Protein AF-0000000068242437 (afdb_homodimer)

Structure (mmCIF, N/CA/C/O backbone):
data_AF-0000000068242437-model_v1
#
loop_
_entity.id
_entity.type
_entity.pdbx_description
1 polymer 'Transcriptional regulator, LacI family'
#
loop_
_atom_site.group_PDB
_atom_site.id
_atom_site.type_symbol
_atom_site.label_atom_id
_atom_site.label_alt_id
_atom_site.label_comp_id
_atom_site.label_asym_id
_atom_site.label_entity_id
_atom_site.label_seq_id
_atom_site.pdbx_PDB_ins_code
_atom_site.Cartn_x
_atom_site.Cartn_y
_atom_site.Cartn_z
_atom_site.occupancy
_atom_site.B_iso_or_equiv
_atom_site.auth_seq_id
_atom_site.auth_comp_id
_atom_site.auth_asym_id
_atom_site.auth_atom_id
_atom_site.pdbx_PDB_model_num
ATOM 1 N N . MET A 1 1 ? -35.906 -48.656 -13.961 1 26.98 1 MET A N 1
ATOM 2 C CA . MET A 1 1 ? -35.156 -47.875 -14.945 1 26.98 1 MET A CA 1
ATOM 3 C C . MET A 1 1 ? -34.125 -47 -14.266 1 26.98 1 MET A C 1
ATOM 5 O O . MET A 1 1 ? -34.469 -46.094 -13.484 1 26.98 1 MET A O 1
ATOM 9 N N . ARG A 1 2 ? -32.938 -47.562 -13.93 1 29.69 2 ARG A N 1
ATOM 10 C CA . ARG A 1 2 ? -31.812 -47.031 -13.164 1 29.69 2 ARG A CA 1
ATOM 11 C C . ARG A 1 2 ? -31.266 -45.75 -13.797 1 29.69 2 ARG A C 1
ATOM 13 O O . ARG A 1 2 ? -30.812 -45.75 -14.938 1 29.69 2 ARG A O 1
ATOM 20 N N . THR A 1 3 ? -31.875 -44.656 -13.555 1 29.64 3 THR A N 1
ATOM 21 C CA . THR A 1 3 ? -31.391 -43.344 -13.984 1 29.64 3 THR A CA 1
ATOM 22 C C . THR A 1 3 ? -29.891 -43.219 -13.719 1 29.64 3 THR A C 1
ATOM 24 O O . THR A 1 3 ? -29.453 -43.25 -12.57 1 29.64 3 THR A O 1
ATOM 27 N N . GLN A 1 4 ? -29.047 -43.938 -14.508 1 29.59 4 GLN A N 1
ATOM 28 C CA . GLN A 1 4 ? -27.578 -43.938 -14.516 1 29.59 4 GLN A CA 1
ATOM 29 C C . GLN A 1 4 ? -27.047 -42.5 -14.336 1 29.59 4 GLN A C 1
ATOM 31 O O . GLN A 1 4 ? -27.344 -41.625 -15.141 1 29.59 4 GLN A O 1
ATOM 36 N N . PHE A 1 5 ? -26.953 -42.031 -13.188 1 31.67 5 PHE A N 1
ATOM 37 C CA . PHE A 1 5 ? -26.172 -40.844 -12.867 1 31.67 5 PHE A CA 1
ATOM 38 C C . PHE A 1 5 ? -24.875 -40.812 -13.648 1 31.67 5 PHE A C 1
ATOM 40 O O . PHE A 1 5 ? -23.906 -41.5 -13.297 1 31.67 5 PHE A O 1
ATOM 47 N N . GLU A 1 6 ? -24.922 -41.031 -14.984 1 33.97 6 GLU A N 1
ATOM 48 C CA . GLU A 1 6 ? -23.719 -40.75 -15.789 1 33.97 6 GLU A CA 1
ATOM 49 C C . GLU A 1 6 ? -22.984 -39.531 -15.281 1 33.97 6 GLU A C 1
ATOM 51 O O . GLU A 1 6 ? -23.547 -38.438 -15.219 1 33.97 6 GLU A O 1
ATOM 56 N N . GLY A 1 7 ? -22.344 -39.625 -14.195 1 36.56 7 GLY A N 1
ATOM 57 C CA . GLY A 1 7 ? -21.422 -38.594 -13.758 1 36.56 7 GLY A CA 1
ATOM 58 C C . GLY A 1 7 ? -20.922 -37.719 -14.891 1 36.56 7 GLY A C 1
ATOM 59 O O . GLY A 1 7 ? -20.469 -38.219 -15.922 1 36.56 7 GLY A O 1
ATOM 60 N N . LEU A 1 8 ? -21.531 -36.719 -15.273 1 40.97 8 LEU A N 1
ATOM 61 C CA . LEU A 1 8 ? -21.125 -35.719 -16.266 1 40.97 8 LEU A CA 1
ATOM 62 C C . LEU A 1 8 ? -19.609 -35.625 -16.344 1 40.97 8 LEU A C 1
ATOM 64 O O . LEU A 1 8 ? -18.969 -35.094 -15.438 1 40.97 8 LEU A O 1
ATOM 68 N N . LEU A 1 9 ? -18.891 -36.656 -16.641 1 47.25 9 LEU A N 1
ATOM 69 C CA . LEU A 1 9 ? -17.453 -36.719 -16.875 1 47.25 9 LEU A CA 1
ATOM 70 C C . LEU A 1 9 ? -16.969 -35.5 -17.641 1 47.25 9 LEU A C 1
ATOM 72 O O . LEU A 1 9 ? -17.531 -35.156 -18.688 1 47.25 9 LEU A O 1
ATOM 76 N N . MET A 1 10 ? -16.344 -34.531 -16.953 1 58.31 10 MET A N 1
ATOM 77 C CA . MET A 1 10 ? -15.672 -33.406 -17.594 1 58.31 10 MET A CA 1
ATOM 78 C C . MET A 1 10 ? -14.852 -33.875 -18.781 1 58.31 10 MET A C 1
ATOM 80 O O . MET A 1 10 ? -14.156 -34.906 -18.719 1 58.31 10 MET A O 1
ATOM 84 N N . ALA A 1 11 ? -15.219 -33.406 -19.984 1 73.12 11 ALA A N 1
ATOM 85 C CA . ALA A 1 11 ? -14.5 -33.719 -21.219 1 73.12 11 ALA A CA 1
ATOM 86 C C . ALA A 1 11 ? -12.992 -33.562 -21.016 1 73.12 11 ALA A C 1
ATOM 88 O O . ALA A 1 11 ? -12.523 -32.688 -20.312 1 73.12 11 ALA A O 1
ATOM 89 N N . THR A 1 12 ? -12.258 -34.531 -21.344 1 77.62 12 THR A N 1
ATOM 90 C CA . THR A 1 12 ? -10.797 -34.531 -21.328 1 77.62 12 THR A CA 1
ATOM 91 C C . THR A 1 12 ? -10.234 -34.094 -22.672 1 77.62 12 THR A C 1
ATOM 93 O O . THR A 1 12 ? -10.977 -33.969 -23.656 1 77.62 12 THR A O 1
ATOM 96 N N . ILE A 1 13 ? -8.961 -33.875 -22.594 1 83.31 13 ILE A N 1
ATOM 97 C CA . ILE A 1 13 ? -8.297 -33.5 -23.828 1 83.31 13 ILE A CA 1
ATOM 98 C C . ILE A 1 13 ? -8.453 -34.625 -24.859 1 83.31 13 ILE A C 1
ATOM 100 O O . ILE A 1 13 ? -8.547 -34.375 -26.062 1 83.31 13 ILE A O 1
ATOM 104 N N . ASN A 1 14 ? -8.562 -35.844 -24.375 1 85.69 14 ASN A N 1
ATOM 105 C CA . ASN A 1 14 ? -8.766 -37 -25.266 1 85.69 14 ASN A CA 1
ATOM 106 C C . ASN A 1 14 ? -10.125 -36.906 -25.953 1 85.69 14 ASN A C 1
ATOM 108 O O . ASN A 1 14 ? -10.242 -37.281 -27.141 1 85.69 14 ASN A O 1
ATOM 112 N N . ASP A 1 15 ? -11.047 -36.438 -25.219 1 87.75 15 ASP A N 1
ATOM 113 C CA . ASP A 1 15 ? -12.375 -36.281 -25.812 1 87.75 15 ASP A CA 1
ATOM 114 C C . ASP A 1 15 ? -12.367 -35.219 -26.922 1 87.75 15 ASP A C 1
ATOM 116 O O . ASP A 1 15 ? -13.008 -35.406 -27.953 1 87.75 15 ASP A O 1
ATOM 120 N N . VAL A 1 16 ? -11.648 -34.219 -26.625 1 89.88 16 VAL A N 1
ATOM 121 C CA . VAL A 1 16 ? -11.516 -33.156 -27.625 1 89.88 16 VAL A CA 1
ATOM 122 C C . VAL A 1 16 ? -10.82 -33.688 -28.859 1 89.88 16 VAL A C 1
ATOM 124 O O . VAL A 1 16 ? -11.25 -33.438 -29.984 1 89.88 16 VAL A O 1
ATOM 127 N N . CYS A 1 17 ? -9.82 -34.438 -28.688 1 90.25 17 CYS A N 1
ATOM 128 C CA . CYS A 1 17 ? -9.07 -35.031 -29.797 1 90.25 17 CYS A CA 1
ATOM 129 C C . CYS A 1 17 ? -9.977 -35.906 -30.656 1 90.25 17 CYS A C 1
ATOM 131 O O . CYS A 1 17 ? -9.961 -35.812 -31.875 1 90.25 17 CYS A O 1
ATOM 133 N N . LYS A 1 18 ? -10.75 -36.688 -30.047 1 91 18 LYS A N 1
ATOM 134 C CA . LYS A 1 18 ? -11.641 -37.625 -30.734 1 91 18 LYS A CA 1
ATOM 135 C C . LYS A 1 18 ? -12.695 -36.875 -31.531 1 91 18 LYS A C 1
ATOM 137 O O . LYS A 1 18 ? -12.945 -37.188 -32.688 1 91 18 LYS A O 1
ATOM 142 N N . LEU A 1 19 ? -13.188 -35.906 -30.906 1 91.38 19 LEU A N 1
ATOM 143 C CA . LEU A 1 19 ? -14.266 -35.188 -31.562 1 91.38 19 LEU A CA 1
ATOM 144 C C . LEU A 1 19 ? -13.727 -34.344 -32.719 1 91.38 19 LEU A C 1
ATOM 146 O O . LEU A 1 19 ? -14.359 -34.219 -33.75 1 91.38 19 LEU A O 1
ATOM 150 N N . ALA A 1 20 ? -12.641 -33.781 -32.5 1 92.12 20 ALA A N 1
ATOM 151 C CA . ALA A 1 20 ? -12.039 -32.906 -33.5 1 92.12 20 ALA A CA 1
ATOM 152 C C . ALA A 1 20 ? -11.273 -33.719 -34.562 1 92.12 20 ALA A C 1
ATOM 154 O O . ALA A 1 20 ? -10.938 -33.188 -35.625 1 92.12 20 ALA A O 1
ATOM 155 N N . GLY A 1 21 ? -10.914 -34.938 -34.281 1 92.38 21 GLY A N 1
ATOM 156 C CA . GLY A 1 21 ? -10.164 -35.781 -35.188 1 92.38 21 GLY A CA 1
ATOM 157 C C . GLY A 1 21 ? -8.695 -35.406 -35.312 1 92.38 21 GLY A C 1
ATOM 158 O O . GLY A 1 21 ? -8.109 -35.469 -36.375 1 92.38 21 GLY A O 1
ATOM 159 N N . VAL A 1 22 ? -8.211 -34.875 -34.219 1 92.19 22 VAL A N 1
ATOM 160 C CA . VAL A 1 22 ? -6.816 -34.469 -34.25 1 92.19 22 VAL A CA 1
ATOM 161 C C . VAL A 1 22 ? -6.066 -35.094 -33.062 1 92.19 22 VAL A C 1
ATOM 163 O O . VAL A 1 22 ? -6.68 -35.656 -32.188 1 92.19 22 VAL A O 1
ATOM 166 N N . SER A 1 23 ? -4.734 -35.062 -33.156 1 87.81 23 SER A N 1
ATOM 167 C CA . SER A 1 23 ? -3.885 -35.594 -32.094 1 87.81 23 SER A CA 1
ATOM 168 C C . SER A 1 23 ? -3.869 -34.688 -30.891 1 87.81 23 SER A C 1
ATOM 170 O O . SER A 1 23 ? -4.281 -33.531 -30.969 1 87.81 23 SER A O 1
ATOM 172 N N . LYS A 1 24 ? -3.344 -35.188 -29.688 1 87.19 24 LYS A N 1
ATOM 173 C CA . LYS A 1 24 ? -3.174 -34.375 -28.469 1 87.19 24 LYS A CA 1
ATOM 174 C C . LYS A 1 24 ? -2.219 -33.219 -28.703 1 87.19 24 LYS A C 1
ATOM 176 O O . LYS A 1 24 ? -2.428 -32.125 -28.188 1 87.19 24 LYS A O 1
ATOM 181 N N . ALA A 1 25 ? -1.251 -33.5 -29.547 1 81.75 25 ALA A N 1
ATOM 182 C CA . ALA A 1 25 ? -0.269 -32.438 -29.859 1 81.75 25 ALA A CA 1
ATOM 183 C C . ALA A 1 25 ? -0.914 -31.297 -30.609 1 81.75 25 ALA A C 1
ATOM 185 O O . ALA A 1 25 ? -0.599 -30.125 -30.359 1 81.75 25 ALA A O 1
ATOM 186 N N . THR A 1 26 ? -1.808 -31.656 -31.453 1 86.31 26 THR A N 1
ATOM 187 C CA . THR A 1 26 ? -2.494 -30.641 -32.25 1 86.31 26 THR A CA 1
ATOM 188 C C . THR A 1 26 ? -3.41 -29.797 -31.344 1 86.31 26 THR A C 1
ATOM 190 O O . THR A 1 26 ? -3.436 -28.578 -31.453 1 86.31 26 THR A O 1
ATOM 193 N N . VAL A 1 27 ? -4.125 -30.484 -30.438 1 85.94 27 VAL A N 1
ATOM 194 C CA . VAL A 1 27 ? -4.992 -29.766 -29.5 1 85.94 27 VAL A CA 1
ATOM 195 C C . VAL A 1 27 ? -4.148 -28.844 -28.625 1 85.94 27 VAL A C 1
ATOM 197 O O . VAL A 1 27 ? -4.516 -27.688 -28.406 1 85.94 27 VAL A O 1
ATOM 200 N N . SER A 1 28 ? -3.035 -29.359 -28.219 1 78.81 28 SER A N 1
ATOM 201 C CA . SER A 1 28 ? -2.133 -28.578 -27.391 1 78.81 28 SER A CA 1
ATOM 202 C C . SER A 1 28 ? -1.639 -27.328 -28.125 1 78.81 28 SER A C 1
ATOM 204 O O . SER A 1 28 ? -1.606 -26.234 -27.547 1 78.81 28 SER A O 1
ATOM 206 N N . ARG A 1 29 ? -1.35 -27.516 -29.344 1 79.38 29 ARG A N 1
ATOM 207 C CA . ARG A 1 29 ? -0.873 -26.406 -30.156 1 79.38 29 ARG A CA 1
ATOM 208 C C . ARG A 1 29 ? -1.961 -25.344 -30.312 1 79.38 29 ARG A C 1
ATOM 210 O O . ARG A 1 29 ? -1.68 -24.141 -30.281 1 79.38 29 ARG A O 1
ATOM 217 N N . VAL A 1 30 ? -3.109 -25.828 -30.5 1 79.25 30 VAL A N 1
ATOM 218 C CA . VAL A 1 30 ? -4.23 -24.906 -30.656 1 79.25 30 VAL A CA 1
ATOM 219 C C . VAL A 1 30 ? -4.465 -24.141 -29.344 1 79.25 30 VAL A C 1
ATOM 221 O O . VAL A 1 30 ? -4.613 -22.922 -29.344 1 79.25 30 VAL A O 1
ATOM 224 N N . LEU A 1 31 ? -4.375 -24.875 -28.234 1 77.5 31 LEU A N 1
ATOM 225 C CA . LEU A 1 31 ? -4.68 -24.312 -26.922 1 77.5 31 LEU A CA 1
ATOM 226 C C . LEU A 1 31 ? -3.611 -23.312 -26.5 1 77.5 31 LEU A C 1
ATOM 228 O O . LEU A 1 31 ? -3.922 -22.281 -25.891 1 77.5 31 LEU A O 1
ATOM 232 N N . ASN A 1 32 ? -2.428 -23.656 -26.891 1 71 32 ASN A N 1
ATOM 233 C CA . ASN A 1 32 ? -1.312 -22.828 -26.422 1 71 32 ASN A CA 1
ATOM 234 C C . ASN A 1 32 ? -0.85 -21.859 -27.516 1 71 32 ASN A C 1
ATOM 236 O O . ASN A 1 32 ? 0.12 -21.125 -27.328 1 71 32 ASN A O 1
ATOM 240 N N . GLU A 1 33 ? -1.63 -21.922 -28.562 1 68.62 33 GLU A N 1
ATOM 241 C CA . GLU A 1 33 ? -1.323 -21.078 -29.703 1 68.62 33 GLU A CA 1
ATOM 242 C C . GLU A 1 33 ? 0.153 -21.172 -30.078 1 68.62 33 GLU A C 1
ATOM 244 O O . GLU A 1 33 ? 0.817 -20.156 -30.266 1 68.62 33 GLU A O 1
ATOM 249 N N . THR A 1 34 ? 0.555 -22.328 -29.859 1 64.25 34 THR A N 1
ATOM 250 C CA . THR A 1 34 ? 1.931 -22.609 -30.266 1 64.25 34 THR A CA 1
ATOM 251 C C . THR A 1 34 ? 1.966 -23.438 -31.547 1 64.25 34 THR A C 1
ATOM 253 O O . THR A 1 34 ? 1.027 -24.188 -31.828 1 64.25 34 THR A O 1
ATOM 256 N N . GLY A 1 35 ? 2.977 -23.25 -32.438 1 64.56 35 GLY A N 1
ATOM 257 C CA . GLY A 1 35 ? 3.18 -24.047 -33.656 1 64.56 35 GLY A CA 1
ATOM 258 C C . GLY A 1 35 ? 2.23 -23.656 -34.781 1 64.56 35 GLY A C 1
ATOM 259 O O . GLY A 1 35 ? 1.398 -22.766 -34.594 1 64.56 35 GLY A O 1
ATOM 260 N N . GLN A 1 36 ? 2.377 -24.172 -35.938 1 76.81 36 GLN A N 1
ATOM 261 C CA . GLN A 1 36 ? 1.553 -23.922 -37.125 1 76.81 36 GLN A CA 1
ATOM 262 C C . GLN A 1 36 ? 0.37 -24.875 -37.188 1 76.81 36 GLN A C 1
ATOM 264 O O . GLN A 1 36 ? 0.55 -26.094 -37.094 1 76.81 36 GLN A O 1
ATOM 269 N N . VAL A 1 37 ? -0.834 -24.438 -36.906 1 81.38 37 VAL A N 1
ATOM 270 C CA . VAL A 1 37 ? -2.062 -25.219 -37.062 1 81.38 37 VAL A CA 1
ATOM 271 C C . VAL A 1 37 ? -2.963 -24.547 -38.094 1 81.38 37 VAL A C 1
ATOM 273 O O . VAL A 1 37 ? -3.105 -23.312 -38.125 1 81.38 37 VAL A O 1
ATOM 276 N N . LYS A 1 38 ? -3.391 -25.328 -39.094 1 86.56 38 LYS A N 1
ATOM 277 C CA . LYS A 1 38 ? -4.289 -24.797 -40.125 1 86.56 38 LYS A CA 1
ATOM 278 C C . LYS A 1 38 ? -5.547 -24.203 -39.5 1 86.56 38 LYS A C 1
ATOM 280 O O . LYS A 1 38 ? -6.016 -24.688 -38.469 1 86.56 38 LYS A O 1
ATOM 285 N N . ALA A 1 39 ? -5.98 -23.203 -40.094 1 87.5 39 ALA A N 1
ATOM 286 C CA . ALA A 1 39 ? -7.152 -22.484 -39.594 1 87.5 39 ALA A CA 1
ATOM 287 C C . ALA A 1 39 ? -8.336 -23.438 -39.406 1 87.5 39 ALA A C 1
ATOM 289 O O . ALA A 1 39 ? -9.047 -23.344 -38.406 1 87.5 39 ALA A O 1
ATOM 290 N N . GLN A 1 40 ? -8.523 -24.297 -40.406 1 87.44 40 GLN A N 1
ATOM 291 C CA . GLN A 1 40 ? -9.633 -25.25 -40.312 1 87.44 40 GLN A CA 1
ATOM 292 C C . GLN A 1 40 ? -9.508 -26.156 -39.094 1 87.44 40 GLN A C 1
ATOM 294 O O . GLN A 1 40 ? -10.5 -26.438 -38.438 1 87.44 40 GLN A O 1
ATOM 299 N N . THR A 1 41 ? -8.352 -26.547 -38.812 1 89.25 41 THR A N 1
ATOM 300 C CA . THR A 1 41 ? -8.078 -27.422 -37.656 1 89.25 41 THR A CA 1
ATOM 301 C C . THR A 1 41 ? -8.32 -26.672 -36.344 1 89.25 41 THR A C 1
ATOM 303 O O . THR A 1 41 ? -8.898 -27.234 -35.406 1 89.25 41 THR A O 1
ATOM 306 N N . ARG A 1 42 ? -7.855 -25.562 -36.25 1 89.81 42 ARG A N 1
ATOM 307 C CA . ARG A 1 42 ? -8.078 -24.734 -35.094 1 89.81 42 ARG A CA 1
ATOM 308 C C . ARG A 1 42 ? -9.562 -24.578 -34.781 1 89.81 42 ARG A C 1
ATOM 310 O O . ARG A 1 42 ? -10 -24.734 -33.656 1 89.81 42 ARG A O 1
ATOM 317 N N . GLU A 1 43 ? -10.289 -24.25 -35.812 1 88.69 43 GLU A N 1
ATOM 318 C CA . GLU A 1 43 ? -11.727 -24.094 -35.656 1 88.69 43 GLU A CA 1
ATOM 319 C C . GLU A 1 43 ? -12.375 -25.391 -35.188 1 88.69 43 GLU A C 1
ATOM 321 O O . GLU A 1 43 ? -13.281 -25.359 -34.344 1 88.69 43 GLU A O 1
ATOM 326 N N . ALA A 1 44 ? -11.984 -26.469 -35.781 1 90.94 44 ALA A N 1
ATOM 327 C CA . ALA A 1 44 ? -12.523 -27.766 -35.375 1 90.94 44 ALA A CA 1
ATOM 328 C C . ALA A 1 44 ? -12.266 -28.047 -33.906 1 90.94 44 ALA A C 1
ATOM 330 O O . ALA A 1 44 ? -13.141 -28.547 -33.188 1 90.94 44 ALA A O 1
ATOM 331 N N . VAL A 1 45 ? -11.07 -27.75 -33.469 1 90.94 45 VAL A N 1
ATOM 332 C CA . VAL A 1 45 ? -10.688 -27.969 -32.062 1 90.94 45 VAL A CA 1
ATOM 333 C C . VAL A 1 45 ? -11.516 -27.078 -31.156 1 90.94 45 VAL A C 1
ATOM 335 O O . VAL A 1 45 ? -12.078 -27.547 -30.156 1 90.94 45 VAL A O 1
ATOM 338 N N . LEU A 1 46 ? -11.625 -25.891 -31.484 1 88.56 46 LEU A N 1
ATOM 339 C CA . LEU A 1 46 ? -12.375 -24.938 -30.672 1 88.56 46 LEU A CA 1
ATOM 340 C C . LEU A 1 46 ? -13.852 -25.312 -30.609 1 88.56 46 LEU A C 1
ATOM 342 O O . LEU A 1 46 ? -14.492 -25.219 -29.562 1 88.56 46 LEU A O 1
ATOM 346 N N . ALA A 1 47 ? -14.406 -25.703 -31.766 1 87.5 47 ALA A N 1
ATOM 347 C CA . ALA A 1 47 ? -15.797 -26.156 -31.828 1 87.5 47 ALA A CA 1
ATOM 348 C C . ALA A 1 47 ? -16 -27.391 -30.938 1 87.5 47 ALA A C 1
ATOM 350 O O . ALA A 1 47 ? -17.016 -27.484 -30.234 1 87.5 47 ALA A O 1
ATOM 351 N N . ALA A 1 48 ? -15.117 -28.25 -30.969 1 89.62 48 ALA A N 1
ATOM 352 C CA . ALA A 1 48 ? -15.188 -29.469 -30.156 1 89.62 48 ALA A CA 1
ATOM 353 C C . ALA A 1 48 ? -15.148 -29.109 -28.672 1 89.62 48 ALA A C 1
ATOM 355 O O . ALA A 1 48 ? -15.898 -29.688 -27.875 1 89.62 48 ALA A O 1
ATOM 356 N N . MET A 1 49 ? -14.266 -28.203 -28.328 1 84.88 49 MET A N 1
ATOM 357 C CA . MET A 1 49 ? -14.172 -27.766 -26.938 1 84.88 49 MET A CA 1
ATOM 358 C C . MET A 1 49 ? -15.5 -27.172 -26.469 1 84.88 49 MET A C 1
ATOM 360 O O . MET A 1 49 ? -15.961 -27.484 -25.359 1 84.88 49 MET A O 1
ATOM 364 N N . GLN A 1 50 ? -16.047 -26.438 -27.266 1 82.06 50 GLN A N 1
ATOM 365 C CA . GLN A 1 50 ? -17.312 -25.797 -26.953 1 82.06 50 GLN A CA 1
ATOM 366 C C . GLN A 1 50 ? -18.422 -26.828 -26.781 1 82.06 50 GLN A C 1
ATOM 368 O O . GLN A 1 50 ? -19.188 -26.766 -25.828 1 82.06 50 GLN A O 1
ATOM 373 N N . GLN A 1 51 ? -18.469 -27.672 -27.688 1 84.44 51 GLN A N 1
ATOM 374 C CA . GLN A 1 51 ? -19.516 -28.688 -27.672 1 84.44 51 GLN A CA 1
ATOM 375 C C . GLN A 1 51 ? -19.406 -29.578 -26.438 1 84.44 51 GLN A C 1
ATOM 377 O O . GLN A 1 51 ? -20.422 -29.969 -25.859 1 84.44 51 GLN A O 1
ATOM 382 N N . LEU A 1 52 ? -18.172 -29.797 -26.031 1 84.56 52 LEU A N 1
ATOM 383 C CA . LEU A 1 52 ? -17.922 -30.703 -24.922 1 84.56 52 LEU A CA 1
ATOM 384 C C . LEU A 1 52 ? -17.922 -29.953 -23.594 1 84.56 52 LEU A C 1
ATOM 386 O O . LEU A 1 52 ? -17.906 -30.562 -22.516 1 84.56 52 LEU A O 1
ATOM 390 N N . GLY A 1 53 ? -17.891 -28.656 -23.75 1 77.56 53 GLY A N 1
ATOM 391 C CA . GLY A 1 53 ? -17.703 -27.859 -22.547 1 77.56 53 GLY A CA 1
ATOM 392 C C . GLY A 1 53 ? -16.328 -28.031 -21.938 1 77.56 53 GLY A C 1
ATOM 393 O O . GLY A 1 53 ? -16.188 -28.016 -20.703 1 77.56 53 GLY A O 1
ATOM 394 N N . TYR A 1 54 ? -15.391 -28.344 -22.812 1 74.88 54 TYR A N 1
ATOM 395 C CA . TYR A 1 54 ? -14.031 -28.594 -22.344 1 74.88 54 TYR A CA 1
ATOM 396 C C . TYR A 1 54 ? -13.328 -27.297 -21.984 1 74.88 54 TYR A C 1
ATOM 398 O O . TYR A 1 54 ? -13.312 -26.344 -22.766 1 74.88 54 TYR A O 1
ATOM 406 N N . GLN A 1 55 ? -12.844 -27.25 -20.688 1 69.19 55 GLN A N 1
ATOM 407 C CA . GLN A 1 55 ? -11.953 -26.172 -20.266 1 69.19 55 GLN A CA 1
ATOM 408 C C . GLN A 1 55 ? -10.547 -26.688 -19.984 1 69.19 55 GLN A C 1
ATOM 410 O O . GLN A 1 55 ? -10.375 -27.672 -19.266 1 69.19 55 GLN A O 1
ATOM 415 N N . PRO A 1 56 ? -9.609 -26.047 -20.812 1 64.88 56 PRO A N 1
ATOM 416 C CA . PRO A 1 56 ? -8.234 -26.5 -20.594 1 64.88 56 PRO A CA 1
ATOM 417 C C . PRO A 1 56 ? -7.82 -26.422 -19.125 1 64.88 56 PRO A C 1
ATOM 419 O O . PRO A 1 56 ? -8.203 -25.469 -18.422 1 64.88 56 PRO A O 1
ATOM 422 N N . ASN A 1 57 ? -7.305 -27.594 -18.703 1 64.19 57 ASN A N 1
ATOM 423 C CA . ASN A 1 57 ? -6.73 -27.609 -17.359 1 64.19 57 ASN A CA 1
ATOM 424 C C . ASN A 1 57 ? -5.414 -26.844 -17.297 1 64.19 57 ASN A C 1
ATOM 426 O O . ASN A 1 57 ? -4.445 -27.203 -17.969 1 64.19 57 ASN A O 1
ATOM 430 N N . SER A 1 58 ? -5.398 -25.719 -16.609 1 63.94 58 SER A N 1
ATOM 431 C CA . SER A 1 58 ? -4.23 -24.844 -16.562 1 63.94 58 SER A CA 1
ATOM 432 C C . SER A 1 58 ? -3.006 -25.594 -16.031 1 63.94 58 SER A C 1
ATOM 434 O O . SER A 1 58 ? -1.878 -25.312 -16.438 1 63.94 58 SER A O 1
ATOM 436 N N . LEU A 1 59 ? -3.197 -26.516 -15.266 1 63.44 59 LEU A N 1
ATOM 437 C CA . LEU A 1 59 ? -2.088 -27.297 -14.727 1 63.44 59 LEU A CA 1
ATOM 438 C C . LEU A 1 59 ? -1.479 -28.188 -15.805 1 63.44 59 LEU A C 1
ATOM 440 O O . LEU A 1 59 ? -0.256 -28.312 -15.906 1 63.44 59 LEU A O 1
ATOM 444 N N . A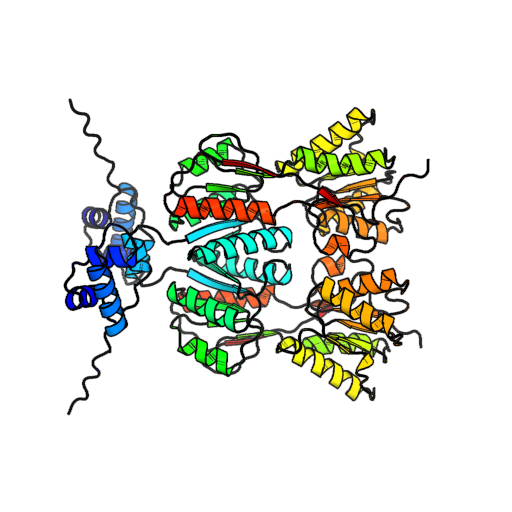LA A 1 60 ? -2.363 -28.766 -16.531 1 62.19 60 ALA A N 1
ATOM 445 C CA . ALA A 1 60 ? -1.884 -29.609 -17.625 1 62.19 60 ALA A CA 1
ATOM 446 C C . ALA A 1 60 ? -1.127 -28.797 -18.672 1 62.19 60 ALA A C 1
ATOM 448 O O . ALA A 1 60 ? -0.092 -29.234 -19.172 1 62.19 60 ALA A O 1
ATOM 449 N N . GLN A 1 61 ? -1.69 -27.734 -18.875 1 62.75 61 GLN A N 1
ATOM 450 C CA . GLN A 1 61 ? -1.041 -26.828 -19.828 1 62.75 61 GLN A CA 1
ATOM 451 C C . GLN A 1 61 ? 0.332 -26.391 -19.312 1 62.75 61 GLN A C 1
ATOM 453 O O . GLN A 1 61 ? 1.286 -26.312 -20.094 1 62.75 61 GLN A O 1
ATOM 458 N N . ALA A 1 62 ? 0.341 -26.141 -18.078 1 65.31 62 ALA A N 1
ATOM 459 C CA . ALA A 1 62 ? 1.597 -25.703 -17.469 1 65.31 62 ALA A CA 1
ATOM 460 C C . ALA A 1 62 ? 2.646 -26.812 -17.531 1 65.31 62 ALA A C 1
ATOM 462 O O . ALA A 1 62 ? 3.824 -26.547 -17.797 1 65.31 62 ALA A O 1
ATOM 463 N N . LEU A 1 63 ? 2.238 -27.969 -17.375 1 63.59 63 LEU A N 1
ATOM 464 C CA . LEU A 1 63 ? 3.154 -29.109 -17.438 1 63.59 63 LEU A CA 1
ATOM 465 C C . LEU A 1 63 ? 3.689 -29.312 -18.844 1 63.59 63 LEU A C 1
ATOM 467 O O . LEU A 1 63 ? 4.875 -29.594 -19.031 1 63.59 63 LEU A O 1
ATOM 471 N N . ALA A 1 64 ? 2.74 -29.109 -19.719 1 59.47 64 ALA A N 1
ATOM 472 C CA . ALA A 1 64 ? 3.113 -29.312 -21.109 1 59.47 64 ALA A CA 1
ATOM 473 C C . ALA A 1 64 ? 4.09 -28.234 -21.594 1 59.47 64 ALA A C 1
ATOM 475 O O . ALA A 1 64 ? 4.988 -28.516 -22.391 1 59.47 64 ALA A O 1
ATOM 476 N N . THR A 1 65 ? 3.912 -27.109 -21.031 1 61.34 65 THR A N 1
ATOM 477 C CA . THR A 1 65 ? 4.711 -25.969 -21.5 1 61.34 65 THR A CA 1
ATOM 478 C C . THR A 1 65 ? 5.816 -25.656 -20.5 1 61.34 65 THR A C 1
ATOM 480 O O . THR A 1 65 ? 6.695 -24.828 -20.781 1 61.34 65 THR A O 1
ATOM 483 N N . ASN A 1 66 ? 5.848 -26.328 -19.375 1 63.25 66 ASN A N 1
ATOM 484 C CA . ASN A 1 66 ? 6.801 -26.109 -18.297 1 63.25 66 ASN A CA 1
ATOM 485 C C . ASN A 1 66 ? 6.77 -24.656 -17.812 1 63.25 66 ASN A C 1
ATOM 487 O O . ASN A 1 66 ? 7.82 -24.047 -17.594 1 63.25 66 ASN A O 1
ATOM 491 N N . THR A 1 67 ? 5.594 -24.062 -17.938 1 70.25 67 THR A N 1
ATOM 492 C CA . THR A 1 67 ? 5.41 -22.703 -17.438 1 70.25 67 THR A CA 1
ATOM 493 C C . THR A 1 67 ? 4.113 -22.594 -16.641 1 70.25 67 THR A C 1
ATOM 495 O O . THR A 1 67 ? 3.133 -23.281 -16.938 1 70.25 67 THR A O 1
ATOM 498 N N . THR A 1 68 ? 4.172 -21.859 -15.562 1 76 68 THR A N 1
ATOM 499 C CA . THR A 1 68 ? 2.957 -21.625 -14.789 1 76 68 THR A CA 1
ATOM 500 C C . THR A 1 68 ? 2.25 -20.375 -15.266 1 76 68 THR A C 1
ATOM 502 O O . THR A 1 68 ? 1.25 -19.953 -14.68 1 76 68 THR A O 1
ATOM 505 N N . ASN A 1 69 ? 2.828 -19.719 -16.344 1 86.38 69 ASN A N 1
ATOM 506 C CA . ASN A 1 69 ? 2.248 -18.5 -16.906 1 86.38 69 ASN A CA 1
ATOM 507 C C . ASN A 1 69 ? 2.102 -17.422 -15.836 1 86.38 69 ASN A C 1
ATOM 509 O O . ASN A 1 69 ? 1.032 -16.828 -15.695 1 86.38 69 ASN A O 1
ATOM 513 N N . SER A 1 70 ? 3.213 -17.297 -15.086 1 92 70 SER A N 1
ATOM 514 C CA . SER A 1 70 ? 3.178 -16.375 -13.953 1 92 70 SER A CA 1
ATOM 515 C C . SER A 1 70 ? 4.402 -15.469 -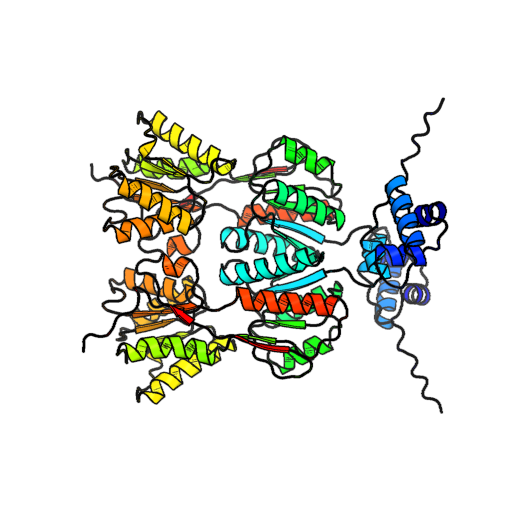13.945 1 92 70 SER A C 1
ATOM 517 O O . SER A 1 70 ? 5.457 -15.828 -14.469 1 92 70 SER A O 1
ATOM 519 N N . ILE A 1 71 ? 4.176 -14.297 -13.469 1 96.38 71 ILE A N 1
ATOM 520 C CA . ILE A 1 71 ? 5.242 -13.352 -13.156 1 96.38 71 ILE A CA 1
ATOM 521 C C . ILE A 1 71 ? 5.348 -13.172 -11.641 1 96.38 71 ILE A C 1
ATOM 523 O O . ILE A 1 71 ? 4.332 -13.016 -10.961 1 96.38 71 ILE A O 1
ATOM 527 N N . GLY A 1 72 ? 6.594 -13.328 -11.117 1 97.56 72 GLY A N 1
ATOM 528 C CA . GLY A 1 72 ? 6.836 -13.055 -9.703 1 97.56 72 GLY A CA 1
ATOM 529 C C . GLY A 1 72 ? 7.184 -11.609 -9.43 1 97.56 72 GLY A C 1
ATOM 530 O O . GLY A 1 72 ? 7.863 -10.961 -10.227 1 97.56 72 GLY A O 1
ATOM 531 N N . LEU A 1 73 ? 6.684 -11.078 -8.328 1 98.56 73 LEU A N 1
ATOM 532 C CA . LEU A 1 73 ? 7.027 -9.75 -7.84 1 98.56 73 LEU A CA 1
ATOM 533 C C . LEU A 1 73 ? 7.5 -9.805 -6.391 1 98.56 73 LEU A C 1
ATOM 535 O O . LEU A 1 73 ? 6.777 -10.289 -5.516 1 98.56 73 LEU A O 1
ATOM 539 N N . VAL A 1 74 ? 8.719 -9.32 -6.145 1 98.38 74 VAL A N 1
ATOM 540 C CA . VAL A 1 74 ? 9.297 -9.289 -4.809 1 98.38 74 VAL A CA 1
ATOM 541 C C . VAL A 1 74 ? 9.422 -7.844 -4.332 1 98.38 74 VAL A C 1
ATOM 543 O O . VAL A 1 74 ? 10.094 -7.027 -4.969 1 98.38 74 VAL A O 1
ATOM 546 N N . LEU A 1 75 ? 8.758 -7.531 -3.262 1 97.31 75 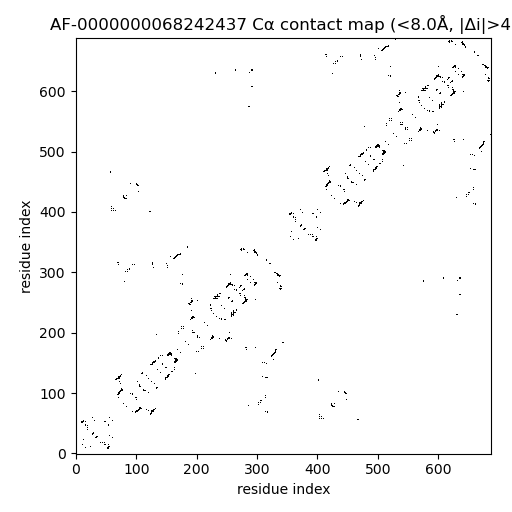LEU A N 1
ATOM 547 C CA . LEU A 1 75 ? 8.797 -6.199 -2.664 1 97.31 75 LEU A CA 1
ATOM 548 C C . LEU A 1 75 ? 9.242 -6.273 -1.205 1 97.31 75 LEU A C 1
ATOM 550 O O . LEU A 1 75 ? 8.945 -7.25 -0.513 1 97.31 75 LEU A O 1
ATOM 554 N N . PRO A 1 76 ? 9.898 -5.211 -0.695 1 94 76 PRO A N 1
ATOM 555 C CA . PRO A 1 76 ? 10.328 -5.223 0.705 1 94 76 PRO A CA 1
ATOM 556 C C . PRO A 1 76 ? 9.203 -4.875 1.673 1 94 76 PRO A C 1
ATOM 558 O O . PRO A 1 76 ? 9.281 -5.191 2.863 1 94 76 PRO A O 1
ATOM 561 N N . HIS A 1 77 ? 8.227 -4.082 1.156 1 89.19 77 HIS A N 1
ATOM 562 C CA . HIS A 1 77 ? 7.082 -3.619 1.941 1 89.19 77 HIS A CA 1
ATOM 563 C C . HIS A 1 77 ? 5.805 -3.619 1.108 1 89.19 77 HIS A C 1
ATOM 565 O O . HIS A 1 77 ? 5.859 -3.547 -0.121 1 89.19 77 HIS A O 1
ATOM 571 N N . PHE A 1 78 ? 4.719 -3.74 1.912 1 89.31 78 PHE A N 1
ATOM 572 C CA . PHE A 1 78 ? 3.432 -3.637 1.232 1 89.31 78 PHE A CA 1
ATOM 573 C C . PHE A 1 78 ? 2.656 -2.42 1.723 1 89.31 78 PHE A C 1
ATOM 575 O O . PHE A 1 78 ? 1.698 -1.987 1.078 1 89.31 78 PHE A O 1
ATOM 582 N N . GLU A 1 79 ? 3.045 -1.757 2.814 1 84.69 79 GLU A N 1
ATOM 583 C CA . GLU A 1 79 ? 2.189 -0.813 3.527 1 84.69 79 GLU A CA 1
ATOM 584 C C . GLU A 1 79 ? 2.506 0.626 3.131 1 84.69 79 GLU A C 1
ATOM 586 O O . GLU A 1 79 ? 2.391 1.541 3.949 1 84.69 79 GLU A O 1
ATOM 591 N N . SER A 1 80 ? 2.943 0.821 1.934 1 87.62 80 SER A N 1
ATOM 592 C CA . SER A 1 80 ? 3.238 2.168 1.459 1 87.62 80 SER A CA 1
ATOM 593 C C . SER A 1 80 ? 2.627 2.418 0.085 1 87.62 80 SER A C 1
ATOM 595 O O . SER A 1 80 ? 2.449 1.483 -0.7 1 87.62 80 SER A O 1
ATOM 597 N N . SER A 1 81 ? 2.297 3.732 -0.113 1 89.12 81 SER A N 1
ATOM 598 C CA . SER A 1 81 ? 1.758 4.102 -1.417 1 89.12 81 SER A CA 1
ATOM 599 C C . SER A 1 81 ? 2.787 3.883 -2.521 1 89.12 81 SER A C 1
ATOM 601 O O . SER A 1 81 ? 2.428 3.566 -3.658 1 89.12 81 SER A O 1
ATOM 603 N N . TYR A 1 82 ? 4.051 3.996 -2.186 1 91.62 82 TYR A N 1
ATOM 604 C CA . TYR A 1 82 ? 5.145 3.801 -3.131 1 91.62 82 TYR A CA 1
ATOM 605 C C . TYR A 1 82 ? 5.148 2.377 -3.674 1 91.62 82 TYR A C 1
ATOM 607 O O . TYR A 1 82 ? 5.074 2.168 -4.887 1 91.62 82 TYR A O 1
ATOM 615 N N . PHE A 1 83 ? 5.082 1.456 -2.855 1 94.75 83 PHE A N 1
ATOM 616 C CA . PHE A 1 83 ? 5.129 0.056 -3.262 1 94.75 83 PHE A CA 1
ATOM 617 C C . PHE A 1 83 ? 3.775 -0.403 -3.791 1 94.75 83 PHE A C 1
ATOM 619 O O . PHE A 1 83 ? 3.707 -1.266 -4.668 1 94.75 83 PHE A O 1
ATOM 626 N N . GLY A 1 84 ? 2.729 0.229 -3.281 1 94.69 84 GLY A N 1
ATOM 627 C CA . GLY A 1 84 ? 1.413 -0.042 -3.84 1 94.69 84 GLY A CA 1
ATOM 628 C C . GLY A 1 84 ? 1.309 0.3 -5.312 1 94.69 84 GLY A C 1
ATOM 629 O O . GLY A 1 84 ? 0.654 -0.414 -6.078 1 94.69 84 GLY A O 1
ATOM 630 N N . SER A 1 85 ? 1.964 1.358 -5.672 1 94.31 85 SER A N 1
ATOM 631 C CA . SER A 1 85 ? 1.973 1.765 -7.074 1 94.31 85 SER A CA 1
ATOM 632 C C . SER A 1 85 ? 2.709 0.748 -7.938 1 94.31 85 SER A C 1
ATOM 634 O O . SER A 1 85 ? 2.291 0.461 -9.062 1 94.31 85 SER A O 1
ATOM 636 N N . ILE A 1 86 ? 3.783 0.225 -7.402 1 97.12 86 ILE A N 1
ATOM 637 C CA . ILE A 1 86 ? 4.531 -0.808 -8.117 1 97.12 86 ILE A CA 1
ATOM 638 C C . ILE A 1 86 ? 3.654 -2.047 -8.289 1 97.12 86 ILE A C 1
ATOM 640 O O . ILE A 1 86 ? 3.557 -2.592 -9.391 1 97.12 86 ILE A O 1
ATOM 644 N N . LEU A 1 87 ? 3.025 -2.43 -7.223 1 97.5 87 LEU A N 1
ATOM 645 C CA . LEU A 1 87 ? 2.158 -3.602 -7.254 1 97.5 87 LEU A CA 1
ATOM 646 C C . LEU A 1 87 ? 1.013 -3.406 -8.242 1 97.5 87 LEU A C 1
ATOM 648 O O . LEU A 1 87 ? 0.691 -4.312 -9.016 1 97.5 87 LEU A O 1
ATOM 652 N N . PHE A 1 88 ? 0.442 -2.24 -8.289 1 96.94 88 PHE A N 1
ATOM 653 C CA . PHE A 1 88 ? -0.673 -1.943 -9.18 1 96.94 88 PHE A CA 1
ATOM 654 C C . PHE A 1 88 ? -0.252 -2.08 -10.633 1 96.94 88 PHE A C 1
ATOM 656 O O . PHE A 1 88 ? -0.9 -2.787 -11.406 1 96.94 88 PHE A O 1
ATOM 663 N N . GLU A 1 89 ? 0.828 -1.429 -10.969 1 97.38 89 GLU A N 1
ATOM 664 C CA . GLU A 1 89 ? 1.296 -1.439 -12.352 1 97.38 89 GLU A CA 1
ATOM 665 C C . GLU A 1 89 ? 1.725 -2.84 -12.781 1 97.38 89 GLU A C 1
ATOM 667 O O . GLU A 1 89 ? 1.457 -3.26 -13.906 1 97.38 89 GLU A O 1
ATOM 672 N N . ALA A 1 90 ? 2.391 -3.547 -11.859 1 98.12 90 ALA A N 1
ATOM 673 C CA . ALA A 1 90 ? 2.805 -4.914 -12.164 1 98.12 90 ALA A CA 1
ATOM 674 C C . ALA A 1 90 ? 1.594 -5.816 -12.391 1 98.12 90 ALA A C 1
ATOM 676 O O . ALA A 1 90 ? 1.571 -6.609 -13.328 1 98.12 90 ALA A O 1
ATOM 677 N N . GLU A 1 91 ? 0.62 -5.691 -11.508 1 97.19 91 GLU A N 1
ATOM 678 C CA . GLU A 1 91 ? -0.59 -6.504 -11.617 1 97.19 91 GLU A CA 1
ATOM 679 C C . GLU A 1 91 ? -1.344 -6.191 -12.906 1 97.19 91 GLU A C 1
ATOM 681 O O . GLU A 1 91 ? -1.755 -7.105 -13.633 1 97.19 91 GLU A O 1
ATOM 686 N N . GLN A 1 92 ? -1.496 -4.922 -13.25 1 95.81 92 GLN A N 1
ATOM 687 C CA . GLN A 1 92 ? -2.18 -4.523 -14.477 1 95.81 92 GLN A CA 1
ATOM 688 C C . GLN A 1 92 ? -1.466 -5.07 -15.711 1 95.81 92 GLN A C 1
ATOM 690 O O . GLN A 1 92 ? -2.107 -5.578 -16.625 1 95.81 92 GLN A O 1
ATOM 695 N N . GLY A 1 93 ? -0.162 -4.945 -15.695 1 96.75 93 GLY A N 1
ATOM 696 C CA . GLY A 1 93 ? 0.616 -5.457 -16.812 1 96.75 93 GLY A CA 1
ATOM 697 C C . GLY A 1 93 ? 0.512 -6.961 -16.969 1 96.75 93 GLY A C 1
ATOM 698 O O . GLY A 1 93 ? 0.353 -7.461 -18.094 1 96.75 93 GLY A O 1
ATOM 699 N N . ALA A 1 94 ? 0.63 -7.691 -15.867 1 95.75 94 ALA A N 1
ATOM 700 C CA . ALA A 1 94 ? 0.499 -9.141 -15.906 1 95.75 94 ALA A CA 1
ATOM 701 C C . ALA A 1 94 ? -0.885 -9.555 -16.391 1 95.75 94 ALA A C 1
ATOM 703 O O . ALA A 1 94 ? -1.01 -10.422 -17.266 1 95.75 94 ALA A O 1
ATOM 704 N N . GLN A 1 95 ? -1.871 -8.898 -15.898 1 92.44 95 GLN A N 1
ATOM 705 C CA . GLN A 1 95 ? -3.25 -9.211 -16.266 1 92.44 95 GLN A CA 1
ATOM 706 C C . GLN A 1 95 ? -3.5 -8.961 -17.75 1 92.44 95 GLN A C 1
ATOM 708 O O . GLN A 1 95 ? -4.121 -9.781 -18.422 1 92.44 95 GLN A O 1
ATOM 713 N N . LYS A 1 96 ? -3.057 -7.867 -18.188 1 93.5 96 LYS A N 1
ATOM 714 C CA . LYS A 1 96 ? -3.227 -7.523 -19.594 1 93.5 96 LYS A CA 1
ATOM 715 C C . LYS A 1 96 ? -2.592 -8.578 -20.5 1 93.5 96 LYS A C 1
ATOM 717 O O . LYS A 1 96 ? -3.086 -8.844 -21.594 1 93.5 96 LYS A O 1
ATOM 722 N N . ALA A 1 97 ? -1.553 -9.203 -19.984 1 93.25 97 ALA A N 1
ATOM 723 C CA . ALA A 1 97 ? -0.835 -10.211 -20.75 1 93.25 97 ALA A CA 1
ATOM 724 C C . ALA A 1 97 ? -1.402 -11.609 -20.5 1 93.25 97 ALA A C 1
ATOM 726 O O . ALA A 1 97 ? -0.876 -12.602 -21.016 1 93.25 97 ALA A O 1
ATOM 727 N N . GLY A 1 98 ? -2.527 -11.648 -19.656 1 89.31 98 GLY A N 1
ATOM 728 C CA . GLY A 1 98 ? -3.123 -12.938 -19.344 1 89.31 98 GLY A CA 1
ATOM 729 C C . GLY A 1 98 ? -2.264 -13.773 -18.406 1 89.31 98 GLY A C 1
ATOM 730 O O . GLY A 1 98 ? -2.355 -15 -18.422 1 89.31 98 GLY A O 1
ATOM 731 N N . LYS A 1 99 ? -1.399 -13.195 -17.672 1 91.25 99 LYS A N 1
ATOM 732 C CA . LYS A 1 99 ? -0.499 -13.898 -16.766 1 91.25 99 LYS A CA 1
ATOM 733 C C . LYS A 1 99 ? -0.89 -13.664 -15.305 1 91.25 99 LYS A C 1
ATOM 735 O O . LYS A 1 99 ? -1.535 -12.664 -14.984 1 91.25 99 LYS A O 1
ATOM 740 N N . LYS A 1 100 ? -0.422 -14.602 -14.461 1 90.38 100 LYS A N 1
ATOM 741 C CA . LYS A 1 100 ? -0.624 -14.484 -13.016 1 90.38 100 LYS A CA 1
ATOM 742 C C . LYS A 1 100 ? 0.491 -13.664 -12.375 1 90.38 100 LYS A C 1
ATOM 744 O O . LYS A 1 100 ? 1.643 -13.727 -12.812 1 90.38 100 LYS A O 1
ATOM 749 N N . LEU A 1 101 ? 0.032 -12.953 -11.367 1 95.62 101 LEU A N 1
ATOM 750 C CA . LEU A 1 101 ? 1.056 -12.281 -10.578 1 95.62 101 LEU A CA 1
ATOM 751 C C . LEU A 1 101 ? 1.182 -12.914 -9.195 1 95.62 101 LEU A C 1
ATOM 753 O O . LEU A 1 101 ? 0.229 -12.906 -8.414 1 95.62 101 LEU A O 1
ATOM 757 N N . LEU A 1 102 ? 2.379 -13.469 -8.945 1 94.88 102 LEU A N 1
ATOM 758 C CA . LEU A 1 102 ? 2.742 -13.992 -7.629 1 94.88 102 LEU A CA 1
ATOM 759 C C . LEU A 1 102 ? 3.551 -12.961 -6.84 1 94.88 102 LEU A C 1
ATOM 761 O O . LEU A 1 102 ? 4.531 -12.414 -7.352 1 94.88 102 LEU A O 1
ATOM 765 N N . VAL A 1 103 ? 3.092 -12.773 -5.59 1 96.81 103 VAL A N 1
ATOM 766 C CA . VAL A 1 103 ? 3.74 -11.703 -4.828 1 96.81 103 VAL A CA 1
ATOM 767 C C . VAL A 1 103 ? 4.422 -12.289 -3.596 1 96.81 103 VAL A C 1
ATOM 769 O O . VAL A 1 103 ? 3.861 -13.164 -2.924 1 96.81 103 VAL A O 1
ATOM 772 N N . MET A 1 104 ? 5.652 -11.797 -3.303 1 96.06 104 MET A N 1
ATOM 773 C CA . MET A 1 104 ? 6.387 -12.195 -2.105 1 96.06 104 MET A CA 1
ATOM 774 C C . MET A 1 104 ? 7.023 -10.992 -1.425 1 96.06 104 MET A C 1
ATOM 776 O O . MET A 1 104 ? 7.402 -10.023 -2.092 1 96.06 104 MET A O 1
ATOM 780 N N . ASN A 1 105 ? 7.098 -11.086 -0.142 1 95.69 105 ASN A N 1
ATOM 781 C CA . ASN A 1 105 ? 7.766 -10.094 0.689 1 95.69 105 ASN A CA 1
ATOM 782 C C . ASN A 1 105 ? 9.211 -10.484 0.984 1 95.69 105 ASN A C 1
ATOM 784 O O . ASN A 1 105 ? 9.469 -11.578 1.482 1 95.69 105 ASN A O 1
ATOM 788 N N . SER A 1 106 ? 10.164 -9.609 0.686 1 95.5 106 SER A N 1
ATOM 789 C CA . SER A 1 106 ? 11.57 -9.914 0.928 1 95.5 106 SER A CA 1
ATOM 790 C C . SER A 1 106 ? 11.953 -9.617 2.375 1 95.5 106 SER A C 1
ATOM 792 O O . SER A 1 106 ? 13.086 -9.883 2.785 1 95.5 106 SER A O 1
ATOM 794 N N . LYS A 1 107 ? 11.055 -9.016 3.145 1 90.44 107 LYS A N 1
ATOM 795 C CA . LYS A 1 107 ? 11.242 -8.664 4.551 1 90.44 107 LYS A CA 1
ATOM 796 C C . LYS A 1 107 ? 12.391 -7.668 4.719 1 90.44 107 LYS A C 1
ATOM 798 O O . LYS A 1 107 ? 13.125 -7.727 5.703 1 90.44 107 LYS A O 1
ATOM 803 N N . ASN A 1 108 ? 12.617 -6.965 3.682 1 91.12 108 ASN A N 1
ATOM 804 C CA . ASN A 1 108 ? 13.594 -5.887 3.686 1 91.12 108 ASN A CA 1
ATOM 805 C C . ASN A 1 108 ? 14.969 -6.371 4.148 1 91.12 108 ASN A C 1
ATOM 807 O O . ASN A 1 108 ? 15.578 -5.766 5.027 1 91.12 108 ASN A O 1
ATOM 811 N N . SER A 1 109 ? 15.445 -7.473 3.549 1 93.06 109 SER A N 1
ATOM 812 C CA . SER A 1 109 ? 16.75 -8.031 3.912 1 93.06 109 SER A CA 1
ATOM 813 C C . SER A 1 109 ? 17.406 -8.719 2.721 1 93.06 109 SER A C 1
ATOM 815 O O . SER A 1 109 ? 16.719 -9.109 1.767 1 93.06 109 SER A O 1
ATOM 817 N N . GLU A 1 110 ? 18.688 -8.836 2.834 1 94.5 110 GLU A N 1
ATOM 818 C CA . GLU A 1 110 ? 19.453 -9.555 1.813 1 94.5 110 GLU A CA 1
ATOM 819 C C . GLU A 1 110 ? 18.984 -11 1.689 1 94.5 110 GLU A C 1
ATOM 821 O O . GLU A 1 110 ? 18.703 -11.477 0.587 1 94.5 110 GLU A O 1
ATOM 826 N N . GLN A 1 111 ? 18.906 -11.656 2.785 1 95.38 111 GLN A N 1
ATOM 827 C CA . GLN A 1 111 ? 18.469 -13.047 2.803 1 95.38 111 GLN A CA 1
ATOM 828 C C . GLN A 1 111 ? 17.047 -13.18 2.275 1 95.38 111 GLN A C 1
ATOM 830 O O . GLN A 1 111 ? 16.734 -14.125 1.54 1 95.38 111 GLN A O 1
ATOM 835 N N . GLY A 1 112 ? 16.234 -12.258 2.617 1 95.94 112 GLY A N 1
ATOM 836 C CA . GLY A 1 112 ? 14.859 -12.273 2.158 1 95.94 112 GLY A CA 1
ATOM 837 C C . GLY A 1 112 ? 14.727 -12.148 0.652 1 95.94 112 GLY A C 1
ATOM 838 O O . GLY A 1 112 ? 13.891 -12.797 0.036 1 95.94 112 GLY A O 1
ATOM 839 N N . GLU A 1 113 ? 15.508 -11.289 0.049 1 97.06 113 GLU A N 1
ATOM 840 C CA . GLU A 1 113 ? 15.516 -11.148 -1.404 1 97.06 113 GLU A CA 1
ATOM 841 C C . GLU A 1 113 ? 15.906 -12.461 -2.084 1 97.06 113 GLU A C 1
ATOM 843 O O . GLU A 1 113 ? 15.234 -12.906 -3.016 1 97.06 113 GLU A O 1
ATOM 848 N N . LYS A 1 114 ? 16.938 -13.109 -1.558 1 96.88 114 LYS A N 1
ATOM 849 C CA . LYS A 1 114 ? 17.422 -14.367 -2.129 1 96.88 114 LYS A CA 1
ATOM 850 C C . LYS A 1 114 ? 16.391 -15.469 -1.981 1 96.88 114 LYS A C 1
ATOM 852 O O . LYS A 1 114 ? 16.094 -16.188 -2.938 1 96.88 114 LYS A O 1
ATOM 857 N N . GLU A 1 115 ? 15.812 -15.523 -0.826 1 93.88 115 GLU A N 1
ATOM 858 C CA . GLU A 1 115 ? 14.82 -16.562 -0.544 1 93.88 115 GLU A CA 1
ATOM 859 C C . GLU A 1 115 ? 13.57 -16.375 -1.398 1 93.88 115 GLU A C 1
ATOM 861 O O . GLU A 1 115 ? 12.992 -17.344 -1.885 1 93.88 115 GLU A O 1
ATOM 866 N N . ALA A 1 116 ? 13.141 -15.156 -1.545 1 96.12 116 ALA A N 1
ATOM 867 C CA . ALA A 1 116 ? 11.953 -14.875 -2.35 1 96.12 116 ALA A CA 1
ATOM 868 C C . ALA A 1 116 ? 12.164 -15.289 -3.803 1 96.12 116 ALA A C 1
ATOM 870 O O . ALA A 1 116 ? 11.297 -15.93 -4.402 1 96.12 116 ALA A O 1
ATOM 871 N N . VAL A 1 117 ? 13.312 -14.984 -4.355 1 96.56 117 VAL A N 1
ATOM 872 C CA . VAL A 1 117 ? 13.625 -15.344 -5.738 1 96.56 117 VAL A CA 1
ATOM 873 C C . VAL A 1 117 ? 13.688 -16.859 -5.875 1 96.56 117 VAL A C 1
ATOM 875 O O . VAL A 1 117 ? 13.133 -17.422 -6.816 1 96.56 117 VAL A O 1
ATOM 878 N N . ALA A 1 118 ? 14.32 -17.5 -4.918 1 92.75 118 ALA A N 1
ATOM 879 C CA . ALA A 1 118 ? 14.43 -18.953 -4.945 1 92.75 118 ALA A CA 1
ATOM 880 C C . ALA A 1 118 ? 13.055 -19.609 -4.941 1 92.75 118 ALA A C 1
ATOM 882 O O . ALA A 1 118 ? 12.797 -20.547 -5.707 1 92.75 118 ALA A O 1
ATOM 883 N N . THR A 1 119 ? 12.219 -19.125 -4.141 1 89.31 119 THR A N 1
ATOM 884 C CA . THR A 1 119 ? 10.875 -19.656 -4.016 1 89.31 119 THR A CA 1
ATOM 885 C C . THR A 1 119 ? 10.094 -19.484 -5.316 1 89.31 119 THR A C 1
ATOM 887 O O . THR A 1 119 ? 9.484 -20.422 -5.816 1 89.31 119 THR A O 1
ATOM 890 N N . LEU A 1 120 ? 10.117 -18.297 -5.879 1 92.38 120 LEU A N 1
ATOM 891 C CA . LEU A 1 120 ? 9.391 -18.016 -7.109 1 92.38 120 LEU A CA 1
ATOM 892 C C . LEU A 1 120 ? 9.961 -18.812 -8.273 1 92.38 120 LEU A C 1
ATOM 894 O O . LEU A 1 120 ? 9.219 -19.266 -9.148 1 92.38 120 LEU A O 1
ATOM 898 N N . ALA A 1 121 ? 11.273 -18.969 -8.266 1 89.06 121 ALA A N 1
ATOM 899 C CA . ALA A 1 121 ? 11.914 -19.797 -9.289 1 89.06 121 ALA A CA 1
ATOM 900 C C . ALA A 1 121 ? 11.477 -21.25 -9.18 1 89.06 121 ALA A C 1
ATOM 902 O O . ALA A 1 121 ? 11.203 -21.906 -10.188 1 89.06 121 ALA A O 1
ATOM 903 N N . ALA A 1 122 ? 11.445 -21.688 -7.961 1 81.44 122 ALA A N 1
ATOM 904 C CA . ALA A 1 122 ? 11.008 -23.062 -7.719 1 81.44 122 ALA A CA 1
ATOM 905 C C . ALA A 1 122 ? 9.562 -23.266 -8.188 1 81.44 122 ALA A C 1
ATOM 907 O O . ALA A 1 122 ? 9.188 -24.359 -8.586 1 81.44 122 ALA A O 1
ATOM 908 N N . GLN A 1 123 ? 8.859 -22.188 -8.211 1 80.06 123 GLN A N 1
ATOM 909 C CA . GLN A 1 123 ? 7.477 -22.219 -8.664 1 80.06 123 GLN A CA 1
ATOM 910 C C . GLN A 1 123 ? 7.387 -22 -10.172 1 80.06 123 GLN A C 1
ATOM 912 O O . GLN A 1 123 ? 6.289 -21.906 -10.727 1 80.06 123 GLN A O 1
ATOM 917 N N . ARG A 1 124 ? 8.5 -21.828 -10.797 1 83.44 124 ARG A N 1
ATOM 918 C CA . ARG A 1 124 ? 8.648 -21.766 -12.242 1 83.44 124 ARG A CA 1
ATOM 919 C C . ARG A 1 124 ? 7.98 -20.516 -12.812 1 83.44 124 ARG A C 1
ATOM 921 O O . ARG A 1 124 ? 7.289 -20.594 -13.828 1 83.44 124 ARG A O 1
ATOM 928 N N . CYS A 1 125 ? 8.117 -19.422 -12.086 1 90.06 125 CYS A N 1
ATOM 929 C CA . CYS A 1 125 ? 7.711 -18.156 -12.672 1 90.06 125 CYS A CA 1
ATOM 930 C C . CYS A 1 125 ? 8.477 -17.875 -13.961 1 90.06 125 CYS A C 1
ATOM 932 O O . CYS A 1 125 ? 9.672 -18.156 -14.055 1 90.06 125 CYS A O 1
ATOM 934 N N . ASP A 1 126 ? 7.746 -17.312 -14.914 1 92.38 126 ASP A N 1
ATOM 935 C CA . ASP A 1 126 ? 8.352 -17.062 -16.219 1 92.38 126 ASP A CA 1
ATOM 936 C C . ASP A 1 126 ? 9.344 -15.898 -16.141 1 92.38 126 ASP A C 1
ATOM 938 O O . ASP A 1 126 ? 10.281 -15.836 -16.938 1 92.38 126 ASP A O 1
ATOM 942 N N . ALA A 1 127 ? 9.102 -15.031 -15.328 1 96.06 127 ALA A N 1
ATOM 943 C CA . ALA A 1 127 ? 9.992 -13.914 -15.008 1 96.06 127 ALA A CA 1
ATOM 944 C C . ALA A 1 127 ? 9.727 -13.391 -13.602 1 96.06 127 ALA A C 1
ATOM 946 O O . ALA A 1 127 ? 8.656 -13.617 -13.039 1 96.06 127 ALA A O 1
ATOM 947 N N . ILE A 1 128 ? 10.758 -12.805 -13 1 97.56 128 ILE A N 1
ATOM 948 C CA . ILE A 1 128 ? 10.625 -12.281 -11.641 1 97.56 128 ILE A CA 1
ATOM 949 C C . ILE A 1 128 ? 11.062 -10.82 -11.609 1 97.56 128 ILE A C 1
ATOM 951 O O . ILE A 1 128 ? 12.18 -10.492 -12 1 97.56 128 ILE A O 1
ATOM 955 N N . LEU A 1 129 ? 10.125 -9.969 -11.266 1 98.62 129 LEU A N 1
ATOM 956 C CA . LEU A 1 129 ? 10.469 -8.602 -10.898 1 98.62 129 LEU A CA 1
ATOM 957 C C . LEU A 1 129 ? 10.977 -8.539 -9.461 1 98.62 129 LEU A C 1
ATOM 959 O O . LEU A 1 129 ? 10.25 -8.875 -8.523 1 98.62 129 LEU A O 1
ATOM 963 N N . LEU A 1 130 ? 12.219 -8.117 -9.258 1 98.62 130 LEU A N 1
ATOM 964 C CA . LEU A 1 130 ? 12.828 -8.023 -7.938 1 98.62 130 LEU A CA 1
ATOM 965 C C . LEU A 1 130 ? 13.148 -6.574 -7.59 1 98.62 130 LEU A C 1
ATOM 967 O O . LEU A 1 130 ? 14.062 -5.984 -8.172 1 98.62 130 LEU A O 1
ATOM 971 N N . TYR A 1 131 ? 12.359 -5.996 -6.707 1 98.12 131 TYR A N 1
ATOM 972 C CA . TYR A 1 131 ? 12.797 -4.738 -6.105 1 98.12 131 TYR A CA 1
ATOM 973 C C . TYR A 1 131 ? 13.922 -4.977 -5.102 1 98.12 131 TYR A C 1
ATOM 975 O O . TYR A 1 131 ? 13.672 -5.426 -3.98 1 98.12 131 TYR A O 1
ATOM 983 N N . SER A 1 132 ? 15.141 -4.598 -5.434 1 96.5 132 SER A N 1
ATOM 984 C CA . SER A 1 132 ? 16.281 -4.93 -4.594 1 96.5 132 SER A CA 1
ATOM 985 C C . SER A 1 132 ? 16.828 -3.689 -3.889 1 96.5 132 SER A C 1
ATOM 987 O O . SER A 1 132 ? 16.922 -2.619 -4.492 1 96.5 132 SER A O 1
ATOM 989 N N . ARG A 1 133 ? 17.141 -3.889 -2.607 1 92.06 133 ARG A N 1
ATOM 990 C CA . ARG A 1 133 ? 17.766 -2.844 -1.799 1 92.06 133 ARG A CA 1
ATOM 991 C C . ARG A 1 133 ? 19.125 -3.287 -1.281 1 92.06 133 ARG A C 1
ATOM 993 O O . ARG A 1 133 ? 19.984 -2.455 -0.995 1 92.06 133 ARG A O 1
ATOM 1000 N N . HIS A 1 134 ? 19.328 -4.57 -1.243 1 92.38 134 HIS A N 1
ATOM 1001 C CA . HIS A 1 134 ? 20.406 -5.027 -0.381 1 92.38 134 HIS A CA 1
ATOM 1002 C C . HIS A 1 134 ? 21.469 -5.777 -1.18 1 92.38 134 HIS A C 1
ATOM 1004 O O . HIS A 1 134 ? 22.625 -5.875 -0.75 1 92.38 134 HIS A O 1
ATOM 1010 N N . LEU A 1 135 ? 21.141 -6.316 -2.285 1 95.25 135 LEU A N 1
ATOM 1011 C CA . LEU A 1 135 ? 22.078 -7.105 -3.072 1 95.25 135 LEU A CA 1
ATOM 1012 C C . LEU A 1 135 ? 22.906 -6.207 -3.984 1 95.25 135 LEU A C 1
ATOM 1014 O O . LEU A 1 135 ? 22.375 -5.289 -4.609 1 95.25 135 LEU A O 1
ATOM 1018 N N . ASN A 1 136 ? 24.172 -6.426 -3.986 1 94.19 136 ASN A N 1
ATOM 1019 C CA . ASN A 1 136 ? 25.016 -5.719 -4.945 1 94.19 136 ASN A CA 1
ATOM 1020 C C . ASN A 1 136 ? 25 -6.398 -6.312 1 94.19 136 ASN A C 1
ATOM 1022 O O . ASN A 1 136 ? 24.328 -7.418 -6.496 1 94.19 136 ASN A O 1
ATOM 1026 N N . GLU A 1 137 ? 25.672 -5.812 -7.246 1 96 137 GLU A N 1
ATOM 1027 C CA . GLU A 1 137 ? 25.594 -6.289 -8.625 1 96 137 GLU A CA 1
ATOM 1028 C C . GLU A 1 137 ? 26.125 -7.715 -8.75 1 96 137 GLU A C 1
ATOM 1030 O O . GLU A 1 137 ? 25.562 -8.531 -9.469 1 96 137 GLU A O 1
ATOM 1035 N N . VAL A 1 138 ? 27.188 -8.055 -8.039 1 96.81 138 VAL A N 1
ATOM 1036 C CA . VAL A 1 138 ? 27.781 -9.391 -8.078 1 96.81 138 VAL A CA 1
ATOM 1037 C C . VAL A 1 138 ? 26.797 -10.414 -7.52 1 96.81 138 VAL A C 1
ATOM 1039 O O . VAL A 1 138 ? 26.609 -11.484 -8.102 1 96.81 138 VAL A O 1
ATOM 1042 N N . GLN A 1 139 ? 26.203 -10.055 -6.48 1 96.75 139 GLN A N 1
ATOM 1043 C CA . GLN A 1 139 ? 25.234 -10.945 -5.844 1 96.75 139 GLN A CA 1
ATOM 1044 C C . GLN A 1 139 ? 24.016 -11.156 -6.73 1 96.75 139 GLN A C 1
ATOM 1046 O O . GLN A 1 139 ? 23.469 -12.258 -6.789 1 96.75 139 GLN A O 1
ATOM 1051 N N . LEU A 1 140 ? 23.609 -10.109 -7.406 1 97.56 140 LEU A N 1
ATOM 1052 C CA . LEU A 1 140 ? 22.453 -10.203 -8.312 1 97.56 140 LEU A CA 1
ATOM 1053 C C . LEU A 1 140 ? 22.781 -11.078 -9.508 1 97.56 140 LEU A C 1
ATOM 1055 O O . LEU A 1 140 ? 21.938 -11.836 -9.984 1 97.56 140 LEU A O 1
ATOM 1059 N N . LEU A 1 141 ? 24.016 -10.977 -9.977 1 96.94 141 LEU A N 1
ATOM 1060 C CA . LEU A 1 141 ? 24.469 -11.828 -11.07 1 96.94 141 LEU A CA 1
ATOM 1061 C C . LEU A 1 141 ? 24.469 -13.297 -10.648 1 96.94 141 LEU A C 1
ATOM 1063 O O . LEU A 1 141 ? 24 -14.164 -11.391 1 96.94 141 LEU A O 1
ATOM 1067 N N . GLU A 1 142 ? 24.969 -13.516 -9.445 1 97 142 GLU A N 1
ATOM 1068 C CA . GLU A 1 142 ? 24.984 -14.875 -8.906 1 97 142 GLU A CA 1
ATOM 1069 C C . GLU A 1 142 ? 23.562 -15.43 -8.781 1 97 142 GLU A C 1
ATOM 1071 O O . GLU A 1 142 ? 23.312 -16.594 -9.102 1 97 142 GLU A O 1
ATOM 1076 N N . LEU A 1 143 ? 22.766 -14.609 -8.344 1 96.56 143 LEU A N 1
ATOM 1077 C CA . LEU A 1 143 ? 21.375 -15 -8.172 1 96.56 143 LEU A CA 1
ATOM 1078 C C . LEU A 1 143 ? 20.734 -15.367 -9.516 1 96.56 143 LEU A C 1
ATOM 1080 O O . LEU A 1 143 ? 20.031 -16.375 -9.617 1 96.56 143 LEU A O 1
ATOM 1084 N N . GLN A 1 144 ? 20.953 -14.539 -10.531 1 96.19 144 GLN A N 1
ATOM 1085 C CA . GLN A 1 144 ? 20.453 -14.812 -11.875 1 96.19 144 GLN A CA 1
ATOM 1086 C C . GLN A 1 144 ? 20.984 -16.141 -12.414 1 96.19 144 GLN A C 1
ATOM 1088 O O . GLN A 1 144 ? 20.266 -16.906 -13.047 1 96.19 144 GLN A O 1
ATOM 1093 N N . GLN A 1 145 ? 22.203 -16.438 -12.133 1 94.44 145 GLN A N 1
ATOM 1094 C CA . GLN A 1 145 ? 22.859 -17.641 -12.641 1 94.44 145 GLN A CA 1
ATOM 1095 C C . GLN A 1 145 ? 22.359 -18.891 -11.914 1 94.44 145 GLN A C 1
ATOM 1097 O O . GLN A 1 145 ? 22.359 -19.984 -12.484 1 94.44 145 GLN A O 1
ATOM 1102 N N . GLN A 1 146 ? 21.906 -18.672 -10.711 1 92.69 146 GLN A N 1
ATOM 1103 C CA . GLN A 1 146 ? 21.453 -19.781 -9.883 1 92.69 146 GLN A CA 1
ATOM 1104 C C . GLN A 1 146 ? 20.047 -20.234 -10.266 1 92.69 146 GLN A C 1
ATOM 1106 O O . GLN A 1 146 ? 19.656 -21.359 -9.969 1 92.69 146 GLN A O 1
ATOM 1111 N N . HIS A 1 147 ? 19.328 -19.344 -10.875 1 89.81 147 HIS A N 1
ATOM 1112 C CA . HIS A 1 147 ? 17.938 -19.656 -11.148 1 89.81 147 HIS A CA 1
ATOM 1113 C C . HIS A 1 147 ? 17.609 -19.453 -12.625 1 89.81 147 HIS A C 1
ATOM 1115 O O . HIS A 1 147 ? 18.078 -18.5 -13.242 1 89.81 147 HIS A O 1
ATOM 1121 N N . PRO A 1 148 ? 16.828 -20.344 -13.133 1 86.31 148 PRO A N 1
ATOM 1122 C CA . PRO A 1 148 ? 16.5 -20.25 -14.555 1 86.31 148 PRO A CA 1
ATOM 1123 C C . PRO A 1 148 ? 15.562 -19.078 -14.867 1 86.31 148 PRO A C 1
ATOM 1125 O O . PRO A 1 148 ? 15.578 -18.547 -15.977 1 86.31 148 PRO A O 1
ATOM 1128 N N . SER A 1 149 ? 14.703 -18.719 -13.945 1 90.31 149 SER A N 1
ATOM 1129 C CA . SER A 1 149 ? 13.773 -17.625 -14.156 1 90.31 149 SER A CA 1
ATOM 1130 C C . SER A 1 149 ? 14.516 -16.297 -14.344 1 90.31 149 SER A C 1
ATOM 1132 O O . SER A 1 149 ? 15.297 -15.898 -13.484 1 90.31 149 SER A O 1
ATOM 1134 N N . PRO A 1 150 ? 14.273 -15.609 -15.438 1 95.31 150 PRO A N 1
ATOM 1135 C CA . PRO A 1 150 ? 14.93 -14.32 -15.641 1 95.31 150 PRO A CA 1
ATOM 1136 C C . PRO A 1 150 ? 14.516 -13.273 -14.609 1 95.31 150 PRO A C 1
ATOM 1138 O O . PRO A 1 150 ? 13.344 -13.203 -14.234 1 95.31 150 PRO A O 1
ATOM 1141 N N . LEU A 1 151 ? 15.508 -12.531 -14.211 1 97.44 151 LEU A N 1
ATOM 1142 C CA . LEU A 1 151 ? 15.266 -11.461 -13.25 1 97.44 151 LEU A CA 1
ATOM 1143 C C . LEU A 1 151 ? 15.219 -10.102 -13.945 1 97.44 151 LEU A C 1
ATOM 1145 O O . LEU A 1 151 ? 16.016 -9.836 -14.852 1 97.44 151 LEU A O 1
ATOM 1149 N N . VAL A 1 152 ? 14.25 -9.32 -13.633 1 98.25 152 VAL A N 1
ATOM 1150 C CA . VAL A 1 152 ? 14.172 -7.895 -13.945 1 98.25 152 VAL A CA 1
ATOM 1151 C C . VAL A 1 152 ? 14.297 -7.078 -12.656 1 98.25 152 VAL A C 1
ATOM 1153 O O . VAL A 1 152 ? 13.375 -7.051 -11.836 1 98.25 152 VAL A O 1
ATOM 1156 N N . ILE A 1 153 ? 15.477 -6.414 -12.516 1 98.44 153 ILE A N 1
ATOM 1157 C CA . ILE A 1 153 ? 15.805 -5.77 -11.258 1 98.44 153 ILE A CA 1
ATOM 1158 C C . ILE A 1 153 ? 15.266 -4.344 -11.242 1 98.44 153 ILE A C 1
ATOM 1160 O O . ILE A 1 153 ? 15.531 -3.564 -12.164 1 98.44 153 ILE A O 1
ATOM 1164 N N . LEU A 1 154 ? 14.484 -4.02 -10.203 1 98 154 LEU A N 1
ATOM 1165 C CA . LEU A 1 154 ? 13.977 -2.668 -9.984 1 98 154 LEU A CA 1
ATOM 1166 C C . LEU A 1 154 ? 14.812 -1.935 -8.945 1 98 154 LEU A C 1
ATOM 1168 O O . LEU A 1 154 ? 15.375 -2.559 -8.039 1 98 154 LEU A O 1
ATOM 1172 N N . ASN A 1 155 ? 14.906 -0.541 -9.016 1 94.69 155 ASN A N 1
ATOM 1173 C CA . ASN A 1 155 ? 15.453 0.376 -8.023 1 94.69 155 ASN A CA 1
ATOM 1174 C C . ASN A 1 155 ? 16.984 0.342 -8.008 1 94.69 155 ASN A C 1
ATOM 1176 O O . ASN A 1 155 ? 17.609 0.794 -7.043 1 94.69 155 ASN A O 1
ATOM 1180 N N . ARG A 1 156 ? 17.609 -0.326 -9.023 1 94.19 156 ARG A N 1
ATOM 1181 C CA . ARG A 1 156 ? 19.062 -0.424 -9.07 1 94.19 156 ARG A CA 1
ATOM 1182 C C . ARG A 1 156 ? 19.594 0.039 -10.414 1 94.19 156 ARG A C 1
ATOM 1184 O O . ARG A 1 156 ? 18.984 -0.21 -11.453 1 94.19 156 ARG A O 1
ATOM 1191 N N . ARG A 1 157 ? 20.781 0.639 -10.344 1 94.38 157 ARG A N 1
ATOM 1192 C CA . ARG A 1 157 ? 21.562 0.917 -11.539 1 94.38 157 ARG A CA 1
ATOM 1193 C C . ARG A 1 157 ? 22.625 -0.168 -11.758 1 94.38 157 ARG A C 1
ATOM 1195 O O . ARG A 1 157 ? 23.641 -0.204 -11.07 1 94.38 157 ARG A O 1
ATOM 1202 N N . LEU A 1 158 ? 22.359 -0.998 -12.719 1 96 158 LEU A N 1
ATOM 1203 C CA . LEU A 1 158 ? 23.266 -2.102 -13.016 1 96 158 LEU A CA 1
ATOM 1204 C C . LEU A 1 158 ? 23.875 -1.945 -14.406 1 96 158 LEU A C 1
ATOM 1206 O O . LEU A 1 158 ? 23.406 -1.132 -15.203 1 96 158 LEU A O 1
ATOM 1210 N N . HIS A 1 159 ? 24.953 -2.705 -14.656 1 95.12 159 HIS A N 1
ATOM 1211 C CA . HIS A 1 159 ? 25.688 -2.543 -15.914 1 95.12 159 HIS A CA 1
ATOM 1212 C C . HIS A 1 159 ? 25.969 -3.893 -16.562 1 95.12 159 HIS A C 1
ATOM 1214 O O . HIS A 1 159 ? 26.281 -3.957 -17.75 1 95.12 159 HIS A O 1
ATOM 1220 N N . HIS A 1 160 ? 25.828 -4.91 -15.828 1 95.56 160 HIS A N 1
ATOM 1221 C CA . HIS A 1 160 ? 26.203 -6.219 -16.359 1 95.56 160 HIS A CA 1
ATOM 1222 C C . HIS A 1 160 ? 25.266 -6.648 -17.484 1 95.56 160 HIS A C 1
ATOM 1224 O O . HIS A 1 160 ? 24.031 -6.539 -17.344 1 95.56 160 HIS A O 1
ATOM 1230 N N . PRO A 1 161 ? 25.734 -7.246 -18.5 1 94.5 161 PRO A N 1
ATOM 1231 C CA . PRO A 1 161 ? 24.922 -7.566 -19.688 1 94.5 161 PRO A CA 1
ATOM 1232 C C . PRO A 1 161 ? 23.984 -8.742 -19.453 1 94.5 161 PRO A C 1
ATOM 1234 O O . PRO A 1 161 ? 23.125 -9.031 -20.297 1 94.5 161 PRO A O 1
ATOM 1237 N N . GLN A 1 162 ? 24.078 -9.367 -18.375 1 93.06 162 GLN A N 1
ATOM 1238 C CA . GLN A 1 162 ? 23.203 -10.492 -18.094 1 93.06 162 GLN A CA 1
ATOM 1239 C C . GLN A 1 162 ? 22.062 -10.078 -17.172 1 93.06 162 GLN A C 1
ATOM 1241 O O . GLN A 1 162 ? 21.188 -10.891 -16.844 1 93.06 162 GLN A O 1
ATOM 1246 N N . LEU A 1 163 ? 22.094 -8.812 -16.844 1 96.12 163 LEU A N 1
ATOM 1247 C CA . LEU A 1 163 ? 21.078 -8.336 -15.906 1 96.12 163 LEU A CA 1
ATOM 1248 C C . LEU A 1 163 ? 20.25 -7.223 -16.531 1 96.12 163 LEU A C 1
ATOM 1250 O O . LEU A 1 163 ? 20.797 -6.332 -17.188 1 96.12 163 LEU A O 1
ATOM 1254 N N . HIS A 1 164 ? 18.906 -7.32 -16.422 1 97.5 164 HIS A N 1
ATOM 1255 C CA . HIS A 1 164 ? 18.016 -6.207 -16.719 1 97.5 164 HIS A CA 1
ATOM 1256 C C . HIS A 1 164 ? 17.812 -5.32 -15.492 1 97.5 164 HIS A C 1
ATOM 1258 O O . HIS A 1 164 ? 17.672 -5.816 -14.367 1 97.5 164 HIS A O 1
ATOM 1264 N N . SER A 1 165 ? 17.875 -4.008 -15.695 1 97.94 165 SER A N 1
ATOM 1265 C CA . SER A 1 165 ? 17.672 -3.123 -14.547 1 97.94 165 SER A CA 1
ATOM 1266 C C . SER A 1 165 ? 16.891 -1.88 -14.938 1 97.94 165 SER A C 1
ATOM 1268 O O . SER A 1 165 ? 17.078 -1.324 -16.016 1 97.94 165 SER A O 1
ATOM 1270 N N . PHE A 1 166 ? 15.953 -1.564 -14.156 1 98.38 166 PHE A N 1
ATOM 1271 C CA . PHE A 1 166 ? 15.164 -0.337 -14.172 1 98.38 166 PHE A CA 1
ATOM 1272 C C . PHE A 1 166 ? 15.352 0.445 -12.875 1 98.38 166 PHE A C 1
ATOM 1274 O O . PHE A 1 166 ? 14.711 0.146 -11.867 1 98.38 166 PHE A O 1
ATOM 1281 N N . GLY A 1 167 ? 16.234 1.403 -12.898 1 97.62 167 GLY A N 1
ATOM 1282 C CA . GLY A 1 167 ? 16.609 2.107 -11.688 1 97.62 167 GLY A CA 1
ATOM 1283 C C . GLY A 1 167 ? 16.281 3.586 -11.727 1 97.62 167 GLY A C 1
ATOM 1284 O O . GLY A 1 167 ? 15.82 4.098 -12.75 1 97.62 167 GLY A O 1
ATOM 1285 N N . LEU A 1 168 ? 16.406 4.211 -10.594 1 97.88 168 LEU A N 1
ATOM 1286 C CA . LEU A 1 168 ? 16.281 5.656 -10.438 1 97.88 168 LEU A CA 1
ATOM 1287 C C . LEU A 1 168 ? 17.656 6.316 -10.352 1 97.88 168 LEU A C 1
ATOM 1289 O O . LEU A 1 168 ? 18.562 5.773 -9.719 1 97.88 168 LEU A O 1
ATOM 1293 N N . ASP A 1 169 ? 17.812 7.422 -11.023 1 98.12 169 ASP A N 1
ATOM 1294 C CA . ASP A 1 169 ? 19.047 8.195 -10.875 1 98.12 169 ASP A CA 1
ATOM 1295 C C . ASP A 1 169 ? 19.109 8.875 -9.508 1 98.12 169 ASP A C 1
ATOM 1297 O O . ASP A 1 169 ? 18.844 10.078 -9.391 1 98.12 169 ASP A O 1
ATOM 1301 N N . GLN A 1 170 ? 19.547 8.07 -8.57 1 97.81 170 GLN A N 1
ATOM 1302 C CA . GLN A 1 170 ? 19.531 8.523 -7.184 1 97.81 170 GLN A CA 1
ATOM 1303 C C . GLN A 1 170 ? 20.406 9.758 -7.004 1 97.81 170 GLN A C 1
ATOM 1305 O O . GLN A 1 170 ? 20.109 10.625 -6.176 1 97.81 170 GLN A O 1
ATOM 1310 N N . THR A 1 171 ? 21.453 9.844 -7.746 1 98.38 171 THR A N 1
ATOM 1311 C CA . THR A 1 171 ? 22.328 11.016 -7.684 1 98.38 171 THR A CA 1
ATOM 1312 C C . THR A 1 171 ? 21.562 12.266 -8.133 1 98.38 171 THR A C 1
ATOM 1314 O O . THR A 1 171 ? 21.531 13.266 -7.41 1 98.38 171 THR A O 1
ATOM 1317 N N . GLN A 1 172 ? 20.922 12.203 -9.25 1 98.75 172 GLN A N 1
ATOM 1318 C CA . GLN A 1 172 ? 20.156 13.328 -9.773 1 98.75 172 GLN A CA 1
ATOM 1319 C C . GLN A 1 172 ? 19.016 13.703 -8.836 1 98.75 172 GLN A C 1
ATOM 1321 O O . GLN A 1 172 ? 18.75 14.891 -8.617 1 98.75 172 GLN A O 1
ATOM 1326 N N . ILE A 1 173 ? 18.406 12.758 -8.336 1 98.81 173 ILE A N 1
ATOM 1327 C CA . ILE A 1 173 ? 17.25 12.938 -7.453 1 98.81 173 ILE A CA 1
ATOM 1328 C C . ILE A 1 173 ? 17.672 13.664 -6.184 1 98.81 173 ILE A C 1
ATOM 1330 O O . ILE A 1 173 ? 17.062 14.664 -5.797 1 98.81 173 ILE A O 1
ATOM 1334 N N . ALA A 1 174 ? 18.719 13.148 -5.574 1 98.88 174 ALA A N 1
ATOM 1335 C CA . ALA A 1 174 ? 19.203 13.773 -4.348 1 98.88 174 ALA A CA 1
ATOM 1336 C C . ALA A 1 174 ? 19.766 15.164 -4.629 1 98.88 174 ALA A C 1
ATOM 1338 O O . ALA A 1 174 ? 19.641 16.078 -3.799 1 98.88 174 ALA A O 1
ATOM 1339 N N . GLN A 1 175 ? 20.359 15.359 -5.766 1 98.81 175 GLN A N 1
ATOM 1340 C CA . GLN A 1 175 ? 20.891 16.672 -6.156 1 98.81 175 GLN A CA 1
ATOM 1341 C C . GLN A 1 175 ? 19.766 17.688 -6.285 1 98.81 175 GLN A C 1
ATOM 1343 O O . GLN A 1 175 ? 19.922 18.844 -5.879 1 98.81 175 GLN A O 1
ATOM 1348 N N . LEU A 1 176 ? 18.625 17.297 -6.863 1 98.88 176 LEU A N 1
ATOM 1349 C CA . LEU A 1 176 ? 17.484 18.203 -6.984 1 98.88 176 LEU A CA 1
ATOM 1350 C C . LEU A 1 176 ? 17.031 18.703 -5.617 1 98.88 176 LEU A C 1
ATOM 1352 O O . LEU A 1 176 ? 16.781 19.891 -5.445 1 98.88 176 LEU A O 1
ATOM 1356 N N . ALA A 1 177 ? 17.031 17.75 -4.664 1 98.88 177 ALA A N 1
ATOM 1357 C CA . ALA A 1 177 ? 16.594 18.109 -3.312 1 98.88 177 ALA A CA 1
ATOM 1358 C C . ALA A 1 177 ? 17.578 19.078 -2.656 1 98.88 177 ALA A C 1
ATOM 1360 O O . ALA A 1 177 ? 17.188 20.109 -2.133 1 98.88 177 ALA A O 1
ATOM 1361 N N . MET A 1 178 ? 18.828 18.781 -2.74 1 98.81 178 MET A N 1
ATOM 1362 C CA . MET A 1 178 ? 19.859 19.594 -2.1 1 98.81 178 MET A CA 1
ATOM 1363 C C . MET A 1 178 ? 19.984 20.938 -2.783 1 98.81 178 MET A C 1
ATOM 1365 O O . MET A 1 178 ? 20.109 21.969 -2.113 1 98.81 178 MET A O 1
ATOM 1369 N N . GLN A 1 179 ? 19.969 20.938 -4.082 1 98.69 179 GLN A N 1
ATOM 1370 C CA . GLN A 1 179 ? 20.062 22.188 -4.82 1 98.69 179 GLN A CA 1
ATOM 1371 C C . GLN A 1 179 ? 18.906 23.125 -4.484 1 98.69 179 GLN A C 1
ATOM 1373 O O . GLN A 1 179 ? 19.094 24.344 -4.395 1 98.69 179 GLN A O 1
ATOM 1378 N N . HIS A 1 180 ? 17.75 22.547 -4.348 1 98.88 180 HIS A N 1
ATOM 1379 C CA . HIS A 1 180 ? 16.578 23.344 -3.975 1 98.88 180 HIS A CA 1
ATOM 1380 C C . HIS A 1 180 ? 16.828 24.094 -2.668 1 98.88 180 HIS A C 1
ATOM 1382 O O . HIS A 1 180 ? 16.641 25.312 -2.6 1 98.88 180 HIS A O 1
ATOM 1388 N N . LEU A 1 181 ? 17.328 23.391 -1.654 1 98.81 181 LEU A N 1
ATOM 1389 C CA . LEU A 1 181 ? 17.578 23.984 -0.351 1 98.81 181 LEU A CA 1
ATOM 1390 C C . LEU A 1 181 ? 18.703 25 -0.431 1 98.81 181 LEU A C 1
ATOM 1392 O O . LEU A 1 181 ? 18.609 26.094 0.133 1 98.81 181 LEU A O 1
ATOM 1396 N N . LEU A 1 182 ? 19.766 24.688 -1.121 1 98.56 182 LEU A N 1
ATOM 1397 C CA . LEU A 1 182 ? 20.922 25.578 -1.25 1 98.56 182 LEU A CA 1
ATOM 1398 C C . LEU A 1 182 ? 20.562 26.828 -2.025 1 98.56 182 LEU A C 1
ATOM 1400 O O . LEU A 1 182 ? 21 27.938 -1.666 1 98.56 182 LEU A O 1
ATOM 1404 N N . ASN A 1 183 ? 19.766 26.672 -3.082 1 98.31 183 ASN A N 1
ATOM 1405 C CA . ASN A 1 183 ? 19.328 27.812 -3.881 1 98.31 183 ASN A CA 1
ATOM 1406 C C . ASN A 1 183 ? 18.453 28.766 -3.066 1 98.31 183 ASN A C 1
ATOM 1408 O O . ASN A 1 183 ? 18.406 29.953 -3.355 1 98.31 183 ASN A O 1
ATOM 1412 N N . LEU A 1 184 ? 17.781 28.266 -2.072 1 98.56 184 LEU A N 1
ATOM 1413 C CA . LEU A 1 184 ? 16.938 29.078 -1.199 1 98.56 184 LEU A CA 1
ATOM 1414 C C . LEU A 1 184 ? 17.766 29.766 -0.122 1 98.56 184 LEU A C 1
ATOM 1416 O O . LEU A 1 184 ? 17.234 30.516 0.699 1 98.56 184 LEU A O 1
ATOM 1420 N N . GLY A 1 185 ? 19.062 29.469 -0.086 1 98.06 185 GLY A N 1
ATOM 1421 C CA . GLY A 1 185 ? 19.969 30.203 0.778 1 98.06 185 GLY A CA 1
ATOM 1422 C C . GLY A 1 185 ? 20.359 29.438 2.035 1 98.06 185 GLY A C 1
ATOM 1423 O O . GLY A 1 185 ? 21.109 29.938 2.863 1 98.06 185 GLY A O 1
ATOM 1424 N N . HIS A 1 186 ? 19.875 28.203 2.199 1 98.19 186 HIS A N 1
ATOM 1425 C CA . HIS A 1 186 ? 20.188 27.422 3.393 1 98.19 186 HIS A CA 1
ATOM 1426 C C . HIS A 1 186 ? 21.609 26.906 3.357 1 98.19 186 HIS A C 1
ATOM 1428 O O . HIS A 1 186 ? 22.078 26.438 2.318 1 98.19 186 HIS A O 1
ATOM 1434 N N . ARG A 1 187 ? 22.297 27 4.469 1 96.88 187 ARG A N 1
ATOM 1435 C CA . ARG A 1 187 ? 23.672 26.531 4.57 1 96.88 187 ARG A CA 1
ATOM 1436 C C . ARG A 1 187 ? 23.844 25.562 5.738 1 96.88 187 ARG A C 1
ATOM 1438 O O . ARG A 1 187 ? 24.734 24.719 5.734 1 96.88 187 ARG A O 1
ATOM 1445 N N . GLN A 1 188 ? 23 25.719 6.746 1 97.12 188 GLN A N 1
ATOM 1446 C CA . GLN A 1 188 ? 22.938 24.75 7.844 1 97.12 188 GLN A CA 1
ATOM 1447 C C . GLN A 1 188 ? 21.812 23.75 7.633 1 97.12 188 GLN A C 1
ATOM 1449 O O . GLN A 1 188 ? 20.719 23.906 8.18 1 97.12 188 GLN A O 1
ATOM 1454 N N . ILE A 1 189 ? 22.141 22.75 6.879 1 98.31 189 ILE A N 1
ATOM 1455 C CA . ILE A 1 189 ? 21.156 21.781 6.438 1 98.31 189 ILE A CA 1
ATOM 1456 C C . ILE A 1 189 ? 21.391 20.438 7.129 1 98.31 189 ILE A C 1
ATOM 1458 O O . ILE A 1 189 ? 22.438 19.812 6.949 1 98.31 189 ILE A O 1
ATOM 1462 N N . ALA A 1 190 ? 20.484 20.016 7.938 1 98.75 190 ALA A N 1
ATOM 1463 C CA . ALA A 1 190 ? 20.547 18.672 8.531 1 98.75 190 ALA A CA 1
ATOM 1464 C C . ALA A 1 190 ? 20.109 17.609 7.531 1 98.75 190 ALA A C 1
ATOM 1466 O O . ALA A 1 190 ? 19.422 17.906 6.551 1 98.75 190 ALA A O 1
ATOM 1467 N N . CYS A 1 191 ? 20.547 16.391 7.824 1 98.81 191 CYS A N 1
ATOM 1468 C CA . CYS A 1 191 ? 20.172 15.266 6.969 1 98.81 191 CYS A CA 1
ATOM 1469 C C . CYS A 1 191 ? 19.656 14.102 7.793 1 98.81 191 CYS A C 1
ATOM 1471 O O . CYS A 1 191 ? 20.312 13.641 8.727 1 98.81 191 CYS A O 1
ATOM 1473 N N . ILE A 1 192 ? 18.469 13.719 7.5 1 98.88 192 ILE A N 1
ATOM 1474 C CA . ILE A 1 192 ? 17.953 12.43 7.945 1 98.88 192 ILE A CA 1
ATOM 1475 C C . ILE A 1 192 ? 18.109 11.398 6.832 1 98.88 192 ILE A C 1
ATOM 1477 O O . ILE A 1 192 ? 17.344 11.398 5.867 1 98.88 192 ILE A O 1
ATOM 1481 N N . THR A 1 193 ? 19.078 10.516 6.996 1 98.81 193 THR A N 1
ATOM 1482 C CA . THR A 1 193 ? 19.438 9.625 5.898 1 98.81 193 THR A CA 1
ATOM 1483 C C . THR A 1 193 ? 18.5 8.406 5.875 1 98.81 193 THR A C 1
ATOM 1485 O O . THR A 1 193 ? 17.906 8.062 6.891 1 98.81 193 THR A O 1
ATOM 1488 N N . SER A 1 194 ? 18.375 7.793 4.715 1 97.31 194 SER A N 1
ATOM 1489 C CA . SER A 1 194 ? 17.938 6.402 4.68 1 97.31 194 SER A CA 1
ATOM 1490 C C . SER A 1 194 ? 18.984 5.477 5.297 1 97.31 194 SER A C 1
ATOM 1492 O O . SER A 1 194 ? 20.094 5.906 5.598 1 97.31 194 SER A O 1
ATOM 1494 N N . PRO A 1 195 ? 18.594 4.191 5.539 1 95.56 195 PRO A N 1
ATOM 1495 C CA . PRO A 1 195 ? 19.609 3.275 6.062 1 95.56 195 PRO A CA 1
ATOM 1496 C C . PRO A 1 195 ? 20.859 3.242 5.207 1 95.56 195 PRO A C 1
ATOM 1498 O O . PRO A 1 195 ? 20.797 3.037 3.992 1 95.56 195 PRO A O 1
ATOM 1501 N N . LEU A 1 196 ? 21.969 3.383 5.832 1 95.94 196 LEU A N 1
ATOM 1502 C CA . LEU A 1 196 ? 23.234 3.547 5.113 1 95.94 196 LEU A CA 1
ATOM 1503 C C . LEU A 1 196 ? 23.781 2.197 4.652 1 95.94 196 LEU A C 1
ATOM 1505 O O . LEU A 1 196 ? 24.703 2.141 3.848 1 95.94 196 LEU A O 1
ATOM 1509 N N . VAL A 1 197 ? 23.125 1.155 5.035 1 91.44 197 VAL A N 1
ATOM 1510 C CA . VAL A 1 197 ? 23.469 -0.17 4.531 1 91.44 197 VAL A CA 1
ATOM 1511 C C . VAL A 1 197 ? 22.922 -0.346 3.119 1 91.44 197 VAL A C 1
ATOM 1513 O O . VAL A 1 197 ? 23.438 -1.151 2.338 1 91.44 197 VAL A O 1
ATOM 1516 N N . SER A 1 198 ? 21.953 0.407 2.803 1 90.88 198 SER A N 1
ATOM 1517 C CA . SER A 1 198 ? 21.359 0.322 1.475 1 90.88 198 SER A CA 1
ATOM 1518 C C . SER A 1 198 ? 22.109 1.192 0.473 1 90.88 198 SER A C 1
ATOM 1520 O O . SER A 1 198 ? 22.641 2.246 0.833 1 90.88 198 SER A O 1
ATOM 1522 N N . GLU A 1 199 ? 22.078 0.813 -0.746 1 91.44 199 GLU A N 1
ATOM 1523 C CA . GLU A 1 199 ? 22.719 1.58 -1.807 1 91.44 199 GLU A CA 1
ATOM 1524 C C . GLU A 1 199 ? 22.078 2.951 -1.97 1 91.44 199 GLU A C 1
ATOM 1526 O O . GLU A 1 199 ? 22.766 3.959 -2.115 1 91.44 199 GLU A O 1
ATOM 1531 N N . THR A 1 200 ? 20.797 3.012 -1.961 1 94.69 200 THR A N 1
ATOM 1532 C CA . THR A 1 200 ? 20.062 4.266 -2.08 1 94.69 200 THR A CA 1
ATOM 1533 C C . THR A 1 200 ? 20.469 5.234 -0.972 1 94.69 200 THR A C 1
ATOM 1535 O O . THR A 1 200 ? 20.734 6.406 -1.234 1 94.69 200 THR A O 1
ATOM 1538 N N . GLY A 1 201 ? 20.484 4.699 0.242 1 96.19 201 GLY A N 1
ATOM 1539 C CA . GLY A 1 201 ? 20.891 5.535 1.362 1 96.19 201 GLY A CA 1
ATOM 1540 C C . GLY A 1 201 ? 22.297 6.09 1.222 1 96.19 201 GLY A C 1
ATOM 1541 O O . GLY A 1 201 ? 22.531 7.273 1.482 1 96.19 201 GLY A O 1
ATOM 1542 N N . LYS A 1 202 ? 23.203 5.266 0.766 1 96.5 202 LYS A N 1
ATOM 1543 C CA . LYS A 1 202 ? 24.594 5.68 0.588 1 96.5 202 LYS A CA 1
ATOM 1544 C C . LYS A 1 202 ? 24.719 6.77 -0.473 1 96.5 202 LYS A C 1
ATOM 1546 O O . LYS A 1 202 ? 25.391 7.777 -0.265 1 96.5 202 LYS A O 1
ATOM 1551 N N . ILE A 1 203 ? 24.047 6.594 -1.53 1 97.31 203 ILE A N 1
ATOM 1552 C CA . ILE A 1 203 ? 24.141 7.531 -2.645 1 97.31 203 ILE A CA 1
ATOM 1553 C C . ILE A 1 203 ? 23.562 8.883 -2.236 1 97.31 203 ILE A C 1
ATOM 1555 O O . ILE A 1 203 ? 24.172 9.922 -2.459 1 97.31 203 ILE A O 1
ATOM 1559 N N . ARG A 1 204 ? 22.375 8.883 -1.633 1 98.5 204 ARG A N 1
ATOM 1560 C CA . ARG A 1 204 ? 21.734 10.133 -1.252 1 98.5 204 ARG A CA 1
ATOM 1561 C C . ARG A 1 204 ? 22.562 10.875 -0.207 1 98.5 204 ARG A C 1
ATOM 1563 O O . ARG A 1 204 ? 22.688 12.102 -0.264 1 98.5 204 ARG A O 1
ATOM 1570 N N . TYR A 1 205 ? 23.141 10.125 0.666 1 98.69 205 TYR A N 1
ATOM 1571 C CA . TYR A 1 205 ? 24 10.734 1.675 1 98.69 205 TYR A CA 1
ATOM 1572 C C . TYR A 1 205 ? 25.25 11.32 1.039 1 98.69 205 TYR A C 1
ATOM 1574 O O . TYR A 1 205 ? 25.688 12.414 1.408 1 98.69 205 TYR A O 1
ATOM 1582 N N . GLN A 1 206 ? 25.844 10.617 0.122 1 98.62 206 GLN A N 1
ATOM 1583 C CA . GLN A 1 206 ? 27.016 11.109 -0.596 1 98.62 206 GLN A CA 1
ATOM 1584 C C . GLN A 1 206 ? 26.703 12.414 -1.326 1 98.62 206 GLN A C 1
ATOM 1586 O O . GLN A 1 206 ? 27.516 13.336 -1.335 1 98.62 206 GLN A O 1
ATOM 1591 N N . VAL A 1 207 ? 25.562 12.453 -1.932 1 98.88 207 VAL A N 1
ATOM 1592 C CA . VAL A 1 207 ? 25.156 13.648 -2.658 1 98.88 207 VAL A CA 1
ATOM 1593 C C . VAL A 1 207 ? 25 14.812 -1.684 1 98.88 207 VAL A C 1
ATOM 1595 O O . VAL A 1 207 ? 25.391 15.945 -1.994 1 98.88 207 VAL A O 1
ATOM 1598 N N . TYR A 1 208 ? 24.438 14.523 -0.492 1 98.81 208 TYR A N 1
ATOM 1599 C CA . TYR A 1 208 ? 24.328 15.516 0.569 1 98.81 208 TYR A CA 1
ATOM 1600 C C . TYR A 1 208 ? 25.688 16.094 0.92 1 98.81 208 TYR A C 1
ATOM 1602 O O . TYR A 1 208 ? 25.875 17.312 0.926 1 98.81 208 TYR A O 1
ATOM 1610 N N . GLN A 1 209 ? 26.609 15.227 1.125 1 98.75 209 GLN A N 1
ATOM 1611 C CA . GLN A 1 209 ? 27.969 15.625 1.483 1 98.75 209 GLN A CA 1
ATOM 1612 C C . GLN A 1 209 ? 28.609 16.453 0.37 1 98.75 209 GLN A C 1
ATOM 1614 O O . GLN A 1 209 ? 29.203 17.5 0.629 1 98.75 209 GLN A O 1
ATOM 1619 N N . GLN A 1 210 ? 28.516 15.969 -0.825 1 98.56 210 GLN A N 1
ATOM 1620 C CA . GLN A 1 210 ? 29.141 16.609 -1.982 1 98.56 210 GLN A CA 1
ATOM 1621 C C . GLN A 1 210 ? 28.547 18 -2.225 1 98.56 210 GLN A C 1
ATOM 1623 O O . GLN A 1 210 ? 29.266 18.938 -2.564 1 98.56 210 GLN A O 1
ATOM 1628 N N . ALA A 1 211 ? 27.234 18.109 -2.113 1 98.62 211 ALA A N 1
ATOM 1629 C CA . ALA A 1 211 ? 26.562 19.375 -2.328 1 98.62 211 ALA A CA 1
ATOM 1630 C C . ALA A 1 211 ? 27.047 20.438 -1.338 1 98.62 211 ALA A C 1
ATOM 1632 O O . ALA A 1 211 ? 27.25 21.594 -1.706 1 98.62 211 ALA A O 1
ATOM 1633 N N . LEU A 1 212 ? 27.234 20.047 -0.116 1 98.31 212 LEU A N 1
ATOM 1634 C CA . LEU A 1 212 ? 27.766 20.969 0.886 1 98.31 212 LEU A CA 1
ATOM 1635 C C . LEU A 1 212 ? 29.203 21.359 0.54 1 98.31 212 LEU A C 1
ATOM 1637 O O . LEU A 1 212 ? 29.531 22.547 0.567 1 98.31 212 LEU A O 1
ATOM 1641 N N . HIS A 1 213 ? 29.953 20.391 0.192 1 98.06 213 HIS A N 1
ATOM 1642 C CA . HIS A 1 213 ? 31.359 20.625 -0.142 1 98.06 213 HIS A CA 1
ATOM 1643 C C . HIS A 1 213 ? 31.5 21.609 -1.29 1 98.06 213 HIS A C 1
ATOM 1645 O O . HIS A 1 213 ? 32.344 22.516 -1.238 1 98.06 213 HIS A O 1
ATOM 1651 N N . GLU A 1 214 ? 30.703 21.438 -2.279 1 97.88 214 GLU A N 1
ATOM 1652 C CA . GLU A 1 214 ? 30.75 22.281 -3.469 1 97.88 214 GLU A CA 1
ATOM 1653 C C . GLU A 1 214 ? 30.406 23.734 -3.133 1 97.88 214 GLU A C 1
ATOM 1655 O O . GLU A 1 214 ? 30.781 24.656 -3.861 1 97.88 214 GLU A O 1
ATOM 1660 N N . GLN A 1 215 ? 29.734 23.969 -2.035 1 97.19 215 GLN A N 1
ATOM 1661 C CA . GLN A 1 215 ? 29.359 25.312 -1.593 1 97.19 215 GLN A CA 1
ATOM 1662 C C . GLN A 1 215 ? 30.328 25.828 -0.532 1 97.19 215 GLN A C 1
ATOM 1664 O O . GLN A 1 215 ? 30.125 26.891 0.039 1 97.19 215 GLN A O 1
ATOM 1669 N N . GLY A 1 216 ? 31.297 25.031 -0.19 1 97.44 216 GLY A N 1
ATOM 1670 C CA . GLY A 1 216 ? 32.281 25.406 0.815 1 97.44 216 GLY A CA 1
ATOM 1671 C C . GLY A 1 216 ? 31.766 25.266 2.234 1 97.44 216 GLY A C 1
ATOM 1672 O O . GLY A 1 216 ? 32.25 25.938 3.146 1 97.44 216 GLY A O 1
ATOM 1673 N N . ILE A 1 217 ? 30.75 24.484 2.41 1 96.81 217 ILE A N 1
ATOM 1674 C CA . ILE A 1 217 ? 30.156 24.281 3.73 1 96.81 217 ILE A CA 1
ATOM 1675 C C . ILE A 1 217 ? 30.75 23.031 4.375 1 96.81 217 ILE A C 1
ATOM 1677 O O . ILE A 1 217 ? 30.797 21.969 3.756 1 96.81 217 ILE A O 1
ATOM 1681 N N . GLU A 1 218 ? 31.234 23.141 5.59 1 95.12 218 GLU A N 1
ATOM 1682 C CA . GLU A 1 218 ? 31.812 22.016 6.309 1 95.12 218 GLU A CA 1
ATOM 1683 C C . GLU A 1 218 ? 30.734 21.062 6.797 1 95.12 218 GLU A C 1
ATOM 1685 O O . GLU A 1 218 ? 29.703 21.5 7.336 1 95.12 218 GLU A O 1
ATOM 1690 N N . LEU A 1 219 ? 31 19.828 6.617 1 94.94 219 LEU A N 1
ATOM 1691 C CA . LEU A 1 219 ? 30.094 18.797 7.109 1 94.94 219 LEU A CA 1
ATOM 1692 C C . LEU A 1 219 ? 30.188 18.688 8.625 1 94.94 219 LEU A C 1
ATOM 1694 O O . LEU A 1 219 ? 31.281 18.625 9.188 1 94.94 219 LEU A O 1
ATOM 1698 N N . SER A 1 220 ? 29.078 18.719 9.234 1 94.25 220 SER A N 1
ATOM 1699 C CA . SER A 1 220 ? 28.984 18.438 10.664 1 94.25 220 SER A CA 1
ATOM 1700 C C . SER A 1 220 ? 28.266 17.125 10.93 1 94.25 220 SER A C 1
ATOM 1702 O O . SER A 1 220 ? 27.078 16.984 10.617 1 94.25 220 SER A O 1
ATOM 1704 N N . SER A 1 221 ? 28.859 16.203 11.578 1 94 221 SER A N 1
ATOM 1705 C CA . SER A 1 221 ? 28.281 14.898 11.859 1 94 221 SER A CA 1
ATOM 1706 C C . SER A 1 221 ? 27.062 15.023 12.781 1 94 221 SER A C 1
ATOM 1708 O O . SER A 1 221 ? 26.172 14.18 12.758 1 94 221 SER A O 1
ATOM 1710 N N . SER A 1 222 ? 27.047 16.125 13.539 1 95.56 222 SER A N 1
ATOM 1711 C CA . SER A 1 222 ? 25.953 16.344 14.477 1 95.56 222 SER A CA 1
ATOM 1712 C C . SER A 1 222 ? 24.656 16.672 13.742 1 95.56 222 SER A C 1
ATOM 1714 O O . SER A 1 222 ? 23.562 16.594 14.32 1 95.56 222 SER A O 1
ATOM 1716 N N . LEU A 1 223 ? 24.766 17.031 12.445 1 97.19 223 LEU A N 1
ATOM 1717 C CA . LEU A 1 223 ? 23.594 17.406 11.656 1 97.19 223 LEU A CA 1
ATOM 1718 C C . LEU A 1 223 ? 23.078 16.203 10.867 1 97.19 223 LEU A C 1
ATOM 1720 O O . LEU A 1 223 ? 22.141 16.328 10.078 1 97.19 223 LEU A O 1
ATOM 1724 N N . VAL A 1 224 ? 23.672 15.031 11.125 1 98.25 224 VAL A N 1
ATOM 1725 C CA . VAL A 1 224 ? 23.312 13.844 10.352 1 98.25 224 VAL A CA 1
ATOM 1726 C C . VAL A 1 224 ? 22.781 12.758 11.289 1 98.25 224 VAL A C 1
ATOM 1728 O O . VAL A 1 224 ? 23.469 12.344 12.219 1 98.25 224 VAL A O 1
ATOM 1731 N N . ILE A 1 225 ? 21.547 12.352 11.094 1 98.5 225 ILE A N 1
ATOM 1732 C CA . ILE A 1 225 ? 20.953 11.234 11.82 1 98.5 225 ILE A CA 1
ATOM 1733 C C . ILE A 1 225 ? 20.469 10.18 10.836 1 98.5 225 ILE A C 1
ATOM 1735 O O . ILE A 1 225 ? 19.781 10.5 9.859 1 98.5 225 ILE A O 1
ATOM 1739 N N . GLU A 1 226 ? 20.844 8.922 11.062 1 98.5 226 GLU A N 1
ATOM 1740 C CA . GLU A 1 226 ? 20.375 7.828 10.219 1 98.5 226 GLU A CA 1
ATOM 1741 C C . GLU A 1 226 ? 18.938 7.434 10.57 1 98.5 226 GLU A C 1
ATOM 1743 O O . GLU A 1 226 ? 18.641 7.164 11.734 1 98.5 226 GLU A O 1
ATOM 1748 N N . GLY A 1 227 ? 18.062 7.473 9.578 1 97.88 227 GLY A N 1
ATOM 1749 C CA . GLY A 1 227 ? 16.688 7.027 9.734 1 97.88 227 GLY A CA 1
ATOM 1750 C C . GLY A 1 227 ? 16.438 5.664 9.133 1 97.88 227 GLY A C 1
ATOM 1751 O O . GLY A 1 227 ? 17.375 4.918 8.844 1 97.88 227 GLY A O 1
ATOM 1752 N N . ASP A 1 228 ? 15.062 5.305 9.016 1 95.38 228 ASP A N 1
ATOM 1753 C CA . ASP A 1 228 ? 14.719 3.965 8.547 1 95.38 228 ASP A CA 1
ATOM 1754 C C . ASP A 1 228 ? 13.617 4.02 7.492 1 95.38 228 ASP A C 1
ATOM 1756 O O . ASP A 1 228 ? 12.906 3.035 7.277 1 95.38 228 ASP A O 1
ATOM 1760 N N . ASN A 1 229 ? 13.375 5.172 6.949 1 95.5 229 ASN A N 1
ATOM 1761 C CA . ASN A 1 229 ? 12.453 5.434 5.844 1 95.5 229 ASN A CA 1
ATOM 1762 C C . ASN A 1 229 ? 11 5.422 6.309 1 95.5 229 ASN A C 1
ATOM 1764 O O . ASN A 1 229 ? 10.086 5.445 5.488 1 95.5 229 ASN A O 1
ATOM 1768 N N . THR A 1 230 ? 10.75 5.336 7.633 1 95.62 230 THR A N 1
ATOM 1769 C CA . THR A 1 230 ? 9.391 5.305 8.148 1 95.62 230 THR A CA 1
ATOM 1770 C C . THR A 1 230 ? 9.023 6.641 8.797 1 95.62 230 THR A C 1
ATOM 1772 O O . THR A 1 230 ? 9.898 7.449 9.102 1 95.62 230 THR A O 1
ATOM 1775 N N . LEU A 1 231 ? 7.754 6.824 8.992 1 97.5 231 LEU A N 1
ATOM 1776 C CA . LEU A 1 231 ? 7.258 7.996 9.703 1 97.5 231 LEU A CA 1
ATOM 1777 C C . LEU A 1 231 ? 7.875 8.086 11.094 1 97.5 231 LEU A C 1
ATOM 1779 O O . LEU A 1 231 ? 8.422 9.125 11.477 1 97.5 231 LEU A O 1
ATOM 1783 N N . LEU A 1 232 ? 7.812 7.008 11.797 1 97.94 232 LEU A N 1
ATOM 1784 C CA . LEU A 1 232 ? 8.344 6.961 13.156 1 97.94 232 LEU A CA 1
ATOM 1785 C C . LEU A 1 232 ? 9.844 7.215 13.156 1 97.94 232 LEU A C 1
ATOM 1787 O O . LEU A 1 232 ? 10.359 7.934 14.023 1 97.94 232 LEU A O 1
ATOM 1791 N N . GLY A 1 233 ? 10.508 6.621 12.211 1 98.19 233 GLY A N 1
ATOM 1792 C CA . GLY A 1 233 ? 11.945 6.836 12.109 1 98.19 233 GLY A CA 1
ATOM 1793 C C . GLY A 1 233 ? 12.32 8.289 11.883 1 98.19 233 GLY A C 1
ATOM 1794 O O . GLY A 1 233 ? 13.289 8.781 12.461 1 98.19 233 GLY A O 1
ATOM 1795 N N . GLY A 1 234 ? 11.578 8.984 11.031 1 98.81 234 GLY A N 1
ATOM 1796 C CA . GLY A 1 234 ? 11.797 10.406 10.805 1 98.81 234 GLY A CA 1
ATOM 1797 C C . GLY A 1 234 ? 11.508 11.25 12.031 1 98.81 234 GLY A C 1
ATOM 1798 O O . GLY A 1 234 ? 12.25 12.188 12.336 1 98.81 234 GLY A O 1
ATOM 1799 N N . TYR A 1 235 ? 10.445 10.852 12.695 1 98.81 235 TYR A N 1
ATOM 1800 C CA . TYR A 1 235 ? 10.07 11.523 13.938 1 98.81 235 TYR A CA 1
ATOM 1801 C C . TYR A 1 235 ? 11.18 11.406 14.977 1 98.81 235 TYR A C 1
ATOM 1803 O O . TYR A 1 235 ? 11.594 12.414 15.562 1 98.81 235 TYR A O 1
ATOM 1811 N N . GLN A 1 236 ? 11.672 10.227 15.148 1 98.81 236 GLN A N 1
ATOM 1812 C CA . GLN A 1 236 ? 12.711 9.961 16.141 1 98.81 236 GLN A CA 1
ATOM 1813 C C . GLN A 1 236 ? 14.023 10.656 15.766 1 98.81 236 GLN A C 1
ATOM 1815 O O . GLN A 1 236 ? 14.711 11.195 16.641 1 98.81 236 GLN A O 1
ATOM 1820 N N . ALA A 1 237 ? 14.344 10.625 14.516 1 98.75 237 ALA A N 1
ATOM 1821 C CA . ALA A 1 237 ? 15.562 11.281 14.047 1 98.75 237 ALA A CA 1
ATOM 1822 C C . ALA A 1 237 ? 15.516 12.781 14.297 1 98.75 237 ALA A C 1
ATOM 1824 O O . ALA A 1 237 ? 16.484 13.375 14.766 1 98.75 237 ALA A O 1
ATOM 1825 N N . MET A 1 238 ? 14.438 13.391 14.016 1 98.69 238 MET A N 1
ATOM 1826 C CA . MET A 1 238 ? 14.297 14.828 14.227 1 98.69 238 MET A CA 1
ATOM 1827 C C . MET A 1 238 ? 14.312 15.164 15.711 1 98.69 238 MET A C 1
ATOM 1829 O O . MET A 1 238 ? 14.891 16.172 16.109 1 98.69 238 MET A O 1
ATOM 1833 N N . GLN A 1 239 ? 13.664 14.297 16.5 1 98.5 239 GLN A N 1
ATOM 1834 C CA . GLN A 1 239 ? 13.734 14.477 17.953 1 98.5 239 GLN A CA 1
ATOM 1835 C C . GLN A 1 239 ? 15.18 14.523 18.422 1 98.5 239 GLN A C 1
ATOM 1837 O O . GLN A 1 239 ? 15.547 15.375 19.25 1 98.5 239 GLN A O 1
ATOM 1842 N N . GLN A 1 240 ? 15.938 13.656 17.938 1 97.81 240 GLN A N 1
ATOM 1843 C CA . GLN A 1 240 ? 17.344 13.602 18.312 1 97.81 240 GLN A CA 1
ATOM 1844 C C . GLN A 1 240 ? 18.078 14.875 17.906 1 97.81 240 GLN A C 1
ATOM 1846 O O . GLN A 1 240 ? 18.859 15.422 18.672 1 97.81 240 GLN A O 1
ATOM 1851 N N . LEU A 1 241 ? 17.844 15.383 16.688 1 97.62 241 LEU A N 1
ATOM 1852 C CA . LEU A 1 241 ? 18.438 16.609 16.203 1 97.62 241 LEU A CA 1
ATOM 1853 C C . LEU A 1 241 ? 18.062 17.797 17.109 1 97.62 241 LEU A C 1
ATOM 1855 O O . LEU A 1 241 ? 18.922 18.609 17.453 1 97.62 241 LEU A O 1
ATOM 1859 N N . LEU A 1 242 ? 16.844 17.859 17.516 1 97.12 242 LEU A N 1
ATOM 1860 C CA . LEU A 1 242 ? 16.328 18.969 18.312 1 97.12 242 LEU A CA 1
ATOM 1861 C C . LEU A 1 242 ? 16.875 18.906 19.734 1 97.12 242 LEU A C 1
ATOM 1863 O O . LEU A 1 242 ? 17.172 19.938 20.328 1 97.12 242 LEU A O 1
ATOM 1867 N N . GLN A 1 243 ? 17 17.734 20.234 1 94.75 243 GLN A N 1
ATOM 1868 C CA . GLN A 1 243 ? 17.5 17.547 21.594 1 94.75 243 GLN A CA 1
ATOM 1869 C C . GLN A 1 243 ? 18.953 17.969 21.703 1 94.75 243 GLN A C 1
ATOM 1871 O O . GLN A 1 243 ? 19.406 18.422 22.75 1 94.75 243 GLN A O 1
ATOM 1876 N N . GLN A 1 244 ? 19.656 17.828 20.656 1 91.31 244 GLN A N 1
ATOM 1877 C CA . GLN A 1 244 ? 21.078 18.172 20.641 1 91.31 244 GLN A CA 1
ATOM 1878 C C . GLN A 1 244 ? 21.266 19.688 20.531 1 91.31 244 GLN A C 1
ATOM 1880 O O . GLN A 1 244 ? 22.375 20.188 20.75 1 91.31 244 GLN A O 1
ATOM 1885 N N . GLY A 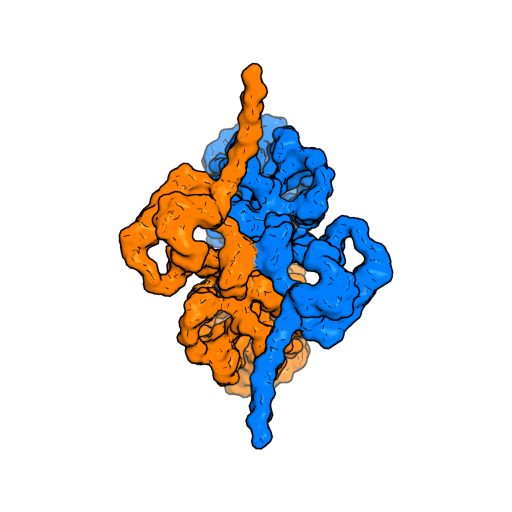1 245 ? 20.219 20.438 20.359 1 85.62 245 GLY A N 1
ATOM 1886 C CA . GLY A 1 245 ? 20.281 21.891 20.281 1 85.62 245 GLY A CA 1
ATOM 1887 C C . GLY A 1 245 ? 21.016 22.391 19.047 1 85.62 245 GLY A C 1
ATOM 1888 O O . GLY A 1 245 ? 21.625 23.453 19.078 1 85.62 245 GLY A O 1
ATOM 1889 N N . ILE A 1 246 ? 20.938 21.672 18.062 1 79.31 246 ILE A N 1
ATOM 1890 C CA . ILE A 1 246 ? 21.688 22 16.844 1 79.31 246 ILE A CA 1
ATOM 1891 C C . ILE A 1 246 ? 20.906 23.047 16.047 1 79.31 246 ILE A C 1
ATOM 1893 O O . ILE A 1 246 ? 19.703 22.938 15.859 1 79.31 246 ILE A O 1
ATOM 1897 N N . SER A 1 247 ? 21.641 24.031 15.695 1 89.75 247 SER A N 1
ATOM 1898 C CA . SER A 1 247 ? 21.031 25.062 14.844 1 89.75 247 SER A CA 1
ATOM 1899 C C . SER A 1 247 ? 20.953 24.594 13.391 1 89.75 247 SER A C 1
ATOM 1901 O O . SER A 1 247 ? 21.938 24.109 12.836 1 89.75 247 SER A O 1
ATOM 1903 N N . MET A 1 248 ? 19.828 24.625 12.828 1 96.25 248 MET A N 1
ATOM 1904 C CA . MET A 1 248 ? 19.594 24.297 11.43 1 96.25 248 MET A CA 1
ATOM 1905 C C . MET A 1 248 ? 18.484 25.156 10.844 1 96.25 248 MET A C 1
ATOM 1907 O O . MET A 1 248 ? 17.594 25.594 11.57 1 96.25 248 MET A O 1
ATOM 1911 N N . THR A 1 249 ? 18.641 25.391 9.578 1 97.88 249 THR A N 1
ATOM 1912 C CA . THR A 1 249 ? 17.609 26.172 8.922 1 97.88 249 THR A CA 1
ATOM 1913 C C . THR A 1 249 ? 16.859 25.328 7.898 1 97.88 249 THR A C 1
ATOM 1915 O O . THR A 1 249 ? 15.836 25.75 7.355 1 97.88 249 THR A O 1
ATOM 1918 N N . ALA A 1 250 ? 17.391 24.109 7.645 1 98.62 250 ALA A N 1
ATOM 1919 C CA . ALA A 1 250 ? 16.719 23.203 6.711 1 98.62 250 ALA A CA 1
ATOM 1920 C C . ALA A 1 250 ? 17.047 21.75 7.027 1 98.62 250 ALA A C 1
ATOM 1922 O O . ALA A 1 250 ? 18.062 21.469 7.68 1 98.62 250 ALA A O 1
ATOM 1923 N N . VAL A 1 251 ? 16.172 20.875 6.617 1 98.88 251 VAL A N 1
ATOM 1924 C CA . VAL A 1 251 ? 16.375 19.438 6.738 1 98.88 251 VAL A CA 1
ATOM 1925 C C . VAL A 1 251 ? 16.156 18.766 5.379 1 98.88 251 VAL A C 1
ATOM 1927 O O . VAL A 1 251 ? 15.148 19 4.715 1 98.88 251 VAL A O 1
ATOM 1930 N N . PHE A 1 252 ? 17.125 18.031 4.934 1 98.94 252 PHE A N 1
ATOM 1931 C CA . PHE A 1 252 ? 16.984 17.062 3.855 1 98.94 252 PHE A CA 1
ATOM 1932 C C . PHE A 1 252 ? 16.641 15.68 4.414 1 98.94 252 PHE A C 1
ATOM 1934 O O . PHE A 1 252 ? 17.516 14.977 4.93 1 98.94 252 PHE A O 1
ATOM 1941 N N . ALA A 1 253 ? 15.359 15.281 4.383 1 98.94 253 ALA A N 1
ATOM 1942 C CA . ALA A 1 253 ? 14.961 13.914 4.699 1 98.94 253 ALA A CA 1
ATOM 1943 C C . ALA A 1 253 ? 14.961 13.039 3.445 1 98.94 253 ALA A C 1
ATOM 1945 O O . ALA A 1 253 ? 14.336 13.391 2.439 1 98.94 253 ALA A O 1
ATOM 1946 N N . CYS A 1 254 ? 15.477 11.891 3.531 1 98.75 254 CYS A N 1
ATOM 1947 C CA . CYS A 1 254 ? 15.766 11.086 2.352 1 98.75 254 CYS A CA 1
ATOM 1948 C C . CYS A 1 254 ? 14.5 10.445 1.798 1 98.75 254 CYS A C 1
ATOM 1950 O O . CYS A 1 254 ? 14.523 9.82 0.735 1 98.75 254 CYS A O 1
ATOM 1952 N N . ASN A 1 255 ? 13.375 10.555 2.432 1 97.88 255 ASN A N 1
ATOM 1953 C CA . ASN A 1 255 ? 12.078 10.25 1.837 1 97.88 255 ASN A CA 1
ATOM 1954 C C . ASN A 1 255 ? 10.953 11.023 2.52 1 97.88 255 ASN A C 1
ATOM 1956 O O . ASN A 1 255 ? 11.164 11.656 3.557 1 97.88 255 ASN A O 1
ATOM 1960 N N . ASP A 1 256 ? 9.805 10.961 1.945 1 98.31 256 ASP A N 1
ATOM 1961 C CA . ASP A 1 256 ? 8.672 11.766 2.395 1 98.31 256 ASP A CA 1
ATOM 1962 C C . ASP A 1 256 ? 8.188 11.312 3.768 1 98.31 256 ASP A C 1
ATOM 1964 O O . ASP A 1 256 ? 7.836 12.141 4.613 1 98.31 256 ASP A O 1
ATOM 1968 N N . ASP A 1 257 ? 8.141 10.016 4.008 1 97.5 257 ASP A N 1
ATOM 1969 C CA . ASP A 1 257 ? 7.664 9.531 5.297 1 97.5 257 ASP A CA 1
ATOM 1970 C C . ASP A 1 257 ? 8.5 10.086 6.445 1 97.5 257 ASP A C 1
ATOM 1972 O O . ASP A 1 257 ? 7.953 10.586 7.434 1 97.5 257 ASP A O 1
ATOM 1976 N N . MET A 1 258 ? 9.773 10.016 6.293 1 98.62 258 MET A N 1
ATOM 1977 C CA . MET A 1 258 ? 10.641 10.555 7.34 1 98.62 258 MET A CA 1
ATOM 1978 C C . MET A 1 258 ? 10.484 12.062 7.453 1 98.62 258 MET A C 1
ATOM 1980 O O . MET A 1 258 ? 10.531 12.617 8.555 1 98.62 258 MET A O 1
ATOM 1984 N N . ALA A 1 259 ? 10.305 12.742 6.301 1 98.94 259 ALA A N 1
ATOM 1985 C CA . ALA A 1 259 ? 10.078 14.188 6.336 1 98.94 259 ALA A CA 1
ATOM 1986 C C . ALA A 1 259 ? 8.812 14.531 7.113 1 98.94 259 ALA A C 1
ATOM 1988 O O . ALA A 1 259 ? 8.82 15.438 7.949 1 98.94 259 ALA A O 1
ATOM 1989 N N . LEU A 1 260 ? 7.773 13.789 6.852 1 98.69 260 LEU A N 1
ATOM 1990 C CA . LEU A 1 260 ? 6.504 14.016 7.531 1 98.69 260 LEU A CA 1
ATOM 1991 C C . LEU A 1 260 ? 6.625 13.727 9.023 1 98.69 260 LEU A C 1
ATOM 1993 O O . LEU A 1 260 ? 6.105 14.469 9.852 1 98.69 260 LEU A O 1
ATOM 1997 N N . GLY A 1 261 ? 7.309 12.633 9.352 1 98.88 261 GLY A N 1
ATOM 1998 C CA . GLY A 1 261 ? 7.602 12.367 10.75 1 98.88 261 GLY A CA 1
ATOM 1999 C C . GLY A 1 261 ? 8.398 13.469 11.414 1 98.88 261 GLY A C 1
ATOM 2000 O O . GLY A 1 261 ? 8.117 13.844 12.562 1 98.88 261 GLY A O 1
ATOM 2001 N N . ALA A 1 262 ? 9.344 13.992 10.727 1 98.94 262 ALA A N 1
ATOM 2002 C CA . ALA A 1 262 ? 10.172 15.078 11.227 1 98.94 262 ALA A CA 1
ATOM 2003 C C . ALA A 1 262 ? 9.344 16.344 11.453 1 98.94 262 ALA A C 1
ATOM 2005 O O . ALA A 1 262 ? 9.539 17.047 12.445 1 98.94 262 ALA A O 1
ATOM 2006 N N . MET A 1 263 ? 8.453 16.656 10.555 1 98.88 263 MET A N 1
ATOM 2007 C CA . MET A 1 263 ? 7.566 17.797 10.703 1 98.88 263 MET A CA 1
ATOM 2008 C C . MET A 1 263 ? 6.746 17.703 11.984 1 98.88 263 MET A C 1
ATOM 2010 O O . MET A 1 263 ? 6.535 18.688 12.68 1 98.88 263 MET A O 1
ATOM 2014 N N . ARG A 1 264 ? 6.289 16.5 12.289 1 98.75 264 ARG A N 1
ATOM 2015 C CA . ARG A 1 264 ? 5.551 16.266 13.531 1 98.75 264 ARG A CA 1
ATOM 2016 C C . ARG A 1 264 ? 6.406 16.594 14.75 1 98.75 264 ARG A C 1
ATOM 2018 O O . ARG A 1 264 ? 5.949 17.281 15.664 1 98.75 264 ARG A O 1
ATOM 2025 N N . ALA A 1 265 ? 7.613 16.094 14.75 1 98.69 265 ALA A N 1
ATOM 2026 C CA . ALA A 1 265 ? 8.531 16.359 15.852 1 98.69 265 ALA A CA 1
ATOM 2027 C C . ALA A 1 265 ? 8.773 17.859 16.016 1 98.69 265 ALA A C 1
ATOM 2029 O O . ALA A 1 265 ? 8.742 18.391 17.125 1 98.69 265 ALA A O 1
ATOM 2030 N N . MET A 1 266 ? 9.008 18.594 14.93 1 98.5 266 MET A N 1
ATOM 2031 C CA . MET A 1 266 ? 9.227 20.031 14.969 1 98.5 266 MET A CA 1
ATOM 2032 C C . MET A 1 266 ? 8 20.75 15.523 1 98.5 266 MET A C 1
ATOM 2034 O O . MET A 1 266 ? 8.125 21.625 16.375 1 98.5 266 MET A O 1
ATOM 2038 N N . HIS A 1 267 ? 6.844 20.328 15.062 1 98.38 267 HIS A N 1
ATOM 2039 C CA . HIS A 1 267 ? 5.594 20.906 15.547 1 98.38 267 HIS A CA 1
ATOM 2040 C C . HIS A 1 267 ? 5.477 20.781 17.062 1 98.38 267 HIS A C 1
ATOM 2042 O O . HIS A 1 267 ? 5.109 21.734 17.75 1 98.38 267 HIS A O 1
ATOM 2048 N N . GLU A 1 268 ? 5.809 19.641 17.547 1 97.94 268 GLU A N 1
ATOM 2049 C CA . GLU A 1 268 ? 5.691 19.375 18.984 1 97.94 268 GLU A CA 1
ATOM 2050 C C . GLU A 1 268 ? 6.68 20.219 19.781 1 97.94 268 GLU A C 1
ATOM 2052 O O . GLU A 1 268 ? 6.473 20.453 20.984 1 97.94 268 GLU A O 1
ATOM 2057 N N . HIS A 1 269 ? 7.688 20.703 19.156 1 97.38 269 HIS A N 1
ATOM 2058 C CA . HIS A 1 269 ? 8.688 21.516 19.828 1 97.38 269 HIS A CA 1
ATOM 2059 C C . HIS A 1 269 ? 8.469 23 19.547 1 97.38 269 HIS A C 1
ATOM 2061 O O . HIS A 1 269 ? 9.32 23.828 19.859 1 97.38 269 HIS A O 1
ATOM 2067 N N . GLY A 1 270 ? 7.418 23.281 18.891 1 96.62 270 GLY A N 1
ATOM 2068 C CA . GLY A 1 270 ? 7.078 24.672 18.609 1 96.62 270 GLY A CA 1
ATOM 2069 C C . GLY A 1 270 ? 7.891 25.281 17.484 1 96.62 270 GLY A C 1
ATOM 2070 O O . GLY A 1 270 ? 7.984 26.5 17.359 1 96.62 270 GLY A O 1
ATOM 2071 N N . ILE A 1 271 ? 8.523 24.438 16.672 1 97.44 271 ILE A N 1
ATOM 2072 C CA . ILE A 1 271 ? 9.305 24.906 15.531 1 97.44 271 ILE A CA 1
ATOM 2073 C C . ILE A 1 271 ? 8.414 25 14.289 1 97.44 271 ILE A C 1
ATOM 2075 O O . ILE A 1 271 ? 7.801 24.016 13.883 1 97.44 271 ILE A O 1
ATOM 2079 N N . HIS A 1 272 ? 8.398 26.125 13.656 1 96.88 272 HIS A N 1
ATOM 2080 C CA . HIS A 1 272 ? 7.508 26.359 12.523 1 96.88 272 HIS A CA 1
ATOM 2081 C C . HIS A 1 272 ? 8.18 26.016 11.203 1 96.88 272 HIS A C 1
ATOM 2083 O O . HIS A 1 272 ? 9.242 26.547 10.883 1 96.88 272 HIS A O 1
ATOM 2089 N N . VAL A 1 273 ? 7.602 25.156 10.492 1 98.19 273 VAL A N 1
ATOM 2090 C CA . VAL A 1 273 ? 7.969 24.875 9.109 1 98.19 273 VAL A CA 1
ATOM 2091 C C . VAL A 1 273 ? 7.086 25.688 8.164 1 98.19 273 VAL A C 1
ATOM 2093 O O . VAL A 1 273 ? 5.859 25.672 8.273 1 98.19 273 VAL A O 1
ATOM 2096 N N . PRO A 1 274 ? 7.613 26.406 7.246 1 97.81 274 PRO A N 1
ATOM 2097 C CA . PRO A 1 274 ? 9.023 26.5 6.863 1 97.81 274 PRO A CA 1
ATOM 2098 C C . PRO A 1 274 ? 9.734 27.672 7.516 1 97.81 274 PRO A C 1
ATOM 2100 O O . PRO A 1 274 ? 10.938 27.875 7.301 1 97.81 274 PRO A O 1
ATOM 2103 N N . LYS A 1 275 ? 9.062 28.469 8.289 1 96.94 275 LYS A N 1
ATOM 2104 C CA . LYS A 1 275 ? 9.562 29.781 8.711 1 96.94 275 LYS A CA 1
ATOM 2105 C C . LYS A 1 275 ? 10.867 29.641 9.477 1 96.94 275 LYS A C 1
ATOM 2107 O O . LYS A 1 275 ? 11.789 30.453 9.305 1 96.94 275 LYS A O 1
ATOM 2112 N N . GLN A 1 276 ? 10.984 28.703 10.352 1 96.88 276 GLN A N 1
ATOM 2113 C CA . GLN A 1 276 ? 12.195 28.5 11.141 1 96.88 276 GLN A CA 1
ATOM 2114 C C . GLN A 1 276 ? 13.086 27.422 10.523 1 96.88 276 GLN A C 1
ATOM 2116 O O . GLN A 1 276 ? 14.305 27.562 10.484 1 96.88 276 GLN A O 1
ATOM 2121 N N . VAL A 1 277 ? 12.453 26.359 10.07 1 98.31 277 VAL A N 1
ATOM 2122 C CA . VAL A 1 277 ? 13.203 25.266 9.453 1 98.31 277 VAL A CA 1
ATOM 2123 C C . VAL A 1 277 ? 12.461 24.766 8.211 1 98.31 277 VAL A C 1
ATOM 2125 O O . VAL A 1 277 ? 11.32 24.312 8.297 1 98.31 277 VAL A O 1
ATOM 2128 N N . SER A 1 278 ? 13.102 24.875 7.027 1 98.81 278 SER A N 1
ATOM 2129 C CA . SER A 1 278 ? 12.586 24.25 5.809 1 98.81 278 SER A CA 1
ATOM 2130 C C . SER A 1 278 ? 12.859 22.75 5.797 1 98.81 278 SER A C 1
ATOM 2132 O O . SER A 1 278 ? 13.805 22.281 6.434 1 98.81 278 SER A O 1
ATOM 2134 N N . ILE A 1 279 ? 12 22 5.066 1 98.94 279 ILE A N 1
ATOM 2135 C CA . ILE A 1 279 ? 12.242 20.578 4.973 1 98.94 279 ILE A CA 1
ATOM 2136 C C . ILE A 1 279 ? 11.781 20.062 3.613 1 98.94 279 ILE A C 1
ATOM 2138 O O . ILE A 1 279 ? 10.766 20.516 3.082 1 98.94 279 ILE A O 1
ATOM 2142 N N . ILE A 1 280 ? 12.539 19.125 3.037 1 98.94 280 ILE A N 1
ATOM 2143 C CA . ILE A 1 280 ? 12.227 18.516 1.752 1 98.94 280 ILE A CA 1
ATOM 2144 C C . ILE A 1 280 ? 12.406 17 1.851 1 98.94 280 ILE A C 1
ATOM 2146 O O . ILE A 1 280 ? 13.25 16.516 2.611 1 98.94 280 ILE A O 1
ATOM 2150 N N . GLY A 1 281 ? 11.523 16.281 1.167 1 98.88 281 GLY A N 1
ATOM 2151 C CA . GLY A 1 281 ? 11.633 14.828 1.068 1 98.88 281 GLY A CA 1
ATOM 2152 C C . GLY A 1 281 ? 11.781 14.344 -0.359 1 98.88 281 GLY A C 1
ATOM 2153 O O . GLY A 1 281 ? 12.156 15.109 -1.249 1 98.88 281 GLY A O 1
ATOM 2154 N N . ILE A 1 282 ? 11.648 13.047 -0.561 1 98.75 282 ILE A N 1
ATOM 2155 C CA . ILE A 1 282 ? 11.703 12.375 -1.854 1 98.75 282 ILE A CA 1
ATOM 2156 C C . ILE A 1 282 ? 10.562 11.359 -1.949 1 98.75 282 ILE A C 1
ATOM 2158 O O . ILE A 1 282 ? 10.25 10.672 -0.972 1 98.75 282 ILE A O 1
ATOM 2162 N N . ASP A 1 283 ? 9.984 11.195 -3.174 1 97.31 283 ASP A N 1
ATOM 2163 C CA . ASP A 1 283 ? 8.969 10.219 -3.553 1 97.31 283 ASP A CA 1
ATOM 2164 C C . ASP A 1 283 ? 7.73 10.906 -4.121 1 97.31 283 ASP A C 1
ATOM 2166 O O . ASP A 1 283 ? 7.121 10.414 -5.07 1 97.31 283 ASP A O 1
ATOM 2170 N N . ASN A 1 284 ? 7.379 12.047 -3.477 1 97.75 284 ASN A N 1
ATOM 2171 C CA . ASN A 1 284 ? 6.129 12.75 -3.764 1 97.75 284 ASN A CA 1
ATOM 2172 C C . ASN A 1 284 ? 4.914 11.875 -3.457 1 97.75 284 ASN A C 1
ATOM 2174 O O . ASN A 1 284 ? 4.055 11.68 -4.316 1 97.75 284 ASN A O 1
ATOM 2178 N N . GLU A 1 285 ? 4.93 11.344 -2.275 1 95 285 GLU A N 1
ATOM 2179 C CA . GLU A 1 285 ? 3.775 10.547 -1.86 1 95 285 GLU A CA 1
ATOM 2180 C C . GLU A 1 285 ? 2.52 11.414 -1.765 1 95 285 GLU A C 1
ATOM 2182 O O . GLU A 1 285 ? 2.609 12.625 -1.546 1 95 285 GLU A O 1
ATOM 2187 N N . PRO A 1 286 ? 1.334 10.805 -1.824 1 93.94 286 PRO A N 1
ATOM 2188 C CA . PRO A 1 286 ? 0.091 11.578 -1.813 1 93.94 286 PRO A CA 1
ATOM 2189 C C . PRO A 1 286 ? -0.052 12.445 -0.567 1 93.94 286 PRO A C 1
ATOM 2191 O O . PRO A 1 286 ? -0.5 13.594 -0.658 1 93.94 286 PRO A O 1
ATOM 2194 N N . ALA A 1 287 ? 0.361 11.969 0.508 1 95.44 287 ALA A N 1
ATOM 2195 C CA . ALA A 1 287 ? 0.224 12.688 1.771 1 95.44 287 ALA A CA 1
ATOM 2196 C C . ALA A 1 287 ? 1.022 13.984 1.748 1 95.44 287 ALA A C 1
ATOM 2198 O O . ALA A 1 287 ? 0.698 14.938 2.469 1 95.44 287 ALA A O 1
ATOM 2199 N N . ALA A 1 288 ? 2.068 14.039 0.945 1 97.75 288 ALA A N 1
ATOM 2200 C CA . ALA A 1 288 ? 2.941 15.203 0.886 1 97.75 288 ALA A CA 1
ATOM 2201 C C . ALA A 1 288 ? 2.16 16.453 0.486 1 97.75 288 ALA A C 1
ATOM 2203 O O . ALA A 1 288 ? 2.332 17.516 1.082 1 97.75 288 ALA A O 1
ATOM 2204 N N . ALA A 1 289 ? 1.24 16.297 -0.443 1 97.88 289 ALA A N 1
ATOM 2205 C CA . ALA A 1 289 ? 0.479 17.438 -0.966 1 97.88 289 ALA A CA 1
ATOM 2206 C C . ALA A 1 289 ? -0.58 17.891 0.033 1 97.88 289 ALA A C 1
ATOM 2208 O O . ALA A 1 289 ? -0.995 19.047 0.02 1 97.88 289 ALA A O 1
ATOM 2209 N N . PHE A 1 290 ? -0.938 17.031 0.962 1 97.88 290 PHE A N 1
ATOM 2210 C CA . PHE A 1 290 ? -2.062 17.328 1.839 1 97.88 290 PHE A CA 1
ATOM 2211 C C . PHE A 1 290 ? -1.58 17.625 3.256 1 97.88 290 PHE A C 1
ATOM 2213 O O . PHE A 1 290 ? -2.379 17.969 4.129 1 97.88 290 PHE A O 1
ATOM 2220 N N . ALA A 1 291 ? -0.311 17.469 3.463 1 98.25 291 ALA A N 1
ATOM 2221 C CA . ALA A 1 291 ? 0.262 17.766 4.77 1 98.25 291 ALA A CA 1
ATOM 2222 C C . ALA A 1 291 ? 0.133 19.25 5.094 1 98.25 291 ALA A C 1
ATOM 2224 O O . ALA A 1 291 ? -0.15 20.062 4.211 1 98.25 291 ALA A O 1
ATOM 2225 N N . ILE A 1 292 ? 0.273 19.656 6.41 1 97.94 292 ILE A N 1
ATOM 2226 C CA . ILE A 1 292 ? 0.268 21.031 6.867 1 97.94 292 ILE A CA 1
ATOM 2227 C C . ILE A 1 292 ? 1.556 21.328 7.637 1 97.94 292 ILE A C 1
ATOM 2229 O O . ILE A 1 292 ? 1.729 20.875 8.766 1 97.94 292 ILE A O 1
ATOM 2233 N N . PRO A 1 293 ? 2.422 22.141 7.07 1 98.25 293 PRO A N 1
ATOM 2234 C CA . PRO A 1 293 ? 2.398 22.609 5.684 1 98.25 293 PRO A CA 1
ATOM 2235 C C . PRO A 1 293 ? 2.611 21.484 4.672 1 98.25 293 PRO A C 1
ATOM 2237 O O . PRO A 1 293 ? 3.09 20.406 5.035 1 98.25 293 PRO A O 1
ATOM 2240 N N . SER A 1 294 ? 2.189 21.719 3.361 1 98.75 294 SER A N 1
ATOM 2241 C CA . SER A 1 294 ? 2.451 20.719 2.326 1 98.75 294 SER A CA 1
ATOM 2242 C C . SER A 1 294 ? 3.947 20.547 2.096 1 98.75 294 SER A C 1
ATOM 2244 O O . SER A 1 294 ? 4.715 21.5 2.18 1 98.75 294 SER A O 1
ATOM 2246 N N . LEU A 1 295 ? 4.324 19.359 1.771 1 98.88 295 LEU A N 1
ATOM 2247 C CA . LEU A 1 295 ? 5.727 18.969 1.8 1 98.88 295 LEU A CA 1
ATOM 2248 C C . LEU A 1 295 ? 6.355 19.094 0.417 1 98.88 295 LEU A C 1
ATOM 2250 O O . LEU A 1 295 ? 5.867 18.5 -0.548 1 98.88 295 LEU A O 1
ATOM 2254 N N . SER A 1 296 ? 7.438 19.875 0.281 1 98.94 296 SER A N 1
ATOM 2255 C CA . SER A 1 296 ? 8.289 19.844 -0.905 1 98.94 296 SER A CA 1
ATOM 2256 C C . SER A 1 296 ? 8.953 18.484 -1.07 1 98.94 296 SER A C 1
ATOM 2258 O O . SER A 1 296 ? 9.406 17.875 -0.092 1 98.94 296 SER A O 1
ATOM 2260 N N . SER A 1 297 ? 8.945 17.984 -2.293 1 98.94 297 SER A N 1
ATOM 2261 C CA . SER A 1 297 ? 9.453 16.641 -2.535 1 98.94 297 SER A CA 1
ATOM 2262 C C . SER A 1 297 ? 10.016 16.516 -3.947 1 98.94 297 SER A C 1
ATOM 2264 O O . SER A 1 297 ? 9.75 17.359 -4.809 1 98.94 297 SER A O 1
ATOM 2266 N N . VAL A 1 298 ? 10.898 15.578 -4.148 1 98.94 298 VAL A N 1
ATOM 2267 C CA . VAL A 1 298 ? 11.273 15.164 -5.496 1 98.94 298 VAL A CA 1
ATOM 2268 C C . VAL A 1 298 ? 10.422 13.961 -5.918 1 98.94 298 VAL A C 1
ATOM 2270 O O . VAL A 1 298 ? 10.422 12.93 -5.246 1 98.94 298 VAL A O 1
ATOM 2273 N N . SER A 1 299 ? 9.703 14.148 -6.977 1 98.75 299 SER A N 1
ATOM 2274 C CA . SER A 1 299 ? 8.812 13.102 -7.484 1 98.75 299 SER A CA 1
ATOM 2275 C C . SER A 1 299 ? 9.586 12.055 -8.273 1 98.75 299 SER A C 1
ATOM 2277 O O . SER A 1 299 ? 10.484 12.383 -9.047 1 98.75 299 SER A O 1
ATOM 2279 N N . LEU A 1 300 ? 9.328 10.82 -7.988 1 98.19 300 LEU A N 1
ATOM 2280 C CA . LEU A 1 300 ? 9.914 9.695 -8.703 1 98.19 300 LEU A CA 1
ATOM 2281 C C . LEU A 1 300 ? 8.914 9.102 -9.695 1 98.19 300 LEU A C 1
ATOM 2283 O O . LEU A 1 300 ? 7.746 8.898 -9.359 1 98.19 300 LEU A O 1
ATOM 2287 N N . PRO A 1 301 ? 9.289 8.836 -10.891 1 97.62 301 PRO A N 1
ATOM 2288 C CA . PRO A 1 301 ? 8.375 8.273 -11.891 1 97.62 301 PRO A CA 1
ATOM 2289 C C . PRO A 1 301 ? 8.227 6.758 -11.773 1 97.62 301 PRO A C 1
ATOM 2291 O O . PRO A 1 301 ? 8.461 6.035 -12.75 1 97.62 301 PRO A O 1
ATOM 2294 N N . ILE A 1 302 ? 7.719 6.277 -10.711 1 96.31 302 ILE A N 1
ATOM 2295 C CA . ILE A 1 302 ? 7.672 4.855 -10.383 1 96.31 302 ILE A CA 1
ATOM 2296 C C . ILE A 1 302 ? 6.637 4.156 -11.258 1 96.31 302 ILE A C 1
ATOM 2298 O O . ILE A 1 302 ? 6.809 2.988 -11.617 1 96.31 302 ILE A O 1
ATOM 2302 N N . GLY A 1 303 ? 5.523 4.844 -11.578 1 95.75 303 GLY A N 1
ATOM 2303 C CA . GLY A 1 303 ? 4.543 4.273 -12.484 1 95.75 303 GLY A CA 1
ATOM 2304 C C . GLY A 1 303 ? 5.117 3.928 -13.844 1 95.75 303 GLY A C 1
ATOM 2305 O O . GLY A 1 303 ? 5 2.791 -14.305 1 95.75 303 GLY A O 1
ATOM 2306 N N . GLU A 1 304 ? 5.754 4.867 -14.406 1 97.5 304 GLU A N 1
ATOM 2307 C CA . GLU A 1 304 ? 6.367 4.672 -15.719 1 97.5 304 GLU A CA 1
ATOM 2308 C C . GLU A 1 304 ? 7.441 3.59 -15.672 1 97.5 304 GLU A C 1
ATOM 2310 O O . GLU A 1 304 ? 7.484 2.713 -16.547 1 97.5 304 GLU A O 1
ATOM 2315 N N . LEU A 1 305 ? 8.281 3.67 -14.695 1 98.06 305 LEU A N 1
ATOM 2316 C CA . LEU A 1 305 ? 9.344 2.688 -14.5 1 98.06 305 LEU A CA 1
ATOM 2317 C C . LEU A 1 305 ? 8.766 1.276 -14.43 1 98.06 305 LEU A C 1
ATOM 2319 O O . LEU A 1 305 ? 9.219 0.382 -15.148 1 98.06 305 LEU A O 1
ATOM 2323 N N . THR A 1 306 ? 7.762 1.085 -13.648 1 98.31 306 THR A N 1
ATOM 2324 C CA . THR A 1 306 ? 7.199 -0.241 -13.422 1 98.31 306 THR A CA 1
ATOM 2325 C C . THR A 1 306 ? 6.469 -0.742 -14.664 1 98.31 306 THR A C 1
ATOM 2327 O O . THR A 1 306 ? 6.527 -1.93 -14.984 1 98.31 306 THR A O 1
ATOM 2330 N N . GLN A 1 307 ? 5.762 0.135 -15.344 1 98.25 307 GLN A N 1
ATOM 2331 C CA . GLN A 1 307 ? 5.086 -0.228 -16.578 1 98.25 307 GLN A CA 1
ATOM 2332 C C . GLN A 1 307 ? 6.07 -0.782 -17.609 1 98.25 307 GLN A C 1
ATOM 2334 O O . GLN A 1 307 ? 5.797 -1.793 -18.25 1 98.25 307 GLN A O 1
ATOM 2339 N N . GLN A 1 308 ? 7.199 -0.151 -17.719 1 98.19 308 GLN A N 1
ATOM 2340 C CA . GLN A 1 308 ? 8.211 -0.6 -18.672 1 98.19 308 GLN A CA 1
ATOM 2341 C C . GLN A 1 308 ? 8.859 -1.901 -18.203 1 98.19 308 GLN A C 1
ATOM 2343 O O . GLN A 1 308 ? 9.141 -2.781 -19.031 1 98.19 308 GLN A O 1
ATOM 2348 N N . ALA A 1 309 ? 9.086 -2.018 -16.922 1 98.38 309 ALA A N 1
ATOM 2349 C CA . ALA A 1 309 ? 9.695 -3.227 -16.375 1 98.38 309 ALA A CA 1
ATOM 2350 C C . ALA A 1 309 ? 8.789 -4.438 -16.578 1 98.38 309 ALA A C 1
ATOM 2352 O O . ALA A 1 309 ? 9.25 -5.504 -16.984 1 98.38 309 ALA A O 1
ATOM 2353 N N . ILE A 1 310 ? 7.496 -4.258 -16.266 1 98.19 310 ILE A N 1
ATOM 2354 C CA . ILE A 1 310 ? 6.562 -5.371 -16.406 1 98.19 310 ILE A CA 1
ATOM 2355 C C . ILE A 1 310 ? 6.383 -5.711 -17.875 1 98.19 310 ILE A C 1
ATOM 2357 O O . ILE A 1 310 ? 6.203 -6.879 -18.234 1 98.19 310 ILE A O 1
ATOM 2361 N N . SER A 1 311 ? 6.426 -4.746 -18.75 1 97.38 311 SER A N 1
ATOM 2362 C CA . SER A 1 311 ? 6.371 -5.012 -20.188 1 97.38 311 SER A CA 1
ATOM 2363 C C . SER A 1 311 ? 7.527 -5.898 -20.625 1 97.38 311 SER A C 1
ATOM 2365 O O . SER A 1 311 ? 7.332 -6.852 -21.391 1 97.38 311 SER A O 1
ATOM 2367 N N . LEU A 1 312 ? 8.688 -5.594 -20.156 1 97.44 312 LEU A N 1
ATOM 2368 C CA . LEU A 1 312 ? 9.844 -6.422 -20.469 1 97.44 312 LEU A CA 1
ATOM 2369 C C . LEU A 1 312 ? 9.68 -7.828 -19.906 1 97.44 312 LEU A C 1
ATOM 2371 O O . LEU A 1 312 ? 9.977 -8.812 -20.594 1 97.44 312 LEU A O 1
ATOM 2375 N N . ALA A 1 313 ? 9.242 -7.91 -18.656 1 96.94 313 ALA A N 1
ATOM 2376 C CA . ALA A 1 313 ? 9.039 -9.211 -18.016 1 96.94 313 ALA A CA 1
ATOM 2377 C C . ALA A 1 313 ? 8.094 -10.078 -18.844 1 96.94 313 ALA A C 1
ATOM 2379 O O . ALA A 1 313 ? 8.32 -11.281 -19 1 96.94 313 ALA A O 1
ATOM 2380 N N . VAL A 1 314 ? 7.059 -9.445 -19.359 1 95.38 314 VAL A N 1
ATOM 2381 C CA . VAL A 1 314 ? 6.07 -10.148 -20.156 1 95.38 314 VAL A CA 1
ATOM 2382 C C . VAL A 1 314 ? 6.707 -10.609 -21.469 1 95.38 314 VAL A C 1
ATOM 2384 O O . VAL A 1 314 ? 6.477 -11.727 -21.922 1 95.38 314 VAL A O 1
ATOM 2387 N N . GLU A 1 315 ? 7.523 -9.75 -22.062 1 94.88 315 GLU A N 1
ATOM 2388 C CA . GLU A 1 315 ? 8.227 -10.117 -23.297 1 94.88 315 GLU A CA 1
ATOM 2389 C C . GLU A 1 315 ? 9.156 -11.305 -23.047 1 94.88 315 GLU A C 1
ATOM 2391 O O . GLU A 1 315 ? 9.203 -12.234 -23.859 1 94.88 315 GLU A O 1
ATOM 2396 N N . ILE A 1 316 ? 9.844 -11.242 -21.969 1 92.88 316 ILE A N 1
ATOM 2397 C CA . ILE A 1 316 ? 10.758 -12.32 -21.594 1 92.88 316 ILE A CA 1
ATOM 2398 C C . ILE A 1 316 ? 9.961 -13.609 -21.375 1 92.88 316 ILE A C 1
ATOM 2400 O O . ILE A 1 316 ? 10.352 -14.672 -21.875 1 92.88 316 ILE A O 1
ATOM 2404 N N . ALA A 1 317 ? 8.883 -13.484 -20.672 1 88.81 317 ALA A N 1
ATOM 2405 C CA . ALA A 1 317 ? 8.016 -14.625 -20.359 1 88.81 317 ALA A CA 1
ATOM 2406 C C . ALA A 1 317 ? 7.488 -15.266 -21.641 1 88.81 317 ALA A C 1
ATOM 2408 O O . ALA A 1 317 ? 7.254 -16.469 -21.688 1 88.81 317 ALA A O 1
ATOM 2409 N N . ASN A 1 318 ? 7.348 -14.438 -22.656 1 84.81 318 ASN A N 1
ATOM 2410 C CA . ASN A 1 318 ? 6.855 -14.922 -23.938 1 84.81 318 ASN A CA 1
ATOM 2411 C C . ASN A 1 318 ? 7.996 -15.383 -24.844 1 84.81 318 ASN A C 1
ATOM 2413 O O . ASN A 1 318 ? 7.809 -15.562 -26.047 1 84.81 318 ASN A O 1
ATOM 2417 N N . LYS A 1 319 ? 9.172 -15.531 -24.281 1 80.81 319 LYS A N 1
ATOM 2418 C CA . LYS A 1 319 ? 10.359 -16.094 -24.922 1 80.81 319 LYS A CA 1
ATOM 2419 C C . LYS A 1 319 ? 10.812 -15.219 -26.094 1 80.81 319 LYS A C 1
ATOM 2421 O O . LYS A 1 319 ? 11.211 -15.734 -27.141 1 80.81 319 LYS A O 1
ATOM 2426 N N . LYS A 1 320 ? 10.562 -14.039 -25.953 1 76.31 320 LYS A N 1
ATOM 2427 C CA . LYS A 1 320 ? 11.164 -13.086 -26.891 1 76.31 320 LYS A CA 1
ATOM 2428 C C . LYS A 1 320 ? 12.555 -12.664 -26.438 1 76.31 320 LYS A C 1
ATOM 2430 O O . LYS A 1 320 ? 12.727 -12.188 -25.312 1 76.31 320 LYS A O 1
ATOM 2435 N N . PRO A 1 321 ? 13.484 -13.047 -27.219 1 71 321 PRO A N 1
ATOM 2436 C CA . PRO A 1 321 ? 14.844 -12.672 -26.812 1 71 321 PRO A CA 1
ATOM 2437 C C . PRO A 1 321 ? 14.992 -11.172 -26.578 1 71 321 PRO A C 1
ATOM 2439 O O . PRO A 1 321 ? 14.438 -10.367 -27.344 1 71 321 PRO A O 1
ATOM 2442 N N . GLN A 1 322 ? 15.57 -10.906 -25.453 1 76.81 322 GLN A N 1
ATOM 2443 C CA . GLN A 1 322 ? 15.812 -9.5 -25.172 1 76.81 322 GLN A CA 1
ATOM 2444 C C . GLN A 1 322 ? 17.25 -9.273 -24.703 1 76.81 322 GLN A C 1
ATOM 2446 O O . GLN A 1 322 ? 17.766 -10.047 -23.891 1 76.81 322 GLN A O 1
ATOM 2451 N N . ASP A 1 323 ? 17.891 -8.352 -25.375 1 87.56 323 ASP A N 1
ATOM 2452 C CA . ASP A 1 323 ? 19.141 -7.852 -24.797 1 87.56 323 ASP A CA 1
ATOM 2453 C C . ASP A 1 323 ? 18.906 -7.211 -23.438 1 87.56 323 ASP A C 1
ATOM 2455 O O . ASP A 1 323 ? 17.797 -6.746 -23.141 1 87.56 323 ASP A O 1
ATOM 2459 N N . ALA A 1 324 ? 20 -7.301 -22.688 1 92.38 324 ALA A N 1
ATOM 2460 C CA . ALA A 1 324 ? 19.906 -6.66 -21.375 1 92.38 324 ALA A CA 1
ATOM 2461 C C . ALA A 1 324 ? 19.5 -5.195 -21.516 1 92.38 324 ALA A C 1
ATOM 2463 O O . ALA A 1 324 ? 20.016 -4.48 -22.375 1 92.38 324 ALA A O 1
ATOM 2464 N N . GLN A 1 325 ? 18.531 -4.812 -20.75 1 95.19 325 GLN A N 1
ATOM 2465 C CA . GLN A 1 325 ? 18.094 -3.42 -20.688 1 95.19 325 GLN A CA 1
ATOM 2466 C C . GLN A 1 325 ? 18.516 -2.779 -19.359 1 95.19 325 GLN A C 1
ATOM 2468 O O . GLN A 1 325 ? 18.328 -3.369 -18.297 1 95.19 325 GLN A O 1
ATOM 2473 N N . HIS A 1 326 ? 19.203 -1.687 -19.5 1 97.31 326 HIS A N 1
ATOM 2474 C CA . HIS A 1 326 ? 19.547 -0.838 -18.375 1 97.31 326 HIS A CA 1
ATOM 2475 C C . HIS A 1 326 ? 18.938 0.553 -18.516 1 97.31 326 HIS A C 1
ATOM 2477 O O . HIS A 1 326 ? 19.484 1.395 -19.25 1 97.31 326 HIS A O 1
ATOM 2483 N N . ARG A 1 327 ? 17.828 0.809 -17.828 1 97.56 327 ARG A N 1
ATOM 2484 C CA . ARG A 1 327 ? 17.156 2.094 -17.938 1 97.56 327 ARG A CA 1
ATOM 2485 C C . ARG A 1 327 ? 17.234 2.871 -16.625 1 97.56 327 ARG A C 1
ATOM 2487 O O . ARG A 1 327 ? 17.125 2.289 -15.555 1 97.56 327 ARG A O 1
ATOM 2494 N N . LEU A 1 328 ? 17.531 4.102 -16.766 1 97.62 328 LEU A N 1
ATOM 2495 C CA . LEU A 1 328 ? 17.625 5.012 -15.625 1 97.62 328 LEU A CA 1
ATOM 2496 C C . LEU A 1 328 ? 16.594 6.125 -15.734 1 97.62 328 LEU A C 1
ATOM 2498 O O . LEU A 1 328 ? 16.469 6.758 -16.781 1 97.62 328 LEU A O 1
ATOM 2502 N N . TYR A 1 329 ? 15.836 6.355 -14.68 1 98.38 329 TYR A N 1
ATOM 2503 C CA . TYR A 1 329 ? 14.781 7.363 -14.656 1 98.38 329 TYR A CA 1
ATOM 2504 C C . TYR A 1 329 ? 15.148 8.523 -13.734 1 98.38 329 TYR A C 1
ATOM 2506 O O . TYR A 1 329 ? 15.789 8.32 -12.703 1 98.38 329 TYR A O 1
ATOM 2514 N N . GLN A 1 330 ? 14.742 9.695 -14.086 1 98.44 330 GLN A N 1
ATOM 2515 C CA . GLN A 1 330 ? 15.039 10.906 -13.328 1 98.44 330 GLN A CA 1
ATOM 2516 C C . GLN A 1 330 ? 13.789 11.422 -12.609 1 98.44 330 GLN A C 1
ATOM 2518 O O . GLN A 1 330 ? 12.664 11.07 -12.977 1 98.44 330 GLN A O 1
ATOM 2523 N N . GLY A 1 331 ? 14.078 12.125 -11.516 1 98.44 331 GLY A N 1
ATOM 2524 C CA . GLY A 1 331 ? 12.984 12.734 -10.766 1 98.44 331 GLY A CA 1
ATOM 2525 C C . GLY A 1 331 ? 12.742 14.188 -11.148 1 98.44 331 GLY A C 1
ATOM 2526 O O . GLY A 1 331 ? 13.422 14.727 -12.023 1 98.44 331 GLY A O 1
ATOM 2527 N N . SER A 1 332 ? 11.68 14.742 -10.594 1 98.81 332 SER A N 1
ATOM 2528 C CA . SER A 1 332 ? 11.352 16.156 -10.766 1 98.81 332 SER A CA 1
ATOM 2529 C C . SER A 1 332 ? 11 16.812 -9.438 1 98.81 332 SER A C 1
ATOM 2531 O O . SER A 1 332 ? 10.336 16.203 -8.594 1 98.81 332 SER A O 1
ATOM 2533 N N . LEU A 1 333 ? 11.461 18.031 -9.297 1 98.88 333 LEU A N 1
ATOM 2534 C CA . LEU A 1 333 ? 11.219 18.766 -8.062 1 98.88 333 LEU A CA 1
ATOM 2535 C C . LEU A 1 333 ? 9.789 19.297 -8.023 1 98.88 333 LEU A C 1
ATOM 2537 O O . LEU A 1 333 ? 9.305 19.859 -9.008 1 98.88 333 LEU A O 1
ATOM 2541 N N . ILE A 1 334 ? 9.117 19.078 -6.957 1 98.88 334 ILE A N 1
ATOM 2542 C CA . ILE A 1 334 ? 7.836 19.703 -6.645 1 98.88 334 ILE A CA 1
ATOM 2543 C C . ILE A 1 334 ? 7.969 20.547 -5.387 1 98.88 334 ILE A C 1
ATOM 2545 O O . ILE A 1 334 ? 7.895 20.031 -4.27 1 98.88 334 ILE A O 1
ATOM 2549 N N . ALA A 1 335 ? 8.125 21.781 -5.547 1 98.81 335 ALA A N 1
ATOM 2550 C CA . ALA A 1 335 ? 8.234 22.719 -4.43 1 98.81 335 ALA A CA 1
ATOM 2551 C C . ALA A 1 335 ? 6.863 23.047 -3.852 1 98.81 335 ALA A C 1
ATOM 2553 O O . ALA A 1 335 ? 5.93 23.359 -4.598 1 98.81 335 ALA A O 1
ATOM 2554 N N . ARG A 1 336 ? 6.742 22.938 -2.506 1 98.69 336 ARG A N 1
ATOM 2555 C CA . ARG A 1 336 ? 5.496 23.25 -1.815 1 98.69 336 ARG A CA 1
ATOM 2556 C C . ARG A 1 336 ? 5.758 24.172 -0.622 1 98.69 336 ARG A C 1
ATOM 2558 O O . ARG A 1 336 ? 6.691 24.969 -0.64 1 98.69 336 ARG A O 1
ATOM 2565 N N . GLU A 1 337 ? 4.926 24.078 0.388 1 98.75 337 GLU A N 1
ATOM 2566 C CA . GLU A 1 337 ? 4.902 25.062 1.464 1 98.75 337 GLU A CA 1
ATOM 2567 C C . GLU A 1 337 ? 6.047 24.828 2.449 1 98.75 337 GLU A C 1
ATOM 2569 O O . GLU A 1 337 ? 6.422 25.734 3.197 1 98.75 337 GLU A O 1
ATOM 2574 N N . SER A 1 338 ? 6.68 23.641 2.445 1 98.88 338 SER A N 1
ATOM 2575 C CA . SER A 1 338 ? 7.574 23.281 3.539 1 98.88 338 SER A CA 1
ATOM 2576 C C . SER A 1 338 ? 8.977 23.844 3.322 1 98.88 338 SER A C 1
ATOM 2578 O O . SER A 1 338 ? 9.875 23.609 4.129 1 98.88 338 SER A O 1
ATOM 2580 N N . THR A 1 339 ? 9.188 24.547 2.213 1 98.81 339 THR A N 1
ATOM 2581 C CA . THR A 1 339 ? 10.477 25.172 1.954 1 98.81 339 THR A CA 1
ATOM 2582 C C . THR A 1 339 ? 10.297 26.656 1.63 1 98.81 339 THR A C 1
ATOM 2584 O O . THR A 1 339 ? 9.344 27.047 0.957 1 98.81 339 THR A O 1
ATOM 2587 N N . ILE A 1 340 ? 11.227 27.453 2.182 1 98.31 340 ILE A N 1
ATOM 2588 C CA . ILE A 1 340 ? 11.172 28.891 1.93 1 98.31 340 ILE A CA 1
ATOM 2589 C C . ILE A 1 340 ? 12.586 29.453 1.827 1 98.31 340 ILE A C 1
ATOM 2591 O O . ILE A 1 340 ? 13.531 28.875 2.357 1 98.31 340 ILE A O 1
ATOM 2595 N N . ALA A 1 341 ? 12.734 30.562 1.094 1 97.44 341 ALA A N 1
ATOM 2596 C CA . ALA A 1 341 ? 14.023 31.25 0.994 1 97.44 341 ALA A CA 1
ATOM 2597 C C . ALA A 1 341 ? 14.406 31.891 2.324 1 97.44 341 ALA A C 1
ATOM 2599 O O . ALA A 1 341 ? 13.555 32.469 3.008 1 97.44 341 ALA A O 1
ATOM 2600 N N . LEU A 1 342 ? 15.641 31.672 2.697 1 91.62 342 LEU A N 1
ATOM 2601 C CA . LEU A 1 342 ? 16.125 32.375 3.889 1 91.62 342 LEU A CA 1
ATOM 2602 C C . LEU A 1 342 ? 16.266 33.875 3.637 1 91.62 342 LEU A C 1
ATOM 2604 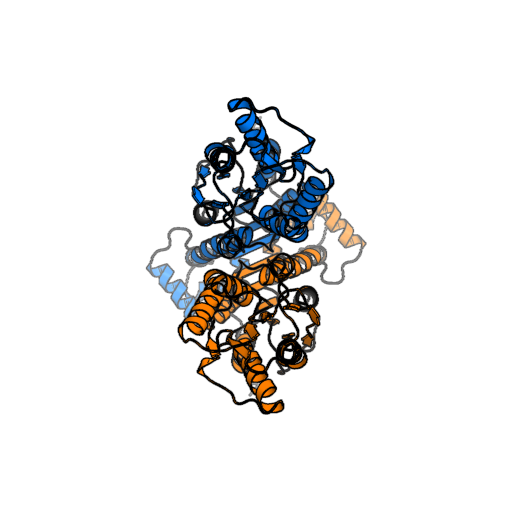O O . LEU A 1 342 ? 16.734 34.281 2.574 1 91.62 342 LEU A O 1
ATOM 2608 N N . LYS A 1 343 ? 15.352 34.719 4.195 1 72.56 343 LYS A N 1
ATOM 2609 C CA . LYS A 1 343 ? 15.477 36.156 4.039 1 72.56 343 LYS A CA 1
ATOM 2610 C C . LYS A 1 343 ? 16.875 36.625 4.422 1 72.56 343 LYS A C 1
ATOM 2612 O O . LYS A 1 343 ? 17.359 36.344 5.52 1 72.56 343 LYS A O 1
ATOM 2617 N N . LEU A 1 344 ? 17.812 36.688 3.383 1 49.53 344 LEU A N 1
ATOM 2618 C CA . LEU A 1 344 ? 19.062 37.375 3.641 1 49.53 344 LEU A CA 1
ATOM 2619 C C . LEU A 1 344 ? 18.797 38.812 4.086 1 49.53 344 LEU A C 1
ATOM 2621 O O . LEU A 1 344 ? 17.797 39.438 3.674 1 49.53 344 LEU A O 1
ATOM 2625 N N . MET B 1 1 ? 38.125 -39.594 -29.047 1 26.97 1 MET B N 1
ATOM 2626 C CA . MET B 1 1 ? 37.344 -39.969 -27.859 1 26.97 1 MET B CA 1
ATOM 2627 C C . MET B 1 1 ? 36.281 -38.938 -27.594 1 26.97 1 MET B C 1
ATOM 2629 O O . MET B 1 1 ? 36.594 -37.75 -27.328 1 26.97 1 MET B O 1
ATOM 2633 N N . ARG B 1 2 ? 35.125 -39.062 -28.25 1 30.09 2 ARG B N 1
ATOM 2634 C CA . ARG B 1 2 ? 33.969 -38.156 -28.312 1 30.09 2 ARG B CA 1
ATOM 2635 C C . ARG B 1 2 ? 33.375 -37.906 -26.922 1 30.09 2 ARG B C 1
ATOM 2637 O O . ARG B 1 2 ? 32.938 -38.844 -26.25 1 30.09 2 ARG B O 1
ATOM 2644 N N . THR B 1 3 ? 33.969 -37.094 -26.172 1 29.22 3 THR B N 1
ATOM 2645 C CA . THR B 1 3 ? 33.438 -36.688 -24.875 1 29.22 3 THR B CA 1
ATOM 2646 C C . THR B 1 3 ? 31.922 -36.406 -24.984 1 29.22 3 THR B C 1
ATOM 2648 O O . THR B 1 3 ? 31.5 -35.5 -25.688 1 29.22 3 THR B O 1
ATOM 2651 N N . GLN B 1 4 ? 31.109 -37.5 -25.125 1 29.64 4 GLN B N 1
ATOM 2652 C CA . GLN B 1 4 ? 29.641 -37.5 -25.125 1 29.64 4 GLN B CA 1
ATOM 2653 C C . GLN B 1 4 ? 29.094 -36.531 -24.078 1 29.64 4 GLN B C 1
ATOM 2655 O O . GLN B 1 4 ? 29.406 -36.656 -22.891 1 29.64 4 GLN B O 1
ATOM 2660 N N . PHE B 1 5 ? 28.984 -35.312 -24.359 1 31.41 5 PHE B N 1
ATOM 2661 C CA . PHE B 1 5 ? 28.172 -34.375 -23.594 1 31.41 5 PHE B CA 1
ATOM 2662 C C . PHE B 1 5 ? 26.891 -35.031 -23.109 1 31.41 5 PHE B C 1
ATOM 2664 O O . PHE B 1 5 ? 25.938 -35.188 -23.875 1 31.41 5 PHE B O 1
ATOM 2671 N N . GLU B 1 6 ? 26.969 -36.219 -22.469 1 34.03 6 GLU B N 1
ATOM 2672 C CA . GLU B 1 6 ? 25.797 -36.719 -21.766 1 34.03 6 GLU B CA 1
ATOM 2673 C C . GLU B 1 6 ? 25 -35.594 -21.109 1 34.03 6 GLU B C 1
ATOM 2675 O O . GLU B 1 6 ? 25.531 -34.875 -20.281 1 34.03 6 GLU B O 1
ATOM 2680 N N . GLY B 1 7 ? 24.344 -34.844 -21.875 1 36.56 7 GLY B N 1
ATOM 2681 C CA . GLY B 1 7 ? 23.375 -33.906 -21.344 1 36.56 7 GLY B CA 1
ATOM 2682 C C . GLY B 1 7 ? 22.875 -34.281 -19.969 1 36.56 7 GLY B C 1
ATOM 2683 O O . GLY B 1 7 ? 22.469 -35.406 -19.734 1 36.56 7 GLY B O 1
ATOM 2684 N N . LEU B 1 8 ? 23.438 -33.938 -18.922 1 41.03 8 LEU B N 1
ATOM 2685 C CA . LEU B 1 8 ? 23.016 -34.156 -17.531 1 41.03 8 LEU B CA 1
ATOM 2686 C C . LEU B 1 8 ? 21.5 -34.219 -17.438 1 41.03 8 LEU B C 1
ATOM 2688 O O . LEU B 1 8 ? 20.812 -33.188 -17.578 1 41.03 8 LEU B O 1
ATOM 2692 N N . LEU B 1 9 ? 20.828 -35.125 -18.031 1 47.44 9 LEU B N 1
ATOM 2693 C CA . LEU B 1 9 ? 19.406 -35.406 -17.969 1 47.44 9 LEU B CA 1
ATOM 2694 C C . LEU B 1 9 ? 18.891 -35.281 -16.531 1 47.44 9 LEU B C 1
ATOM 2696 O O . LEU B 1 9 ? 19.469 -35.844 -15.609 1 47.44 9 LEU B O 1
ATOM 2700 N N . MET B 1 10 ? 18.219 -34.156 -16.234 1 58.62 10 MET B N 1
ATOM 2701 C CA . MET B 1 10 ? 17.531 -33.969 -14.961 1 58.62 10 MET B CA 1
ATOM 2702 C C . MET B 1 10 ? 16.75 -35.25 -14.586 1 58.62 10 MET B C 1
ATOM 2704 O O . MET B 1 10 ? 16.094 -35.844 -15.43 1 58.62 10 MET B O 1
ATOM 2708 N N . ALA B 1 11 ? 17.141 -35.844 -13.453 1 73.38 11 ALA B N 1
ATOM 2709 C CA . ALA B 1 11 ? 16.453 -37.031 -12.938 1 73.38 11 ALA B CA 1
ATOM 2710 C C . ALA B 1 11 ? 14.938 -36.844 -12.977 1 73.38 11 ALA B C 1
ATOM 2712 O O . ALA B 1 11 ? 14.43 -35.75 -12.734 1 73.38 11 ALA B O 1
ATOM 2713 N N . THR B 1 12 ? 14.25 -37.75 -13.523 1 77.5 12 THR B N 1
ATOM 2714 C CA . THR B 1 12 ? 12.789 -37.781 -13.555 1 77.5 12 THR B CA 1
ATOM 2715 C C . THR B 1 12 ? 12.242 -38.594 -12.383 1 77.5 12 THR B C 1
ATOM 2717 O O . THR B 1 12 ? 13 -39.25 -11.664 1 77.5 12 THR B O 1
ATOM 2720 N N . ILE B 1 13 ? 10.953 -38.438 -12.273 1 83.75 13 ILE B N 1
ATOM 2721 C CA . ILE B 1 13 ? 10.305 -39.188 -11.219 1 83.75 13 ILE B CA 1
ATOM 2722 C C . ILE B 1 13 ? 10.523 -40.688 -11.461 1 83.75 13 ILE B C 1
ATOM 2724 O O . ILE B 1 13 ? 10.633 -41.469 -10.508 1 83.75 13 ILE B O 1
ATOM 2728 N N . ASN B 1 14 ? 10.664 -41.062 -12.719 1 85.81 14 ASN B N 1
ATOM 2729 C CA . ASN B 1 14 ? 10.93 -42.469 -13.047 1 85.81 14 ASN B CA 1
ATOM 2730 C C . ASN B 1 14 ? 12.297 -42.906 -12.539 1 85.81 14 ASN B C 1
ATOM 2732 O O . ASN B 1 14 ? 12.453 -44.062 -12.078 1 85.81 14 ASN B O 1
ATOM 2736 N N . ASP B 1 15 ? 13.195 -42 -12.609 1 87.94 15 ASP B N 1
ATOM 2737 C CA . ASP B 1 15 ? 14.531 -42.312 -12.102 1 87.94 15 ASP B CA 1
ATOM 2738 C C . ASP B 1 15 ? 14.508 -42.5 -10.594 1 87.94 15 ASP B C 1
ATOM 2740 O O . ASP B 1 15 ? 15.18 -43.406 -10.07 1 87.94 15 ASP B O 1
ATOM 2744 N N . VAL B 1 16 ? 13.75 -41.688 -10.008 1 90 16 VAL B N 1
ATOM 2745 C CA . VAL B 1 16 ? 13.602 -41.812 -8.562 1 90 16 VAL B CA 1
ATOM 2746 C C . VAL B 1 16 ? 12.953 -43.156 -8.211 1 90 16 VAL B C 1
ATOM 2748 O O . VAL B 1 16 ? 13.398 -43.844 -7.297 1 90 16 VAL B O 1
ATOM 2751 N N . CYS B 1 17 ? 11.969 -43.5 -8.906 1 90.25 17 CYS B N 1
ATOM 2752 C CA . CYS B 1 17 ? 11.273 -44.781 -8.695 1 90.25 17 CYS B CA 1
ATOM 2753 C C . CYS B 1 17 ? 12.227 -45.938 -8.828 1 90.25 17 CYS B C 1
ATOM 2755 O O . CYS B 1 17 ? 12.227 -46.844 -7.977 1 90.25 17 CYS B O 1
ATOM 2757 N N . LYS B 1 18 ? 13.008 -45.938 -9.812 1 90.88 18 LYS B N 1
ATOM 2758 C CA . LYS B 1 18 ? 13.945 -47 -10.102 1 90.88 18 LYS B CA 1
ATOM 2759 C C . LYS B 1 18 ? 14.992 -47.125 -9 1 90.88 18 LYS B C 1
ATOM 2761 O O . LYS B 1 18 ? 15.273 -48.25 -8.516 1 90.88 18 LYS B O 1
ATOM 2766 N N . LEU B 1 19 ? 15.43 -46.031 -8.641 1 91.31 19 LEU B N 1
ATOM 2767 C CA . LEU B 1 19 ? 16.5 -46.031 -7.648 1 91.31 19 LEU B CA 1
ATOM 2768 C C . LEU B 1 19 ? 15.953 -46.406 -6.277 1 91.31 19 LEU B C 1
ATOM 2770 O O . LEU B 1 19 ? 16.609 -47.125 -5.527 1 91.31 19 LEU B O 1
ATOM 2774 N N . ALA B 1 20 ? 14.852 -45.938 -5.977 1 92.19 20 ALA B N 1
ATOM 2775 C CA . ALA B 1 20 ? 14.25 -46.219 -4.676 1 92.19 20 ALA B CA 1
ATOM 2776 C C . ALA B 1 20 ? 13.531 -47.562 -4.664 1 92.19 20 ALA B C 1
ATOM 2778 O O . ALA B 1 20 ? 13.195 -48.094 -3.6 1 92.19 20 ALA B O 1
ATOM 2779 N N . GLY B 1 21 ? 13.211 -48.156 -5.773 1 92.44 21 GLY B N 1
ATOM 2780 C CA . GLY B 1 21 ? 12.523 -49.438 -5.891 1 92.44 21 GLY B CA 1
ATOM 2781 C C . GLY B 1 21 ? 11.047 -49.344 -5.562 1 92.44 21 GLY B C 1
ATOM 2782 O O . GLY B 1 21 ? 10.484 -50.25 -4.934 1 92.44 21 GLY B O 1
ATOM 2783 N N . VAL B 1 22 ? 10.508 -48.188 -5.812 1 92.25 22 VAL B N 1
ATOM 2784 C CA . VAL B 1 22 ? 9.102 -48 -5.48 1 92.25 22 VAL B CA 1
ATOM 2785 C C . VAL B 1 22 ? 8.344 -47.5 -6.711 1 92.25 22 VAL B C 1
ATOM 2787 O O . VAL B 1 22 ? 8.953 -47.125 -7.711 1 92.25 22 VAL B O 1
ATOM 2790 N N . SER B 1 23 ? 7.016 -47.594 -6.66 1 87.94 23 SER B N 1
ATOM 2791 C CA . SER B 1 23 ? 6.156 -47.156 -7.75 1 87.94 23 SER B CA 1
ATOM 2792 C C . SER B 1 23 ? 6.082 -45.625 -7.785 1 87.94 23 SER B C 1
ATOM 2794 O O . SER B 1 23 ? 6.453 -44.969 -6.82 1 87.94 23 SER B O 1
ATOM 2796 N N . LYS B 1 24 ? 5.543 -45.031 -8.938 1 87.06 24 LYS B N 1
ATOM 2797 C CA . LYS B 1 24 ? 5.316 -43.594 -9.078 1 87.06 24 LYS B CA 1
ATOM 2798 C C . LYS B 1 24 ? 4.328 -43.094 -8.031 1 87.06 24 LYS B C 1
ATOM 2800 O O . LYS B 1 24 ? 4.488 -42 -7.504 1 87.06 24 LYS B O 1
ATOM 2805 N N . ALA B 1 25 ? 3.385 -43.938 -7.723 1 81.88 25 ALA B N 1
ATOM 2806 C CA . ALA B 1 25 ? 2.377 -43.594 -6.73 1 81.88 25 ALA B CA 1
ATOM 2807 C C . ALA B 1 25 ? 3 -43.406 -5.348 1 81.88 25 ALA B C 1
ATOM 2809 O O . ALA B 1 25 ? 2.639 -42.5 -4.598 1 81.88 25 ALA B O 1
ATOM 2810 N N . THR B 1 26 ? 3.918 -44.281 -5.09 1 86.25 26 THR B N 1
ATOM 2811 C CA . THR B 1 26 ? 4.586 -44.219 -3.795 1 86.25 26 THR B CA 1
ATOM 2812 C C . THR B 1 26 ? 5.453 -42.969 -3.686 1 86.25 26 THR B C 1
ATOM 2814 O O . THR B 1 26 ? 5.441 -42.281 -2.658 1 86.25 26 THR B O 1
ATOM 2817 N N . VAL B 1 27 ? 6.168 -42.656 -4.785 1 86.12 27 VAL B N 1
ATOM 2818 C CA . VAL B 1 27 ? 6.984 -41.438 -4.797 1 86.12 27 VAL B CA 1
ATOM 2819 C C . VAL B 1 27 ? 6.094 -40.219 -4.641 1 86.12 27 VAL B C 1
ATOM 2821 O O . VAL B 1 27 ? 6.414 -39.312 -3.877 1 86.12 27 VAL B O 1
ATOM 2824 N N . SER B 1 28 ? 4.988 -40.281 -5.305 1 78.88 28 SER B N 1
ATOM 2825 C CA . SER B 1 28 ? 4.039 -39.156 -5.227 1 78.88 28 SER B CA 1
ATOM 2826 C C . SER B 1 28 ? 3.521 -38.969 -3.807 1 78.88 28 SER B C 1
ATOM 2828 O O . SER B 1 28 ? 3.439 -37.844 -3.312 1 78.88 28 SER B O 1
ATOM 2830 N N . ARG B 1 29 ? 3.27 -40.062 -3.189 1 79.44 29 ARG B N 1
ATOM 2831 C CA . ARG B 1 29 ? 2.773 -40 -1.819 1 79.44 29 ARG B CA 1
ATOM 2832 C C . ARG B 1 29 ? 3.828 -39.438 -0.877 1 79.44 29 ARG B C 1
ATOM 2834 O O . ARG B 1 29 ? 3.506 -38.688 0.035 1 79.44 29 ARG B O 1
ATOM 2841 N N . VAL B 1 30 ? 5.004 -39.844 -1.13 1 79.44 30 VAL B N 1
ATOM 2842 C CA . VAL B 1 30 ? 6.098 -39.344 -0.302 1 79.44 30 VAL B CA 1
ATOM 2843 C C . VAL B 1 30 ? 6.273 -37.844 -0.522 1 79.44 30 VAL B C 1
ATOM 2845 O O . VAL B 1 30 ? 6.387 -37.062 0.438 1 79.44 30 VAL B O 1
ATOM 2848 N N . LEU B 1 31 ? 6.18 -37.438 -1.791 1 77.69 31 LEU B N 1
ATOM 2849 C CA . LEU B 1 31 ? 6.438 -36.031 -2.168 1 77.69 31 LEU B CA 1
ATOM 2850 C C . LEU B 1 31 ? 5.324 -35.125 -1.665 1 77.69 31 LEU B C 1
ATOM 2852 O O . LEU B 1 31 ? 5.59 -34 -1.234 1 77.69 31 LEU B O 1
ATOM 2856 N N . ASN B 1 32 ? 4.164 -35.688 -1.701 1 71.06 32 ASN B N 1
ATOM 2857 C CA . ASN B 1 32 ? 3.01 -34.875 -1.357 1 71.06 32 ASN B CA 1
ATOM 2858 C C . ASN B 1 32 ? 2.539 -35.125 0.07 1 71.06 32 ASN B C 1
ATOM 2860 O O . ASN B 1 32 ? 1.532 -34.562 0.508 1 71.06 32 ASN B O 1
ATOM 2864 N N . GLU B 1 33 ? 3.338 -35.938 0.682 1 68.88 33 GLU B N 1
ATOM 2865 C CA . GLU B 1 33 ? 3.023 -36.312 2.055 1 68.88 33 GLU B CA 1
ATOM 2866 C C . GLU B 1 33 ? 1.56 -36.719 2.191 1 68.88 33 GLU B C 1
ATOM 2868 O O . GLU B 1 33 ? 0.863 -36.281 3.098 1 68.88 33 GLU B O 1
ATOM 2873 N N . THR B 1 34 ? 1.193 -37.312 1.152 1 64.44 34 THR B N 1
ATOM 2874 C CA . THR B 1 34 ? -0.163 -37.844 1.168 1 64.44 34 THR B CA 1
ATOM 2875 C C . THR B 1 34 ? -0.141 -39.344 1.312 1 64.44 34 THR B C 1
ATOM 2877 O O . THR B 1 34 ? 0.833 -40 0.93 1 64.44 34 THR B O 1
ATOM 2880 N N . GLY B 1 35 ? -1.131 -39.969 1.989 1 65.25 35 GLY B N 1
ATOM 2881 C CA . GLY B 1 35 ? -1.273 -41.438 2.131 1 65.25 35 GLY B CA 1
ATOM 2882 C C . GLY B 1 35 ? -0.316 -42.031 3.146 1 65.25 35 GLY B C 1
ATOM 2883 O O . GLY B 1 35 ? 0.467 -41.312 3.768 1 65.25 35 GLY B O 1
ATOM 2884 N N . GLN B 1 36 ? -0.416 -43.25 3.492 1 77.25 36 GLN B N 1
ATOM 2885 C CA . GLN B 1 36 ? 0.425 -44 4.434 1 77.25 36 GLN B CA 1
ATOM 2886 C C . GLN B 1 36 ? 1.644 -44.594 3.736 1 77.25 36 GLN B C 1
ATOM 2888 O O . GLN B 1 36 ? 1.506 -45.312 2.74 1 77.25 36 GLN B O 1
ATOM 2893 N N . VAL B 1 37 ? 2.83 -44.062 3.922 1 81.44 37 VAL B N 1
ATOM 2894 C CA . VAL B 1 37 ? 4.09 -44.625 3.439 1 81.44 37 VAL B CA 1
ATOM 2895 C C . VAL B 1 37 ? 4.988 -44.969 4.621 1 81.44 37 VAL B C 1
ATOM 2897 O O . VAL B 1 37 ? 5.082 -44.219 5.582 1 81.44 37 VAL B O 1
ATOM 2900 N N . LYS B 1 38 ? 5.473 -46.219 4.637 1 86.38 38 LYS B N 1
ATOM 2901 C CA . LYS B 1 38 ? 6.375 -46.656 5.699 1 86.38 38 LYS B CA 1
ATOM 2902 C C . LYS B 1 38 ? 7.59 -45.75 5.793 1 86.38 38 LYS B C 1
ATOM 2904 O O . LYS B 1 38 ? 8.055 -45.219 4.781 1 86.38 38 LYS B O 1
ATOM 2909 N N . ALA B 1 39 ? 8.008 -45.562 6.969 1 87.62 39 ALA B N 1
ATOM 2910 C CA . ALA B 1 39 ? 9.148 -44.688 7.23 1 87.62 39 ALA B CA 1
ATOM 2911 C C . ALA B 1 39 ? 10.352 -45.094 6.379 1 87.62 39 ALA B C 1
ATOM 2913 O O . ALA B 1 39 ? 11.039 -44.219 5.828 1 87.62 39 ALA B O 1
ATOM 2914 N N . GLN B 1 40 ? 10.594 -46.375 6.312 1 87.5 40 GLN B N 1
ATOM 2915 C CA . GLN B 1 40 ? 11.734 -46.875 5.543 1 87.5 40 GLN B CA 1
ATOM 2916 C C . GLN B 1 40 ? 11.609 -46.469 4.07 1 87.5 40 GLN B C 1
ATOM 2918 O O . GLN B 1 40 ? 12.594 -46.094 3.441 1 87.5 40 GLN B O 1
ATOM 2923 N N . THR B 1 41 ? 10.461 -46.562 3.562 1 89.25 41 THR B N 1
ATOM 2924 C CA . THR B 1 41 ? 10.195 -46.219 2.168 1 89.25 41 THR B CA 1
ATOM 2925 C C . THR B 1 41 ? 10.375 -44.719 1.926 1 89.25 41 THR B C 1
ATOM 2927 O O . THR B 1 41 ? 10.953 -44.312 0.912 1 89.25 41 THR B O 1
ATOM 2930 N N . ARG B 1 42 ? 9.883 -43.969 2.736 1 89.94 42 ARG B N 1
ATOM 2931 C CA . ARG B 1 42 ? 10.047 -42.531 2.646 1 89.94 42 ARG B CA 1
ATOM 2932 C C . ARG B 1 42 ? 11.523 -42.125 2.604 1 89.94 42 ARG B C 1
ATOM 2934 O O . ARG B 1 42 ? 11.938 -41.312 1.776 1 89.94 42 ARG B O 1
ATOM 2941 N N . GLU B 1 43 ? 12.25 -42.688 3.5 1 88.75 43 GLU B N 1
ATOM 2942 C CA . GLU B 1 43 ? 13.68 -42.438 3.543 1 88.75 43 GLU B CA 1
ATOM 2943 C C . GLU B 1 43 ? 14.359 -42.812 2.236 1 88.75 43 GLU B C 1
ATOM 2945 O O . GLU B 1 43 ? 15.242 -42.125 1.743 1 88.75 43 GLU B O 1
ATOM 2950 N N . ALA B 1 44 ? 14.016 -43.969 1.753 1 90.94 44 ALA B N 1
ATOM 2951 C CA . ALA B 1 44 ? 14.594 -44.469 0.501 1 90.94 44 ALA B CA 1
ATOM 2952 C C . ALA B 1 44 ? 14.305 -43.5 -0.645 1 90.94 44 ALA B C 1
ATOM 2954 O O . ALA B 1 44 ? 15.18 -43.219 -1.465 1 90.94 44 ALA B O 1
ATOM 2955 N N . VAL B 1 45 ? 13.102 -43 -0.681 1 91 45 VAL B N 1
ATOM 2956 C CA . VAL B 1 45 ? 12.688 -42.094 -1.731 1 91 45 VAL B CA 1
ATOM 2957 C C . VAL B 1 45 ? 13.469 -40.781 -1.597 1 91 45 VAL B C 1
ATOM 2959 O O . VAL B 1 45 ? 14.016 -40.281 -2.576 1 91 45 VAL B O 1
ATOM 2962 N N . LEU B 1 46 ? 13.531 -40.281 -0.465 1 88.44 46 LEU B N 1
ATOM 2963 C CA . LEU B 1 46 ? 14.227 -39.031 -0.226 1 88.44 46 LEU B CA 1
ATOM 2964 C C . LEU B 1 46 ? 15.719 -39.156 -0.539 1 88.44 46 LEU B C 1
ATOM 2966 O O . LEU B 1 46 ? 16.328 -38.25 -1.105 1 88.44 46 LEU B O 1
ATOM 2970 N N . ALA B 1 47 ? 16.328 -40.281 -0.123 1 87.56 47 ALA B N 1
ATOM 2971 C CA . ALA B 1 47 ? 17.719 -40.531 -0.429 1 87.56 47 ALA B CA 1
ATOM 2972 C C . ALA B 1 47 ? 17.953 -40.625 -1.937 1 87.56 47 ALA B C 1
ATOM 2974 O O . ALA B 1 47 ? 18.938 -40.094 -2.443 1 87.56 47 ALA B O 1
ATOM 2975 N N . ALA B 1 48 ? 17.094 -41.219 -2.602 1 89.56 48 ALA B N 1
ATOM 2976 C CA . ALA B 1 48 ? 17.188 -41.344 -4.055 1 89.56 48 ALA B CA 1
ATOM 2977 C C . ALA B 1 48 ? 17.109 -39.969 -4.715 1 89.56 48 ALA B C 1
ATOM 2979 O O . ALA B 1 48 ? 17.844 -39.656 -5.652 1 89.56 48 ALA B O 1
ATOM 2980 N N . MET B 1 49 ? 16.188 -39.156 -4.223 1 85.12 49 MET B N 1
ATOM 2981 C CA . MET B 1 49 ? 16.047 -37.812 -4.75 1 85.12 49 MET B CA 1
ATOM 2982 C C . MET B 1 49 ? 17.344 -37 -4.566 1 85.12 49 MET B C 1
ATOM 2984 O O . MET B 1 49 ? 17.781 -36.312 -5.48 1 85.12 49 MET B O 1
ATOM 2988 N N . GLN B 1 50 ? 17.875 -37.156 -3.479 1 82.25 50 GLN B N 1
ATOM 2989 C CA . GLN B 1 50 ? 19.109 -36.469 -3.16 1 82.25 50 GLN B CA 1
ATOM 2990 C C . GLN B 1 50 ? 20.25 -36.938 -4.051 1 82.25 50 GLN B C 1
ATOM 2992 O O . GLN B 1 50 ? 21 -36.125 -4.605 1 82.25 50 GLN B O 1
ATOM 2997 N N . GLN B 1 51 ? 20.359 -38.156 -4.152 1 84.44 51 GLN B N 1
ATOM 2998 C CA . GLN B 1 51 ? 21.438 -38.719 -4.945 1 84.44 51 GLN B CA 1
ATOM 2999 C C . GLN B 1 51 ? 21.328 -38.312 -6.414 1 84.44 51 GLN B C 1
ATOM 3001 O O . GLN B 1 51 ? 22.328 -38.062 -7.07 1 84.44 51 GLN B O 1
ATOM 3006 N N . LEU B 1 52 ? 20.094 -38.188 -6.852 1 84.56 52 LEU B N 1
ATOM 3007 C CA . LEU B 1 52 ? 19.844 -37.906 -8.258 1 84.56 52 LEU B CA 1
ATOM 3008 C C . LEU B 1 52 ? 19.766 -36.406 -8.5 1 84.56 52 LEU B C 1
ATOM 3010 O O . LEU B 1 52 ? 19.75 -35.938 -9.641 1 84.56 52 LEU B O 1
ATOM 3014 N N . GLY B 1 53 ? 19.703 -35.75 -7.391 1 77.5 53 GLY B N 1
ATOM 3015 C CA . GLY B 1 53 ? 19.453 -34.312 -7.52 1 77.5 53 GLY B CA 1
ATOM 3016 C C . GLY B 1 53 ? 18.078 -33.969 -8.07 1 77.5 53 GLY B C 1
ATOM 3017 O O . GLY B 1 53 ? 17.906 -33 -8.812 1 77.5 53 GLY B O 1
ATOM 3018 N N . TYR B 1 54 ? 17.188 -34.906 -7.758 1 74.94 54 TYR B N 1
ATOM 3019 C CA . TYR B 1 54 ? 15.828 -34.75 -8.273 1 74.94 54 TYR B CA 1
ATOM 3020 C C . TYR B 1 54 ? 15.062 -33.688 -7.484 1 74.94 54 TYR B C 1
ATOM 3022 O O . TYR B 1 54 ? 15.039 -33.719 -6.25 1 74.94 54 TYR B O 1
ATOM 3030 N N . GLN B 1 55 ? 14.547 -32.656 -8.25 1 69.44 55 GLN B N 1
ATOM 3031 C CA . GLN B 1 55 ? 13.609 -31.703 -7.68 1 69.44 55 GLN B CA 1
ATOM 3032 C C . GLN B 1 55 ? 12.219 -31.859 -8.281 1 69.44 55 GLN B C 1
ATOM 3034 O O . GLN B 1 55 ? 12.062 -31.906 -9.5 1 69.44 55 GLN B O 1
ATOM 3039 N N . PRO B 1 56 ? 11.273 -32.156 -7.277 1 65.25 56 PRO B N 1
ATOM 3040 C CA . PRO B 1 56 ? 9.906 -32.312 -7.793 1 65.25 56 PRO B CA 1
ATOM 3041 C C . PRO B 1 56 ? 9.453 -31.125 -8.641 1 65.25 56 PRO B C 1
ATOM 3043 O O . PRO B 1 56 ? 9.781 -29.969 -8.32 1 65.25 56 PRO B O 1
ATOM 3046 N N . ASN B 1 57 ? 8.969 -31.531 -9.82 1 64.5 57 ASN B N 1
ATOM 3047 C CA . ASN B 1 57 ? 8.359 -30.516 -10.68 1 64.5 57 ASN B CA 1
ATOM 3048 C C . ASN B 1 57 ? 7.02 -30.047 -10.125 1 64.5 57 ASN B C 1
ATOM 3050 O O . ASN B 1 57 ? 6.078 -30.828 -10.008 1 64.5 57 ASN B O 1
ATOM 3054 N N . SER B 1 58 ? 6.957 -28.828 -9.672 1 63.97 58 SER B N 1
ATOM 3055 C CA . SER B 1 58 ? 5.758 -28.281 -9.031 1 63.97 58 SER B CA 1
ATOM 3056 C C . SER B 1 58 ? 4.551 -28.375 -9.961 1 63.97 58 SER B C 1
ATOM 3058 O O . SER B 1 58 ? 3.424 -28.562 -9.5 1 63.97 58 SER B O 1
ATOM 3060 N N . LEU B 1 59 ? 4.766 -28.344 -11.156 1 63.41 59 LEU B N 1
ATOM 3061 C CA . LEU B 1 59 ? 3.674 -28.438 -12.117 1 63.41 59 LEU B CA 1
ATOM 3062 C C . LEU B 1 59 ? 3.117 -29.859 -12.156 1 63.41 59 LEU B C 1
ATOM 3064 O O . LEU B 1 59 ? 1.901 -30.062 -12.211 1 63.41 59 LEU B O 1
ATOM 3068 N N . ALA B 1 60 ? 4.039 -30.766 -12.148 1 62.06 60 ALA B N 1
ATOM 3069 C CA . ALA B 1 60 ? 3.611 -32.156 -12.148 1 62.06 60 ALA B CA 1
ATOM 3070 C C . ALA B 1 60 ? 2.852 -32.5 -10.867 1 62.06 60 ALA B C 1
ATOM 3072 O O . ALA B 1 60 ? 1.842 -33.188 -10.906 1 62.06 60 ALA B O 1
ATOM 3073 N N . GLN B 1 61 ? 3.373 -31.984 -9.891 1 63 61 GLN B N 1
ATOM 3074 C CA . GLN B 1 61 ? 2.715 -32.188 -8.609 1 63 61 GLN B CA 1
ATOM 3075 C C . GLN B 1 61 ? 1.317 -31.578 -8.594 1 63 61 GLN B C 1
ATOM 3077 O O . GLN B 1 61 ? 0.377 -32.188 -8.062 1 63 61 GLN B O 1
ATOM 3082 N N . ALA B 1 62 ? 1.274 -30.453 -9.148 1 65.25 62 ALA B N 1
ATOM 3083 C CA . ALA B 1 62 ? -0.008 -29.75 -9.211 1 65.25 62 ALA B CA 1
ATOM 3084 C C . ALA B 1 62 ? -1.017 -30.531 -10.047 1 65.25 62 ALA B C 1
ATOM 3086 O O . ALA B 1 62 ? -2.197 -30.609 -9.703 1 65.25 62 ALA B O 1
ATOM 3087 N N . LEU B 1 63 ? -0.567 -31.109 -11.055 1 63.31 63 LEU B N 1
ATOM 3088 C CA . LEU B 1 63 ? -1.44 -31.875 -11.922 1 63.31 63 LEU B CA 1
ATOM 3089 C C . LEU B 1 63 ? -1.942 -33.125 -11.211 1 63.31 63 LEU B C 1
ATOM 3091 O O . LEU B 1 63 ? -3.109 -33.5 -11.352 1 63.31 63 LEU B O 1
ATOM 3095 N N . ALA B 1 64 ? -0.987 -33.656 -10.492 1 59.44 64 ALA B N 1
ATOM 3096 C CA . ALA B 1 64 ? -1.328 -34.906 -9.797 1 59.44 64 ALA B CA 1
ATOM 3097 C C . ALA B 1 64 ? -2.332 -34.625 -8.68 1 59.44 64 ALA B C 1
ATOM 3099 O O . ALA B 1 64 ? -3.209 -35.469 -8.414 1 59.44 64 ALA B O 1
ATOM 3100 N N . THR B 1 65 ? -2.217 -33.5 -8.133 1 61.28 65 THR B N 1
ATOM 3101 C CA . THR B 1 65 ? -3.047 -33.188 -6.977 1 61.28 65 THR B CA 1
ATOM 3102 C C . THR B 1 65 ? -4.184 -32.219 -7.363 1 61.28 65 THR B C 1
ATOM 3104 O O . THR B 1 65 ? -5.078 -31.969 -6.559 1 61.28 65 THR B O 1
ATOM 3107 N N . ASN B 1 66 ? -4.219 -31.781 -8.586 1 63.16 66 ASN B N 1
ATOM 3108 C CA . ASN B 1 66 ? -5.199 -30.828 -9.102 1 63.16 66 ASN B CA 1
ATOM 3109 C C . ASN B 1 66 ? -5.23 -29.547 -8.273 1 63.16 66 ASN B C 1
ATOM 3111 O O . ASN B 1 66 ? -6.305 -29.047 -7.941 1 63.16 66 ASN B O 1
ATOM 3115 N N . THR B 1 67 ? -4.074 -29.234 -7.707 1 70.25 67 THR B N 1
ATOM 3116 C CA . THR B 1 67 ? -3.953 -27.984 -6.957 1 70.25 67 THR B CA 1
ATOM 3117 C C . THR B 1 67 ? -2.684 -27.234 -7.352 1 70.25 67 THR B C 1
ATOM 3119 O O . THR B 1 67 ? -1.668 -27.859 -7.68 1 70.25 67 THR B O 1
ATOM 3122 N N . THR B 1 68 ? -2.793 -25.938 -7.445 1 76 68 THR B N 1
ATOM 3123 C CA . THR B 1 68 ? -1.606 -25.141 -7.727 1 76 68 THR B CA 1
ATOM 3124 C C . THR B 1 68 ? -0.931 -24.703 -6.43 1 76 68 THR B C 1
ATOM 3126 O O . THR B 1 68 ? 0.048 -23.953 -6.453 1 76 68 THR B O 1
ATOM 3129 N N . ASN B 1 69 ? -1.516 -25.172 -5.254 1 86.38 69 ASN B N 1
ATOM 3130 C CA . ASN B 1 69 ? -0.969 -24.828 -3.947 1 86.38 69 ASN B CA 1
ATOM 3131 C C . ASN B 1 69 ? -0.881 -23.312 -3.762 1 86.38 69 ASN B C 1
ATOM 3133 O O . ASN B 1 69 ? 0.164 -22.797 -3.369 1 86.38 69 ASN B O 1
ATOM 3137 N N . SER B 1 70 ? -2.008 -22.688 -4.16 1 92.06 70 SER B N 1
ATOM 3138 C CA . SER B 1 70 ? -2.027 -21.234 -4.145 1 92.06 70 SER B CA 1
ATOM 3139 C C . SER B 1 70 ? -3.283 -20.703 -3.461 1 92.06 70 SER B C 1
ATOM 3141 O O . SER B 1 70 ? -4.316 -21.375 -3.438 1 92.06 70 SER B O 1
ATOM 3143 N N . ILE B 1 71 ? -3.105 -19.594 -2.84 1 96.38 71 ILE B N 1
ATOM 3144 C CA . ILE B 1 71 ? -4.207 -18.797 -2.309 1 96.38 71 ILE B CA 1
ATOM 3145 C C . ILE B 1 71 ? -4.348 -17.516 -3.109 1 96.38 71 ILE B C 1
ATOM 3147 O O . ILE B 1 71 ? -3.352 -16.844 -3.398 1 96.38 71 ILE B O 1
ATOM 3151 N N . GLY B 1 72 ? -5.605 -17.234 -3.57 1 97.56 72 GLY B N 1
ATOM 3152 C CA . GLY B 1 72 ? -5.875 -15.969 -4.234 1 97.56 72 GLY B CA 1
ATOM 3153 C C . GLY B 1 72 ? -6.281 -14.867 -3.275 1 97.56 72 GLY B C 1
ATOM 3154 O O . GLY B 1 72 ? -6.961 -15.117 -2.281 1 97.56 72 GLY B O 1
ATOM 3155 N N . LEU B 1 73 ? -5.816 -13.656 -3.539 1 98.56 73 LEU B N 1
ATOM 3156 C CA . LEU B 1 73 ? -6.215 -12.461 -2.805 1 98.56 73 LEU B CA 1
ATOM 3157 C C . LEU B 1 73 ? -6.707 -11.375 -3.756 1 98.56 73 LEU B C 1
ATOM 3159 O O . LEU B 1 73 ? -5.98 -10.961 -4.664 1 98.56 73 LEU B O 1
ATOM 3163 N N . VAL B 1 74 ? -7.953 -10.93 -3.549 1 98.44 74 VAL B N 1
ATOM 3164 C CA . VAL B 1 74 ? -8.555 -9.875 -4.363 1 98.44 74 VAL B CA 1
ATOM 3165 C C . VAL B 1 74 ? -8.734 -8.609 -3.523 1 98.44 74 VAL B C 1
ATOM 3167 O O . VAL B 1 74 ? -9.43 -8.633 -2.506 1 98.44 74 VAL B O 1
ATOM 3170 N N . LEU B 1 75 ? -8.102 -7.555 -3.93 1 97.38 75 LEU B N 1
ATOM 3171 C CA . LEU B 1 75 ? -8.203 -6.262 -3.26 1 97.38 75 LEU B CA 1
ATOM 3172 C C . LEU B 1 75 ? -8.664 -5.18 -4.23 1 97.38 75 LEU B C 1
ATOM 3174 O O . LEU B 1 75 ? -8.352 -5.234 -5.422 1 97.38 75 LEU B O 1
ATOM 3178 N N . PRO B 1 76 ? -9.367 -4.145 -3.725 1 94.12 76 PRO B N 1
ATOM 3179 C CA . PRO B 1 76 ? -9.812 -3.068 -4.613 1 94.12 76 PRO B CA 1
ATOM 3180 C C . PRO B 1 76 ? -8.711 -2.057 -4.922 1 94.12 76 PRO B C 1
ATOM 3182 O O . PRO B 1 76 ? -8.805 -1.325 -5.91 1 94.12 76 PRO B O 1
ATOM 3185 N N . HIS B 1 77 ? -7.754 -1.936 -3.965 1 89.62 77 HIS B N 1
ATOM 3186 C CA . HIS B 1 77 ? -6.645 -0.994 -4.066 1 89.62 77 HIS B CA 1
ATOM 3187 C C . HIS B 1 77 ? -5.352 -1.604 -3.533 1 89.62 77 HIS B C 1
ATOM 3189 O O . HIS B 1 77 ? -5.387 -2.525 -2.717 1 89.62 77 HIS B O 1
ATOM 3195 N N . PHE B 1 78 ? -4.273 -1.012 -4.109 1 89.56 78 PHE B N 1
ATOM 3196 C CA . PHE B 1 78 ? -2.98 -1.44 -3.59 1 89.56 78 PHE B CA 1
ATOM 3197 C C . PHE B 1 78 ? -2.25 -0.277 -2.93 1 89.56 78 PHE B C 1
ATOM 3199 O O . PHE B 1 78 ? -1.293 -0.484 -2.182 1 89.56 78 PHE B O 1
ATOM 3206 N N . GLU B 1 79 ? -2.676 0.982 -3.086 1 84.94 79 GLU B N 1
ATOM 3207 C CA . GLU B 1 79 ? -1.861 2.154 -2.777 1 84.94 79 GLU B CA 1
ATOM 3208 C C . GLU B 1 79 ? -2.207 2.721 -1.402 1 84.94 79 GLU B C 1
ATOM 3210 O O . GLU B 1 79 ? -2.084 3.924 -1.173 1 84.94 79 GLU B O 1
ATOM 3215 N N . SER B 1 80 ? -2.664 1.896 -0.535 1 87.81 80 SER B N 1
ATOM 3216 C CA . SER B 1 80 ? -2.998 2.344 0.813 1 87.81 80 SER B CA 1
ATOM 3217 C C . SER B 1 80 ? -2.365 1.443 1.868 1 87.81 80 SER B C 1
ATOM 3219 O O . SER B 1 80 ? -2.141 0.256 1.624 1 87.81 80 SER B O 1
ATOM 3221 N N . SER B 1 81 ? -2.084 2.127 3.029 1 89.19 81 SER B N 1
ATOM 3222 C CA . SER B 1 81 ? -1.533 1.351 4.137 1 89.19 81 SER B CA 1
ATOM 3223 C C . SER B 1 81 ? -2.535 0.317 4.637 1 89.19 81 SER B C 1
ATOM 3225 O O . SER B 1 81 ? -2.146 -0.757 5.102 1 89.19 81 SER B O 1
ATOM 3227 N N . TYR B 1 82 ? -3.811 0.606 4.508 1 91.75 82 TYR B N 1
ATOM 3228 C CA . TYR B 1 82 ? -4.883 -0.293 4.926 1 91.75 82 TYR B CA 1
ATOM 3229 C C . TYR B 1 82 ? -4.828 -1.603 4.148 1 91.75 82 TYR B C 1
ATOM 3231 O O . TYR B 1 82 ? -4.727 -2.68 4.738 1 91.75 82 TYR B O 1
ATOM 3239 N N . PHE B 1 83 ? -4.738 -1.536 2.916 1 94.81 83 PHE B N 1
ATOM 3240 C CA . PHE B 1 83 ? -4.734 -2.725 2.072 1 94.81 83 PHE B CA 1
ATOM 3241 C C . PHE B 1 83 ? -3.355 -3.377 2.062 1 94.81 83 PHE B C 1
ATOM 3243 O O . PHE B 1 83 ? -3.24 -4.598 1.934 1 94.81 83 PHE B O 1
ATOM 3250 N N . GLY B 1 84 ? -2.336 -2.551 2.262 1 94.69 84 GLY B N 1
ATOM 3251 C CA . GLY B 1 84 ? -1.003 -3.111 2.418 1 94.69 84 GLY B CA 1
ATOM 3252 C C . GLY B 1 84 ? -0.886 -4.051 3.604 1 94.69 84 GLY B C 1
ATOM 3253 O O . GLY B 1 84 ? -0.195 -5.07 3.529 1 94.69 84 GLY B O 1
ATOM 3254 N N . SER B 1 85 ? -1.575 -3.691 4.645 1 94.38 85 SER B N 1
ATOM 3255 C CA . SER B 1 85 ? -1.576 -4.539 5.832 1 94.38 85 SER B CA 1
ATOM 3256 C C . SER B 1 85 ? -2.262 -5.875 5.559 1 94.38 85 SER B C 1
ATOM 3258 O O . SER B 1 85 ? -1.815 -6.918 6.039 1 94.38 85 SER B O 1
ATOM 3260 N N . ILE B 1 86 ? -3.318 -5.82 4.797 1 97.12 86 ILE B N 1
ATOM 3261 C CA . ILE B 1 86 ? -4.016 -7.043 4.418 1 97.12 86 ILE B CA 1
ATOM 3262 C C . ILE B 1 86 ? -3.098 -7.918 3.57 1 97.12 86 ILE B C 1
ATOM 3264 O O . ILE B 1 86 ? -2.963 -9.117 3.826 1 97.12 86 ILE B O 1
ATOM 3268 N N . LEU B 1 87 ? -2.475 -7.293 2.611 1 97.44 87 LEU B N 1
ATOM 3269 C CA . LEU B 1 87 ? -1.566 -8.016 1.727 1 97.44 87 LEU B CA 1
ATOM 3270 C C . LEU B 1 87 ? -0.413 -8.633 2.514 1 97.44 87 LEU B C 1
ATOM 3272 O O . LEU B 1 87 ? -0.051 -9.789 2.291 1 97.44 87 LEU B O 1
ATOM 3276 N N . PHE B 1 88 ? 0.118 -7.918 3.471 1 96.88 88 PHE B N 1
ATOM 3277 C CA . PHE B 1 88 ? 1.236 -8.398 4.277 1 96.88 88 PHE B CA 1
ATOM 3278 C C . PHE B 1 88 ? 0.844 -9.641 5.066 1 96.88 88 PHE B C 1
ATOM 3280 O O . PHE B 1 88 ? 1.529 -10.664 5.008 1 96.88 88 PHE B O 1
ATOM 3287 N N . GLU B 1 89 ? -0.253 -9.539 5.766 1 97.38 89 GLU B N 1
ATOM 3288 C CA . GLU B 1 89 ? -0.699 -10.641 6.609 1 97.38 89 GLU B CA 1
ATOM 3289 C C . GLU B 1 89 ? -1.071 -11.859 5.77 1 97.38 89 GLU B C 1
ATOM 3291 O O . GLU B 1 89 ? -0.772 -12.992 6.145 1 97.38 89 GLU B O 1
ATOM 3296 N N . ALA B 1 90 ? -1.726 -11.602 4.629 1 98.12 90 ALA B N 1
ATOM 3297 C CA . ALA B 1 90 ? -2.086 -12.703 3.738 1 98.12 90 ALA B CA 1
ATOM 3298 C C . ALA B 1 90 ? -0.842 -13.398 3.193 1 98.12 90 ALA B C 1
ATOM 3300 O O . ALA B 1 90 ? -0.776 -14.625 3.158 1 98.12 90 ALA B O 1
ATOM 3301 N N . GLU B 1 91 ? 0.114 -12.602 2.754 1 97.19 91 GLU B N 1
ATOM 3302 C CA . GLU B 1 91 ? 1.354 -13.148 2.211 1 97.19 91 GLU B CA 1
ATOM 3303 C C . GLU B 1 91 ? 2.119 -13.945 3.268 1 97.19 91 GLU B C 1
ATOM 3305 O O . GLU B 1 91 ? 2.57 -15.062 3.008 1 97.19 91 GLU B O 1
ATOM 3310 N N . GLN B 1 92 ? 2.23 -13.414 4.488 1 95.81 92 GLN B N 1
ATOM 3311 C CA . GLN B 1 92 ? 2.92 -14.102 5.57 1 95.81 92 GLN B CA 1
ATOM 3312 C C . GLN B 1 92 ? 2.244 -15.43 5.891 1 95.81 92 GLN B C 1
ATOM 3314 O O . GLN B 1 92 ? 2.92 -16.453 6.078 1 95.81 92 GLN B O 1
ATOM 3319 N N . GLY B 1 93 ? 0.939 -15.391 5.953 1 96.75 93 GLY B N 1
ATOM 3320 C CA . GLY B 1 93 ? 0.198 -16.609 6.23 1 96.75 93 GLY B CA 1
ATOM 3321 C C . GLY B 1 93 ? 0.358 -17.672 5.156 1 96.75 93 GLY B C 1
ATOM 3322 O O . GLY B 1 93 ? 0.549 -18.844 5.457 1 96.75 93 GLY B O 1
ATOM 3323 N N . ALA B 1 94 ? 0.243 -17.25 3.895 1 95.75 94 ALA B N 1
ATOM 3324 C CA . ALA B 1 94 ? 0.427 -18.188 2.783 1 95.75 94 ALA B CA 1
ATOM 3325 C C . ALA B 1 94 ? 1.833 -18.781 2.791 1 95.75 94 ALA B C 1
ATOM 3327 O O . ALA B 1 94 ? 2.002 -19.984 2.648 1 95.75 94 ALA B O 1
ATOM 3328 N N . GLN B 1 95 ? 2.795 -17.938 3.018 1 92.44 95 GLN B N 1
ATOM 3329 C CA . GLN B 1 95 ? 4.188 -18.375 3.021 1 92.44 95 GLN B CA 1
ATOM 3330 C C . GLN B 1 95 ? 4.449 -19.375 4.141 1 92.44 95 GLN B C 1
ATOM 3332 O O . GLN B 1 95 ? 5.113 -20.391 3.926 1 92.44 95 GLN B O 1
ATOM 3337 N N . LYS B 1 96 ? 3.979 -19.047 5.262 1 93.56 96 LYS B N 1
ATOM 3338 C CA . LYS B 1 96 ? 4.156 -19.938 6.41 1 93.56 96 LYS B CA 1
ATOM 3339 C C . LYS B 1 96 ? 3.576 -21.328 6.129 1 93.56 96 LYS B C 1
ATOM 3341 O O . LYS B 1 96 ? 4.098 -22.328 6.609 1 93.56 96 LYS B O 1
ATOM 3346 N N . ALA B 1 97 ? 2.543 -21.344 5.301 1 93.19 97 ALA B N 1
ATOM 3347 C CA . ALA B 1 97 ? 1.875 -22.609 4.977 1 93.19 97 ALA B CA 1
ATOM 3348 C C . ALA B 1 97 ? 2.488 -23.25 3.736 1 93.19 97 ALA B C 1
ATOM 3350 O O . ALA B 1 97 ? 2.008 -24.281 3.262 1 93.19 97 ALA B O 1
ATOM 3351 N N . GLY B 1 98 ? 3.604 -22.578 3.205 1 89.25 98 GLY B N 1
ATOM 3352 C CA . GLY B 1 98 ? 4.242 -23.094 2.008 1 89.25 98 GLY B CA 1
ATOM 3353 C C . GLY B 1 98 ? 3.398 -22.922 0.758 1 89.25 98 GLY B C 1
ATOM 3354 O O . GLY B 1 98 ? 3.537 -23.688 -0.201 1 89.25 98 GLY B O 1
ATOM 3355 N N . LYS B 1 99 ? 2.492 -22.016 0.735 1 91.25 99 LYS B N 1
ATOM 3356 C CA . LYS B 1 99 ? 1.604 -21.766 -0.398 1 91.25 99 LYS B CA 1
ATOM 3357 C C . LYS B 1 99 ? 1.957 -20.469 -1.109 1 91.25 99 LYS B C 1
ATOM 3359 O O . LYS B 1 99 ? 2.549 -19.562 -0.51 1 91.25 99 LYS B O 1
ATOM 3364 N N . LYS B 1 100 ? 1.521 -20.406 -2.391 1 90.44 100 LYS B N 1
ATOM 3365 C CA . LYS B 1 100 ? 1.691 -19.203 -3.189 1 90.44 100 LYS B CA 1
ATOM 3366 C C . LYS B 1 100 ? 0.537 -18.219 -2.965 1 90.44 100 LYS B C 1
ATOM 3368 O O . LYS B 1 100 ? -0.605 -18.641 -2.764 1 90.44 100 LYS B O 1
ATOM 3373 N N . LEU B 1 101 ? 0.95 -16.984 -3.016 1 95.62 101 LEU B N 1
ATOM 3374 C CA . LEU B 1 101 ? -0.11 -15.977 -2.994 1 95.62 101 LEU B CA 1
ATOM 3375 C C . LEU B 1 101 ? -0.238 -15.289 -4.352 1 95.62 101 LEU B C 1
ATOM 3377 O O . LEU B 1 101 ? 0.7 -14.641 -4.812 1 95.62 101 LEU B O 1
ATOM 3381 N N . LEU B 1 102 ? -1.418 -15.469 -4.965 1 94.94 102 LEU B N 1
ATOM 3382 C CA . LEU B 1 102 ? -1.783 -14.773 -6.195 1 94.94 102 LEU B CA 1
ATOM 3383 C C . LEU B 1 102 ? -2.641 -13.547 -5.887 1 94.94 102 LEU B C 1
ATOM 3385 O O . LEU B 1 102 ? -3.635 -13.648 -5.164 1 94.94 102 LEU B O 1
ATOM 3389 N N . VAL B 1 103 ? -2.213 -12.43 -6.504 1 96.88 103 VAL B N 1
ATOM 3390 C CA . VAL B 1 103 ? -2.912 -11.203 -6.148 1 96.88 103 VAL B CA 1
ATOM 3391 C C . VAL B 1 103 ? -3.59 -10.617 -7.383 1 96.88 103 VAL B C 1
ATOM 3393 O O . VAL B 1 103 ? -3.01 -10.609 -8.469 1 96.88 103 VAL B O 1
ATOM 3396 N N . MET B 1 104 ? -4.84 -10.125 -7.195 1 96.12 104 MET B N 1
ATOM 3397 C CA . MET B 1 104 ? -5.578 -9.461 -8.266 1 96.12 104 MET B CA 1
ATOM 3398 C C . MET B 1 104 ? -6.27 -8.195 -7.754 1 96.12 104 MET B C 1
ATOM 3400 O O . MET B 1 104 ? -6.672 -8.141 -6.59 1 96.12 104 MET B O 1
ATOM 3404 N N . ASN B 1 105 ? -6.367 -7.262 -8.625 1 95.81 105 ASN B N 1
ATOM 3405 C CA . ASN B 1 105 ? -7.082 -6.016 -8.367 1 95.81 105 ASN B CA 1
ATOM 3406 C C . ASN B 1 105 ? -8.516 -6.074 -8.891 1 95.81 105 ASN B C 1
ATOM 3408 O O . ASN B 1 105 ? -8.742 -6.363 -10.062 1 95.81 105 ASN B O 1
ATOM 3412 N N . SER B 1 106 ? -9.492 -5.805 -8.047 1 95.62 106 SER B N 1
ATOM 3413 C CA . SER B 1 106 ? -10.891 -5.848 -8.453 1 95.62 106 SER B CA 1
ATOM 3414 C C . SER B 1 106 ? -11.305 -4.543 -9.125 1 95.62 106 SER B C 1
ATOM 3416 O O . SER B 1 106 ? -12.438 -4.418 -9.602 1 95.62 106 SER B O 1
ATOM 3418 N N . LYS B 1 107 ? -10.438 -3.533 -9.109 1 90.69 107 LYS B N 1
ATOM 3419 C CA . LYS B 1 107 ? -10.664 -2.221 -9.703 1 90.69 107 LYS B CA 1
ATOM 3420 C C . LYS B 1 107 ? -11.844 -1.516 -9.047 1 90.69 107 LYS B C 1
ATOM 3422 O O . LYS B 1 107 ? -12.602 -0.803 -9.719 1 90.69 107 LYS B O 1
ATOM 3427 N N . ASN B 1 108 ? -12.086 -1.895 -7.867 1 91.31 108 ASN B N 1
ATOM 3428 C CA . ASN B 1 108 ? -13.109 -1.259 -7.039 1 91.31 108 ASN B CA 1
ATOM 3429 C C . ASN B 1 108 ? -14.469 -1.245 -7.73 1 91.31 108 ASN B C 1
ATOM 3431 O O . ASN B 1 108 ? -15.117 -0.202 -7.809 1 91.31 108 ASN B O 1
ATOM 3435 N N . SER B 1 109 ? -14.891 -2.418 -8.227 1 93.25 109 SER B N 1
ATOM 3436 C CA . SER B 1 109 ? -16.172 -2.523 -8.914 1 93.25 109 SER B CA 1
ATOM 3437 C C . SER B 1 109 ? -16.781 -3.908 -8.727 1 93.25 109 SER B C 1
ATOM 3439 O O . SER B 1 109 ? -16.078 -4.871 -8.43 1 93.25 109 SER B O 1
ATOM 3441 N N . GLU B 1 110 ? -18.078 -3.938 -8.906 1 94.69 110 GLU B N 1
ATOM 3442 C CA . GLU B 1 110 ? -18.797 -5.207 -8.844 1 94.69 110 GLU B CA 1
ATOM 3443 C C . GLU B 1 110 ? -18.281 -6.184 -9.898 1 94.69 110 GLU B C 1
ATOM 3445 O O . GLU B 1 110 ? -17.953 -7.332 -9.578 1 94.69 110 GLU B O 1
ATOM 3450 N N . GLN B 1 111 ? -18.203 -5.723 -11.094 1 95.62 111 GLN B N 1
ATOM 3451 C CA . GLN B 1 111 ? -17.719 -6.555 -12.188 1 95.62 111 GLN B CA 1
ATOM 3452 C C . GLN B 1 111 ? -16.281 -7 -11.945 1 95.62 111 GLN B C 1
ATOM 3454 O O . GLN B 1 111 ? -15.922 -8.148 -12.219 1 95.62 111 GLN B O 1
ATOM 3459 N N . GLY B 1 112 ? -15.5 -6.133 -11.422 1 96.12 112 GLY B N 1
ATOM 3460 C CA . GLY B 1 112 ? -14.117 -6.453 -11.133 1 96.12 112 GLY B CA 1
ATOM 3461 C C . GLY B 1 112 ? -13.961 -7.551 -10.094 1 96.12 112 GLY B C 1
ATOM 3462 O O . GLY B 1 112 ? -13.086 -8.406 -10.211 1 96.12 112 GLY B O 1
ATOM 3463 N N . GLU B 1 113 ? -14.766 -7.52 -9.062 1 97.19 113 GLU B N 1
ATOM 3464 C CA . GLU B 1 113 ? -14.75 -8.57 -8.047 1 97.19 113 GLU B CA 1
ATOM 3465 C C . GLU B 1 113 ? -15.078 -9.93 -8.664 1 97.19 113 GLU B C 1
ATOM 3467 O O . GLU B 1 113 ? -14.375 -10.914 -8.422 1 97.19 113 GLU B O 1
ATOM 3472 N N . LYS B 1 114 ? -16.109 -9.969 -9.516 1 96.94 114 LYS B N 1
ATOM 3473 C CA . LYS B 1 114 ? -16.531 -11.211 -10.148 1 96.94 114 LYS B CA 1
ATOM 3474 C C . LYS B 1 114 ? -15.453 -11.742 -11.094 1 96.94 114 LYS B C 1
ATOM 3476 O O . LYS B 1 114 ? -15.125 -12.93 -11.062 1 96.94 114 LYS B O 1
ATOM 3481 N N . GLU B 1 115 ? -14.906 -10.844 -11.844 1 94.06 115 GLU B N 1
ATOM 3482 C CA . GLU B 1 115 ? -13.883 -11.227 -12.812 1 94.06 115 GLU B CA 1
ATOM 3483 C C . GLU B 1 115 ? -12.625 -11.734 -12.117 1 94.06 115 GLU B C 1
ATOM 3485 O O . GLU B 1 115 ? -12 -12.695 -12.57 1 94.06 115 GLU B O 1
ATOM 3490 N N . ALA B 1 116 ? -12.234 -11.086 -11.062 1 96.19 116 ALA B N 1
ATOM 3491 C CA . ALA B 1 116 ? -11.047 -11.492 -10.32 1 96.19 116 ALA B CA 1
ATOM 3492 C C . ALA B 1 116 ? -11.219 -12.898 -9.742 1 96.19 116 ALA B C 1
ATOM 3494 O O . ALA B 1 116 ? -10.32 -13.734 -9.859 1 96.19 116 ALA B O 1
ATOM 3495 N N . VAL B 1 117 ? -12.359 -13.188 -9.188 1 96.62 117 VAL B N 1
ATOM 3496 C CA . VAL B 1 117 ? -12.641 -14.5 -8.617 1 96.62 117 VAL B CA 1
ATOM 3497 C C . VAL B 1 117 ? -12.648 -15.555 -9.719 1 96.62 117 VAL B C 1
ATOM 3499 O O . VAL B 1 117 ? -12.055 -16.625 -9.57 1 96.62 117 VAL B O 1
ATOM 3502 N N . ALA B 1 118 ? -13.273 -15.227 -10.828 1 92.81 118 ALA B N 1
ATOM 3503 C CA . ALA B 1 118 ? -13.328 -16.156 -11.953 1 92.81 118 ALA B CA 1
ATOM 3504 C C . ALA B 1 118 ? -11.93 -16.516 -12.445 1 92.81 118 ALA B C 1
ATOM 3506 O O . ALA B 1 118 ? -11.625 -17.688 -12.695 1 92.81 118 ALA B O 1
ATOM 3507 N N . THR B 1 119 ? -11.125 -15.547 -12.547 1 89.31 119 THR B N 1
ATOM 3508 C CA . THR B 1 119 ? -9.758 -15.734 -13.023 1 89.31 119 THR B CA 1
ATOM 3509 C C . THR B 1 119 ? -8.961 -16.609 -12.062 1 89.31 119 THR B C 1
ATOM 3511 O O . THR B 1 119 ? -8.312 -17.578 -12.484 1 89.31 119 THR B O 1
ATOM 3514 N N . LEU B 1 120 ? -9.023 -16.328 -10.789 1 92.38 120 LEU B N 1
ATOM 3515 C CA . LEU B 1 120 ? -8.289 -17.078 -9.781 1 92.38 120 LEU B CA 1
ATOM 3516 C C . LEU B 1 120 ? -8.812 -18.516 -9.695 1 92.38 120 LEU B C 1
ATOM 3518 O O . LEU B 1 120 ? -8.039 -19.453 -9.484 1 92.38 120 LEU B O 1
ATOM 3522 N N . ALA B 1 121 ? -10.117 -18.641 -9.852 1 89.19 121 ALA B N 1
ATOM 3523 C CA . ALA B 1 121 ? -10.703 -19.984 -9.867 1 89.19 121 ALA B CA 1
ATOM 3524 C C . ALA B 1 121 ? -10.219 -20.781 -11.07 1 89.19 121 ALA B C 1
ATOM 3526 O O . ALA B 1 121 ? -9.906 -21.969 -10.953 1 89.19 121 ALA B O 1
ATOM 3527 N N . ALA B 1 122 ? -10.195 -20.109 -12.172 1 81.56 122 ALA B N 1
ATOM 3528 C CA . ALA B 1 122 ? -9.703 -20.75 -13.391 1 81.56 122 ALA B CA 1
ATOM 3529 C C . ALA B 1 122 ? -8.25 -21.188 -13.227 1 81.56 122 ALA B C 1
ATOM 3531 O O . ALA B 1 122 ? -7.82 -22.172 -13.828 1 81.56 122 ALA B O 1
ATOM 3532 N N . GLN B 1 123 ? -7.582 -20.5 -12.359 1 80.19 123 GLN B N 1
ATOM 3533 C CA . GLN B 1 123 ? -6.191 -20.844 -12.078 1 80.19 123 GLN B CA 1
ATOM 3534 C C . GLN B 1 123 ? -6.086 -21.891 -10.969 1 80.19 123 GLN B C 1
ATOM 3536 O O . GLN B 1 123 ? -4.988 -22.219 -10.523 1 80.19 123 GLN B O 1
ATOM 3541 N N . ARG B 1 124 ? -7.191 -22.297 -10.477 1 83.5 124 ARG B N 1
ATOM 3542 C CA . ARG B 1 124 ? -7.32 -23.406 -9.531 1 83.5 124 ARG B CA 1
ATOM 3543 C C . ARG B 1 124 ? -6.695 -23.062 -8.188 1 83.5 124 ARG B C 1
ATOM 3545 O O . ARG B 1 124 ? -5.98 -23.875 -7.598 1 83.5 124 ARG B O 1
ATOM 3552 N N . CYS B 1 125 ? -6.887 -21.812 -7.781 1 90.06 125 CYS B N 1
ATOM 3553 C CA . CYS B 1 125 ? -6.52 -21.484 -6.41 1 90.06 125 CYS B CA 1
ATOM 3554 C C . CYS B 1 125 ? -7.273 -22.359 -5.414 1 90.06 125 CYS B C 1
ATOM 3556 O O . CYS B 1 125 ? -8.453 -22.641 -5.605 1 90.06 125 CYS B O 1
ATOM 3558 N N . ASP B 1 126 ? -6.543 -22.719 -4.363 1 92.38 126 ASP B N 1
ATOM 3559 C CA . ASP B 1 126 ? -7.133 -23.609 -3.365 1 92.38 126 ASP B CA 1
ATOM 3560 C C . ASP B 1 126 ? -8.172 -22.875 -2.518 1 92.38 126 ASP B C 1
ATOM 3562 O O . ASP B 1 126 ? -9.094 -23.484 -1.988 1 92.38 126 ASP B O 1
ATOM 3566 N N . ALA B 1 127 ? -7.977 -21.688 -2.34 1 96.06 127 ALA B N 1
ATOM 3567 C CA . ALA B 1 127 ? -8.906 -20.766 -1.679 1 96.06 127 ALA B CA 1
ATOM 3568 C C . ALA B 1 127 ? -8.688 -19.328 -2.141 1 96.06 127 ALA B C 1
ATOM 3570 O O . ALA B 1 127 ? -7.613 -19 -2.643 1 96.06 127 ALA B O 1
ATOM 3571 N N . ILE B 1 128 ? -9.734 -18.531 -2.062 1 97.56 128 ILE B N 1
ATOM 3572 C CA . ILE B 1 128 ? -9.648 -17.141 -2.494 1 97.56 128 ILE B CA 1
ATOM 3573 C C . ILE B 1 128 ? -10.141 -16.219 -1.379 1 97.56 128 ILE B C 1
ATOM 3575 O O . ILE B 1 128 ? -11.266 -16.359 -0.899 1 97.56 128 ILE B O 1
ATOM 3579 N N . LEU B 1 129 ? -9.242 -15.398 -0.904 1 98.62 129 LEU B N 1
ATOM 3580 C CA . LEU B 1 129 ? -9.641 -14.273 -0.066 1 98.62 129 LEU B CA 1
ATOM 3581 C C . LEU B 1 129 ? -10.172 -13.125 -0.915 1 98.62 129 LEU B C 1
ATOM 3583 O O . LEU B 1 129 ? -9.453 -12.578 -1.752 1 98.62 129 LEU B O 1
ATOM 3587 N N . LEU B 1 130 ? -11.438 -12.75 -0.731 1 98.62 130 LEU B N 1
ATOM 3588 C CA . LEU B 1 130 ? -12.07 -11.672 -1.489 1 98.62 130 LEU B CA 1
ATOM 3589 C C . LEU B 1 130 ? -12.453 -10.516 -0.575 1 98.62 130 LEU B C 1
ATOM 3591 O O . LEU B 1 130 ? -13.375 -10.633 0.231 1 98.62 130 LEU B O 1
ATOM 3595 N N . TYR B 1 131 ? -11.703 -9.43 -0.657 1 98.12 131 TYR B N 1
ATOM 3596 C CA . TYR B 1 131 ? -12.195 -8.203 -0.05 1 98.12 131 TYR B CA 1
ATOM 3597 C C . TYR B 1 131 ? -13.32 -7.598 -0.88 1 98.12 131 TYR B C 1
ATOM 3599 O O . TYR B 1 131 ? -13.078 -6.988 -1.923 1 98.12 131 TYR B O 1
ATOM 3607 N N . SER B 1 132 ? -14.539 -7.668 -0.4 1 96.62 132 SER B N 1
ATOM 3608 C CA . SER B 1 132 ? -15.688 -7.25 -1.2 1 96.62 132 SER B CA 1
ATOM 3609 C C . SER B 1 132 ? -16.281 -5.953 -0.674 1 96.62 132 SER B C 1
ATOM 3611 O O . SER B 1 132 ? -16.406 -5.766 0.538 1 96.62 132 SER B O 1
ATOM 3613 N N . ARG B 1 133 ? -16.609 -5.082 -1.632 1 92.12 133 ARG B N 1
ATOM 3614 C CA . ARG B 1 133 ? -17.281 -3.824 -1.324 1 92.12 133 ARG B CA 1
ATOM 3615 C C . ARG B 1 133 ? -18.641 -3.746 -2.016 1 92.12 133 ARG B C 1
ATOM 3617 O O . ARG B 1 133 ? -19.531 -3.037 -1.555 1 92.12 133 ARG B O 1
ATOM 3624 N N . HIS B 1 134 ? -18.797 -4.508 -3.049 1 92.75 134 HIS B N 1
ATOM 3625 C CA . HIS B 1 134 ? -19.875 -4.152 -3.963 1 92.75 134 HIS B CA 1
ATOM 3626 C C . HIS B 1 134 ? -20.891 -5.281 -4.074 1 92.75 134 HIS B C 1
ATOM 3628 O O . HIS B 1 134 ? -22.047 -5.051 -4.449 1 92.75 134 HIS B O 1
ATOM 3634 N N . LEU B 1 135 ? -20.531 -6.473 -3.797 1 95.38 135 LEU B N 1
ATOM 3635 C CA . LEU B 1 135 ? -21.422 -7.609 -3.941 1 95.38 135 LEU B CA 1
ATOM 3636 C C . LEU B 1 135 ? -22.266 -7.801 -2.686 1 95.38 135 LEU B C 1
ATOM 3638 O O . LEU B 1 135 ? -21.75 -7.715 -1.567 1 95.38 135 LEU B O 1
ATOM 3642 N N . ASN B 1 136 ? -23.531 -7.977 -2.875 1 94.31 136 ASN B N 1
ATOM 3643 C CA . ASN B 1 136 ? -24.375 -8.32 -1.735 1 94.31 136 ASN B CA 1
ATOM 3644 C C . ASN B 1 136 ? -24.312 -9.812 -1.421 1 94.31 136 ASN B C 1
ATOM 3646 O O . ASN B 1 136 ? -23.609 -10.57 -2.104 1 94.31 136 ASN B O 1
ATOM 3650 N N . GLU B 1 137 ? -25 -10.211 -0.396 1 96.12 137 GLU B N 1
ATOM 3651 C CA . GLU B 1 137 ? -24.875 -11.586 0.084 1 96.12 137 GLU B CA 1
ATOM 3652 C C . GLU B 1 137 ? -25.359 -12.586 -0.965 1 96.12 137 GLU B C 1
ATOM 3654 O O . GLU B 1 137 ? -24.75 -13.641 -1.15 1 96.12 137 GLU B O 1
ATOM 3659 N N . VAL B 1 138 ? -26.406 -12.273 -1.683 1 96.81 138 VAL B N 1
ATOM 3660 C CA . VAL B 1 138 ? -26.953 -13.156 -2.711 1 96.81 138 VAL B CA 1
ATOM 3661 C C . VAL B 1 138 ? -25.938 -13.312 -3.848 1 96.81 138 VAL B C 1
ATOM 3663 O O . VAL B 1 138 ? -25.719 -14.422 -4.328 1 96.81 138 VAL B O 1
ATOM 3666 N N . GLN B 1 139 ? -25.391 -12.25 -4.203 1 96.88 139 GLN B N 1
ATOM 3667 C CA . GLN B 1 139 ? -24.406 -12.273 -5.285 1 96.88 139 GLN B CA 1
ATOM 3668 C C . GLN B 1 139 ? -23.156 -13.055 -4.879 1 96.88 139 GLN B C 1
ATOM 3670 O O . GLN B 1 139 ? -22.578 -13.758 -5.699 1 96.88 139 GLN B O 1
ATOM 3675 N N . LEU B 1 140 ? -22.781 -12.922 -3.639 1 97.62 140 LEU B N 1
ATOM 3676 C CA . LEU B 1 140 ? -21.609 -13.648 -3.133 1 97.62 140 LEU B CA 1
ATOM 3677 C C . LEU B 1 140 ? -21.891 -15.148 -3.084 1 97.62 140 LEU B C 1
ATOM 3679 O O . LEU B 1 140 ? -21 -15.961 -3.371 1 97.62 140 LEU B O 1
ATOM 3683 N N . LEU B 1 141 ? -23.109 -15.492 -2.734 1 97 141 LEU B N 1
ATOM 3684 C CA . LEU B 1 141 ? -23.516 -16.906 -2.738 1 97 141 LEU B CA 1
ATOM 3685 C C . LEU B 1 141 ? -23.469 -17.469 -4.152 1 97 141 LEU B C 1
ATOM 3687 O O . LEU B 1 141 ? -22.969 -18.578 -4.363 1 97 141 LEU B O 1
ATOM 3691 N N . GLU B 1 142 ? -23.984 -16.688 -5.07 1 97.06 142 GLU B N 1
ATOM 3692 C CA . GLU B 1 142 ? -23.953 -17.109 -6.473 1 97.06 142 GLU B CA 1
ATOM 3693 C C . GLU B 1 142 ? -22.531 -17.297 -6.961 1 97.06 142 GLU B C 1
ATOM 3695 O O . GLU B 1 142 ? -22.234 -18.266 -7.672 1 97.06 142 GLU B O 1
ATOM 3700 N N . LEU B 1 143 ? -21.766 -16.406 -6.578 1 96.69 143 LEU B N 1
ATOM 3701 C CA . LEU B 1 143 ? -20.359 -16.469 -6.965 1 96.69 143 LEU B CA 1
ATOM 3702 C C . LEU B 1 143 ? -19.688 -17.719 -6.414 1 96.69 143 LEU B C 1
ATOM 3704 O O . LEU B 1 143 ? -18.938 -18.406 -7.121 1 96.69 143 LEU B O 1
ATOM 3708 N N . GLN B 1 144 ? -19.906 -18.031 -5.145 1 96.19 144 GLN B N 1
ATOM 3709 C CA . GLN B 1 144 ? -19.375 -19.234 -4.516 1 96.19 144 GLN B CA 1
ATOM 3710 C C . GLN B 1 144 ? -19.859 -20.484 -5.234 1 96.19 144 GLN B C 1
ATOM 3712 O O . GLN B 1 144 ? -19.094 -21.438 -5.434 1 96.19 144 GLN B O 1
ATOM 3717 N N . GLN B 1 145 ? -21.062 -20.5 -5.66 1 94.56 145 GLN B N 1
ATOM 3718 C CA . GLN B 1 145 ? -21.672 -21.656 -6.293 1 94.56 145 GLN B CA 1
ATOM 3719 C C . GLN B 1 145 ? -21.156 -21.844 -7.715 1 94.56 145 GLN B C 1
ATOM 3721 O O . GLN B 1 145 ? -21.109 -22.969 -8.227 1 94.56 145 GLN B O 1
ATOM 3726 N N . GLN B 1 146 ? -20.719 -20.75 -8.289 1 92.88 146 GLN B N 1
ATOM 3727 C CA . GLN B 1 146 ? -20.25 -20.766 -9.672 1 92.88 146 GLN B CA 1
ATOM 3728 C C . GLN B 1 146 ? -18.828 -21.297 -9.766 1 92.88 146 GLN B C 1
ATOM 3730 O O . GLN B 1 146 ? -18.391 -21.75 -10.828 1 92.88 146 GLN B O 1
ATOM 3735 N N . HIS B 1 147 ? -18.125 -21.219 -8.672 1 90.06 147 HIS B N 1
ATOM 3736 C CA . HIS B 1 147 ? -16.703 -21.578 -8.727 1 90.06 147 HIS B CA 1
ATOM 3737 C C . HIS B 1 147 ? -16.359 -22.594 -7.641 1 90.06 147 HIS B C 1
ATOM 3739 O O . HIS B 1 147 ? -16.859 -22.516 -6.52 1 90.06 147 HIS B O 1
ATOM 3745 N N . PRO B 1 148 ? -15.555 -23.516 -8 1 86.44 148 PRO B N 1
ATOM 3746 C CA . PRO B 1 148 ? -15.195 -24.562 -7.035 1 86.44 148 PRO B CA 1
ATOM 3747 C C . PRO B 1 148 ? -14.297 -24.047 -5.914 1 86.44 148 PRO B C 1
ATOM 3749 O O . PRO B 1 148 ? -14.305 -24.594 -4.809 1 86.44 148 PRO B O 1
ATOM 3752 N N . SER B 1 149 ? -13.461 -23.062 -6.191 1 90.31 149 SER B N 1
ATOM 3753 C CA . SER B 1 149 ? -12.57 -22.516 -5.176 1 90.31 149 SER B CA 1
ATOM 3754 C C . SER B 1 149 ? -13.352 -21.875 -4.035 1 90.31 149 SER B C 1
ATOM 3756 O O . SER B 1 149 ? -14.164 -20.984 -4.262 1 90.31 149 SER B O 1
ATOM 3758 N N . PRO B 1 150 ? -13.125 -22.312 -2.82 1 95.31 150 PRO B N 1
ATOM 3759 C CA . PRO B 1 150 ? -13.82 -21.688 -1.687 1 95.31 150 PRO B CA 1
ATOM 3760 C C . PRO B 1 150 ? -13.461 -20.219 -1.499 1 95.31 150 PRO B C 1
ATOM 3762 O O . PRO B 1 150 ? -12.297 -19.844 -1.657 1 95.31 150 PRO B O 1
ATOM 3765 N N . LEU B 1 151 ? -14.484 -19.484 -1.18 1 97.44 151 LEU B N 1
ATOM 3766 C CA . LEU B 1 151 ? -14.297 -18.047 -0.935 1 97.44 151 LEU B CA 1
ATOM 3767 C C . LEU B 1 151 ? -14.281 -17.75 0.562 1 97.44 151 LEU B C 1
ATOM 3769 O O . LEU B 1 151 ? -15.062 -18.328 1.321 1 97.44 151 LEU B O 1
ATOM 3773 N N . VAL B 1 152 ? -13.352 -16.984 0.996 1 98.25 152 VAL B N 1
ATOM 3774 C CA . VAL B 1 152 ? -13.32 -16.344 2.305 1 98.25 152 VAL B CA 1
ATOM 3775 C C . VAL B 1 152 ? -13.5 -14.828 2.145 1 98.25 152 VAL B C 1
ATOM 3777 O O . VAL B 1 152 ? -12.594 -14.141 1.671 1 98.25 152 VAL B O 1
ATOM 3780 N N . ILE B 1 153 ? -14.703 -14.359 2.557 1 98.44 153 ILE B N 1
ATOM 3781 C CA . ILE B 1 153 ? -15.078 -12.977 2.273 1 98.44 153 ILE B CA 1
ATOM 3782 C C . ILE B 1 153 ? -14.586 -12.07 3.395 1 98.44 153 ILE B C 1
ATOM 3784 O O . ILE B 1 153 ? -14.867 -12.312 4.57 1 98.44 153 ILE B O 1
ATOM 3788 N N . LEU B 1 154 ? -13.828 -11.023 3.012 1 98.06 154 LEU B N 1
ATOM 3789 C CA . LEU B 1 154 ? -13.375 -10 3.947 1 98.06 154 LEU B CA 1
ATOM 3790 C C . LEU B 1 154 ? -14.25 -8.758 3.861 1 98.06 154 LEU B C 1
ATOM 3792 O O . LEU B 1 154 ? -14.805 -8.453 2.801 1 98.06 154 LEU B O 1
ATOM 3796 N N . ASN B 1 155 ? -14.375 -7.949 5 1 94.81 155 ASN B N 1
ATOM 3797 C CA . ASN B 1 155 ? -14.977 -6.621 5.094 1 94.81 155 ASN B CA 1
ATOM 3798 C C . ASN B 1 155 ? -16.5 -6.688 5.031 1 94.81 155 ASN B C 1
ATOM 3800 O O . ASN B 1 155 ? -17.156 -5.68 4.77 1 94.81 155 ASN B O 1
ATOM 3804 N N . ARG B 1 156 ? -17.094 -7.918 5.133 1 94.25 156 ARG B N 1
ATOM 3805 C CA . ARG B 1 156 ? -18.547 -8.07 5.059 1 94.25 156 ARG B CA 1
ATOM 3806 C C . ARG B 1 156 ? -19.078 -8.859 6.254 1 94.25 156 ARG B C 1
ATOM 3808 O O . ARG B 1 156 ? -18.438 -9.805 6.711 1 94.25 156 ARG B O 1
ATOM 3815 N N . ARG B 1 157 ? -20.266 -8.461 6.656 1 94.56 157 ARG B N 1
ATOM 3816 C CA . ARG B 1 157 ? -21.047 -9.258 7.598 1 94.56 157 ARG B CA 1
ATOM 3817 C C . ARG B 1 157 ? -22.047 -10.141 6.871 1 94.56 157 ARG B C 1
ATOM 3819 O O . ARG B 1 157 ? -23.078 -9.656 6.398 1 94.56 157 ARG B O 1
ATOM 3826 N N . LEU B 1 158 ? -21.766 -11.398 6.816 1 96 158 LEU B N 1
ATOM 3827 C CA . LEU B 1 158 ? -22.625 -12.344 6.121 1 96 158 LEU B CA 1
ATOM 3828 C C . LEU B 1 158 ? -23.219 -13.359 7.098 1 96 158 LEU B C 1
ATOM 3830 O O . LEU B 1 158 ? -22.766 -13.469 8.242 1 96 158 LEU B O 1
ATOM 3834 N N . HIS B 1 159 ? -24.266 -14.07 6.633 1 95.19 159 HIS B N 1
ATOM 3835 C CA . HIS B 1 159 ? -24.969 -14.984 7.531 1 95.19 159 HIS B CA 1
ATOM 3836 C C . HIS B 1 159 ? -25.188 -16.344 6.871 1 95.19 159 HIS B C 1
ATOM 3838 O O . HIS B 1 159 ? -25.484 -17.328 7.555 1 95.19 159 HIS B O 1
ATOM 3844 N N . HIS B 1 160 ? -25.031 -16.391 5.621 1 95.5 160 HIS B N 1
ATOM 3845 C CA . HIS B 1 160 ? -25.359 -17.625 4.922 1 95.5 160 HIS B CA 1
ATOM 3846 C C . HIS B 1 160 ? -24.375 -18.734 5.297 1 95.5 160 HIS B C 1
ATOM 3848 O O . HIS B 1 160 ? -23.156 -18.531 5.316 1 95.5 160 HIS B O 1
ATOM 3854 N N . PRO B 1 161 ? -24.812 -19.938 5.465 1 94.5 161 PRO B N 1
ATOM 3855 C CA . PRO B 1 161 ? -23.969 -21.031 5.961 1 94.5 161 PRO B CA 1
ATOM 3856 C C . PRO B 1 161 ? -22.984 -21.547 4.91 1 94.5 161 PRO B C 1
ATOM 3858 O O . PRO B 1 161 ? -22.109 -22.359 5.219 1 94.5 161 PRO B O 1
ATOM 3861 N N . GLN B 1 162 ? -23.094 -21.094 3.758 1 93 162 GLN B N 1
ATOM 3862 C CA . GLN B 1 162 ? -22.172 -21.531 2.709 1 93 162 GLN B CA 1
ATOM 3863 C C . GLN B 1 162 ? -21.062 -20.516 2.486 1 93 162 GLN B C 1
ATOM 3865 O O . GLN B 1 162 ? -20.172 -20.734 1.666 1 93 162 GLN B O 1
ATOM 3870 N N . LEU B 1 163 ? -21.156 -19.469 3.252 1 96.06 163 LEU B N 1
ATOM 3871 C CA . LEU B 1 163 ? -20.172 -18.406 3.066 1 96.06 163 LEU B CA 1
ATOM 3872 C C . LEU B 1 163 ? -19.375 -18.188 4.344 1 96.06 163 LEU B C 1
ATOM 3874 O O . LEU B 1 163 ? -19.938 -18.172 5.441 1 96.06 163 LEU B O 1
ATOM 3878 N N . HIS B 1 164 ? -18.031 -18.109 4.215 1 97.44 164 HIS B N 1
ATOM 3879 C CA . HIS B 1 164 ? -17.172 -17.609 5.285 1 97.44 164 HIS B CA 1
ATOM 3880 C C . HIS B 1 164 ? -17.016 -16.094 5.223 1 97.44 164 HIS B C 1
ATOM 3882 O O . HIS B 1 164 ? -16.891 -15.531 4.141 1 97.44 164 HIS B O 1
ATOM 3888 N N . SER B 1 165 ? -17.109 -15.445 6.383 1 97.94 165 SER B N 1
ATOM 3889 C CA . SER B 1 165 ? -16.969 -13.992 6.363 1 97.94 165 SER B CA 1
ATOM 3890 C C . SER B 1 165 ? -16.219 -13.5 7.594 1 97.94 165 SER B C 1
ATOM 3892 O O . SER B 1 165 ? -16.422 -14.016 8.695 1 97.94 165 SER B O 1
ATOM 3894 N N . PHE B 1 166 ? -15.312 -12.656 7.371 1 98.38 166 PHE B N 1
ATOM 3895 C CA . PHE B 1 166 ? -14.57 -11.875 8.359 1 98.38 166 PHE B CA 1
ATOM 3896 C C . PHE B 1 166 ? -14.812 -10.383 8.164 1 98.38 166 PHE B C 1
ATOM 3898 O O . PHE B 1 166 ? -14.18 -9.758 7.305 1 98.38 166 PHE B O 1
ATOM 3905 N N . GLY B 1 167 ? -15.719 -9.836 8.922 1 97.69 167 GLY B N 1
ATOM 3906 C CA . GLY B 1 167 ? -16.141 -8.461 8.711 1 97.69 167 GLY B CA 1
ATOM 3907 C C . GLY B 1 167 ? -15.867 -7.566 9.906 1 97.69 167 GLY B C 1
ATOM 3908 O O . GLY B 1 167 ? -15.406 -8.031 10.945 1 97.69 167 GLY B O 1
ATOM 3909 N N . LEU B 1 168 ? -16.031 -6.297 9.688 1 97.94 168 LEU B N 1
ATOM 3910 C CA . LEU B 1 168 ? -15.961 -5.277 10.734 1 97.94 168 LEU B CA 1
ATOM 3911 C C . LEU B 1 168 ? -17.359 -4.848 11.164 1 97.94 168 LEU B C 1
ATOM 3913 O O . LEU B 1 168 ? -18.266 -4.727 10.336 1 97.94 168 LEU B O 1
ATOM 3917 N N . ASP B 1 169 ? -17.547 -4.691 12.453 1 98.12 169 ASP B N 1
ATOM 3918 C CA . ASP B 1 169 ? -18.797 -4.141 12.945 1 98.12 169 ASP B CA 1
ATOM 3919 C C . ASP B 1 169 ? -18.906 -2.65 12.633 1 98.12 169 ASP B C 1
ATOM 3921 O O . ASP B 1 169 ? -18.688 -1.809 13.508 1 98.12 169 ASP B O 1
ATOM 3925 N N . GLN B 1 170 ? -19.344 -2.426 11.414 1 97.88 170 GLN B N 1
ATOM 3926 C CA . GLN B 1 170 ? -19.375 -1.056 10.914 1 97.88 170 GLN B CA 1
ATOM 3927 C C . GLN B 1 170 ? -20.297 -0.177 11.758 1 97.88 170 GLN B C 1
ATOM 3929 O O . GLN B 1 170 ? -20.047 1.018 11.922 1 97.88 170 GLN B O 1
ATOM 3934 N N . THR B 1 171 ? -21.344 -0.75 12.258 1 98.44 171 THR B N 1
ATOM 3935 C CA . THR B 1 171 ? -22.234 -0.002 13.125 1 98.44 171 THR B CA 1
ATOM 3936 C C . THR B 1 171 ? -21.531 0.446 14.391 1 98.44 171 THR B C 1
ATOM 3938 O O . THR B 1 171 ? -21.531 1.632 14.727 1 98.44 171 THR B O 1
ATOM 3941 N N . GLN B 1 172 ? -20.859 -0.453 15.047 1 98.75 172 GLN B N 1
ATOM 3942 C CA . GLN B 1 172 ? -20.125 -0.142 16.266 1 98.75 172 GLN B CA 1
ATOM 3943 C C . GLN B 1 172 ? -19.016 0.867 16 1 98.75 172 GLN B C 1
ATOM 3945 O O . GLN B 1 172 ? -18.797 1.786 16.797 1 98.75 172 GLN B O 1
ATOM 3950 N N . ILE B 1 173 ? -18.375 0.707 14.961 1 98.81 173 ILE B N 1
ATOM 3951 C CA . ILE B 1 173 ? -17.25 1.545 14.578 1 98.81 173 ILE B CA 1
ATOM 3952 C C . ILE B 1 173 ? -17.719 2.98 14.352 1 98.81 173 ILE B C 1
ATOM 3954 O O . ILE B 1 173 ? -17.141 3.922 14.906 1 98.81 173 ILE B O 1
ATOM 3958 N N . ALA B 1 174 ? -18.75 3.1 13.547 1 98.88 174 ALA B N 1
ATOM 3959 C CA . ALA B 1 174 ? -19.281 4.43 13.273 1 98.88 174 ALA B CA 1
ATOM 3960 C C . ALA B 1 174 ? -19.891 5.055 14.523 1 98.88 174 ALA B C 1
ATOM 3962 O O . ALA B 1 174 ? -19.797 6.27 14.727 1 98.88 174 ALA B O 1
ATOM 3963 N N . GLN B 1 175 ? -20.469 4.262 15.367 1 98.81 175 GLN B N 1
ATOM 3964 C CA . GLN B 1 175 ? -21.031 4.742 16.625 1 98.81 175 GLN B CA 1
ATOM 3965 C C . GLN B 1 175 ? -19.938 5.316 17.531 1 98.81 175 GLN B C 1
ATOM 3967 O O . GLN B 1 175 ? -20.141 6.344 18.188 1 98.81 175 GLN B O 1
ATOM 3972 N N . LEU B 1 176 ? -18.781 4.664 17.594 1 98.88 176 LEU B N 1
ATOM 3973 C CA . LEU B 1 176 ? -17.672 5.164 18.406 1 98.88 176 LEU B CA 1
ATOM 3974 C C . LEU B 1 176 ? -17.266 6.562 17.953 1 98.88 176 LEU B C 1
ATOM 3976 O O . LEU B 1 176 ? -17.047 7.445 18.781 1 98.88 176 LEU B O 1
ATOM 3980 N N . ALA B 1 177 ? -17.234 6.723 16.609 1 98.88 177 ALA B N 1
ATOM 3981 C CA . ALA B 1 177 ? -16.844 8.016 16.062 1 98.88 177 ALA B CA 1
ATOM 3982 C C . ALA B 1 177 ? -17.875 9.094 16.391 1 98.88 177 ALA B C 1
ATOM 3984 O O . ALA B 1 177 ? -17.516 10.164 16.891 1 98.88 177 ALA B O 1
ATOM 3985 N N . MET B 1 178 ? -19.109 8.805 16.203 1 98.81 178 MET B N 1
ATOM 3986 C CA . MET B 1 178 ? -20.172 9.781 16.422 1 98.81 178 MET B CA 1
ATOM 3987 C C . MET B 1 178 ? -20.328 10.078 17.906 1 98.81 178 MET B C 1
ATOM 3989 O O . MET B 1 178 ? -20.5 11.234 18.297 1 98.81 178 MET B O 1
ATOM 3993 N N . GLN B 1 179 ? -20.297 9.055 18.703 1 98.62 179 GLN B N 1
ATOM 3994 C CA . GLN B 1 179 ? -20.438 9.25 20.141 1 98.62 179 GLN B CA 1
ATOM 3995 C C . GLN B 1 179 ? -19.312 10.133 20.688 1 98.62 179 GLN B C 1
ATOM 3997 O O . GLN B 1 179 ? -19.547 10.953 21.578 1 98.62 179 GLN B O 1
ATOM 4002 N N . HIS B 1 180 ? -18.125 9.922 20.156 1 98.88 180 HIS B N 1
ATOM 4003 C CA . HIS B 1 180 ? -17 10.75 20.578 1 98.88 180 HIS B CA 1
ATOM 4004 C C . HIS B 1 180 ? -17.297 12.227 20.344 1 98.88 180 HIS B C 1
ATOM 4006 O O . HIS B 1 180 ? -17.156 13.047 21.266 1 98.88 180 HIS B O 1
ATOM 4012 N N . LEU B 1 181 ? -17.781 12.57 19.156 1 98.81 181 LEU B N 1
ATOM 4013 C CA . LEU B 1 181 ? -18.078 13.953 18.812 1 98.81 181 LEU B CA 1
ATOM 4014 C C . LEU B 1 181 ? -19.25 14.484 19.641 1 98.81 181 LEU B C 1
ATOM 4016 O O . LEU B 1 181 ? -19.203 15.609 20.141 1 98.81 181 LEU B O 1
ATOM 4020 N N . LEU B 1 182 ? -20.281 13.719 19.797 1 98.56 182 LEU B N 1
ATOM 4021 C CA . LEU B 1 182 ? -21.469 14.125 20.547 1 98.56 182 LEU B CA 1
ATOM 4022 C C . LEU B 1 182 ? -21.141 14.312 22.031 1 98.56 182 LEU B C 1
ATOM 4024 O O . LEU B 1 182 ? -21.609 15.258 22.656 1 98.56 182 LEU B O 1
ATOM 4028 N N . ASN B 1 183 ? -20.312 13.398 22.578 1 98.31 183 ASN B N 1
ATOM 4029 C CA . ASN B 1 183 ? -19.906 13.492 23.969 1 98.31 183 ASN B CA 1
ATOM 4030 C C . ASN B 1 183 ? -19.078 14.75 24.219 1 98.31 183 ASN B C 1
ATOM 4032 O O . ASN B 1 183 ? -19.062 15.266 25.344 1 98.31 183 ASN B O 1
ATOM 4036 N N . LEU B 1 184 ? -18.406 15.25 23.234 1 98.56 184 LEU B N 1
ATOM 4037 C CA . LEU B 1 184 ? -17.609 16.453 23.328 1 98.56 184 LEU B CA 1
ATOM 4038 C C . LEU B 1 184 ? -18.469 17.703 23.188 1 98.56 184 LEU B C 1
ATOM 4040 O O . LEU B 1 184 ? -17.969 18.828 23.266 1 98.56 184 LEU B O 1
ATOM 4044 N N . GLY B 1 185 ? -19.766 17.516 22.906 1 98.06 185 GLY B N 1
ATOM 4045 C CA . GLY B 1 185 ? -20.703 18.609 22.938 1 98.06 185 GLY B CA 1
ATOM 4046 C C . GLY B 1 185 ? -21.078 19.109 21.547 1 98.06 185 GLY B C 1
ATOM 4047 O O . GLY B 1 185 ? -21.875 20.047 21.406 1 98.06 185 GLY B O 1
ATOM 4048 N N . HIS B 1 186 ? -20.562 18.5 20.484 1 98.19 186 HIS B N 1
ATOM 4049 C CA . HIS B 1 186 ? -20.859 18.938 19.125 1 98.19 186 HIS B CA 1
ATOM 4050 C C . HIS B 1 186 ? -22.266 18.531 18.719 1 98.19 186 HIS B C 1
ATOM 4052 O O . HIS B 1 186 ? -22.703 17.422 18.984 1 98.19 186 HIS B O 1
ATOM 4058 N N . ARG B 1 187 ? -22.969 19.438 18.078 1 96.88 187 ARG B N 1
ATOM 4059 C CA . ARG B 1 187 ? -24.328 19.172 17.625 1 96.88 187 ARG B CA 1
ATOM 4060 C C . ARG B 1 187 ? -24.484 19.484 16.141 1 96.88 187 ARG B C 1
ATOM 4062 O O . ARG B 1 187 ? -25.359 18.938 15.469 1 96.88 187 ARG B O 1
ATOM 4069 N N . GLN B 1 188 ? -23.672 20.406 15.648 1 97.12 188 GLN B N 1
ATOM 4070 C CA . GLN B 1 188 ? -23.594 20.672 14.219 1 97.12 188 GLN B CA 1
ATOM 4071 C C . GLN B 1 188 ? -22.422 19.922 13.586 1 97.12 188 GLN B C 1
ATOM 4073 O O . GLN B 1 188 ? -21.359 20.484 13.383 1 97.12 188 GLN B O 1
ATOM 4078 N N . ILE B 1 189 ? -22.719 18.688 13.273 1 98.31 189 ILE B N 1
ATOM 4079 C CA . ILE B 1 189 ? -21.672 17.781 12.805 1 98.31 189 ILE B CA 1
ATOM 4080 C C . ILE B 1 189 ? -21.891 17.484 11.32 1 98.31 189 ILE B C 1
ATOM 4082 O O . ILE B 1 189 ? -22.906 16.922 10.93 1 98.31 189 ILE B O 1
ATOM 4086 N N . ALA B 1 190 ? -20.969 17.875 10.5 1 98.75 190 ALA B N 1
ATOM 4087 C CA . ALA B 1 190 ? -21 17.516 9.086 1 98.75 190 ALA B CA 1
ATOM 4088 C C . ALA B 1 190 ? -20.5 16.094 8.875 1 98.75 190 ALA B C 1
ATOM 4090 O O . ALA B 1 190 ? -19.812 15.531 9.734 1 98.75 190 ALA B O 1
ATOM 4091 N N . CYS B 1 191 ? -20.906 15.547 7.734 1 98.81 191 CYS B N 1
ATOM 4092 C CA . CYS B 1 191 ? -20.484 14.188 7.395 1 98.81 191 CYS B CA 1
ATOM 4093 C C . CYS B 1 191 ? -19.938 14.125 5.973 1 98.81 191 CYS B C 1
ATOM 4095 O O . CYS B 1 191 ? -20.594 14.555 5.027 1 98.81 191 CYS B O 1
ATOM 4097 N N . ILE B 1 192 ? -18.734 13.695 5.883 1 98.88 192 ILE B N 1
ATOM 4098 C CA . ILE B 1 192 ? -18.188 13.266 4.598 1 98.88 192 ILE B CA 1
ATOM 4099 C C . ILE B 1 192 ? -18.281 11.742 4.48 1 98.88 192 ILE B C 1
ATOM 4101 O O . ILE B 1 192 ? -17.5 11.016 5.09 1 98.88 192 ILE B O 1
ATOM 4105 N N . THR B 1 193 ? -19.219 11.305 3.68 1 98.81 193 THR B N 1
ATOM 4106 C CA . THR B 1 193 ? -19.531 9.875 3.652 1 98.81 193 THR B CA 1
ATOM 4107 C C . THR B 1 193 ? -18.562 9.133 2.729 1 98.81 193 THR B C 1
ATOM 4109 O O . THR B 1 193 ? -17.953 9.742 1.843 1 98.81 193 THR B O 1
ATOM 4112 N N . SER B 1 194 ? -18.375 7.848 2.971 1 97.38 194 SER B N 1
ATOM 4113 C CA . SER B 1 194 ? -17.891 6.969 1.91 1 97.38 194 SER B CA 1
ATOM 4114 C C . SER B 1 194 ? -18.922 6.848 0.784 1 97.38 194 SER B C 1
ATOM 4116 O O . SER B 1 194 ? -20.047 7.309 0.916 1 97.38 194 SER B O 1
ATOM 4118 N N . PRO B 1 195 ? -18.484 6.254 -0.367 1 95.75 195 PRO B N 1
ATOM 4119 C CA . PRO B 1 195 ? -19.469 6.059 -1.427 1 95.75 195 PRO B CA 1
ATOM 4120 C C . PRO B 1 195 ? -20.719 5.32 -0.94 1 95.75 195 PRO B C 1
ATOM 4122 O O . PRO B 1 195 ? -20.609 4.246 -0.345 1 95.75 195 PRO B O 1
ATOM 4125 N N . LEU B 1 196 ? -21.859 5.855 -1.236 1 96 196 LEU B N 1
ATOM 4126 C CA . LEU B 1 196 ? -23.109 5.348 -0.682 1 96 196 LEU B CA 1
ATOM 4127 C C . LEU B 1 196 ? -23.594 4.129 -1.461 1 96 196 LEU B C 1
ATOM 4129 O O . LEU B 1 196 ? -24.5 3.428 -1.019 1 96 196 LEU B O 1
ATOM 4133 N N . VAL B 1 197 ? -22.922 3.818 -2.51 1 91.56 197 VAL B N 1
ATOM 4134 C CA . VAL B 1 197 ? -23.203 2.59 -3.242 1 91.56 197 VAL B CA 1
ATOM 4135 C C . VAL B 1 197 ? -22.625 1.393 -2.496 1 91.56 197 VAL B C 1
ATOM 4137 O O . VAL B 1 197 ? -23.094 0.263 -2.656 1 91.56 197 VAL B O 1
ATOM 4140 N N . SER B 1 198 ? -21.672 1.645 -1.68 1 91.12 198 SER B N 1
ATOM 4141 C CA . SER B 1 198 ? -21.062 0.57 -0.912 1 91.12 198 SER B CA 1
ATOM 4142 C C . SER B 1 198 ? -21.828 0.297 0.377 1 91.12 198 SER B C 1
ATOM 4144 O O . SER B 1 198 ? -22.391 1.213 0.971 1 91.12 198 SER B O 1
ATOM 4146 N N . GLU B 1 199 ? -21.75 -0.898 0.826 1 91.69 199 GLU B N 1
ATOM 4147 C CA . GLU B 1 199 ? -22.406 -1.276 2.076 1 91.69 199 GLU B CA 1
ATOM 4148 C C . GLU B 1 199 ? -21.797 -0.532 3.262 1 91.69 199 GLU B C 1
ATOM 4150 O O . GLU B 1 199 ? -22.516 -0.047 4.133 1 91.69 199 GLU B O 1
ATOM 4155 N N . THR B 1 200 ? -20.531 -0.448 3.328 1 94.75 200 THR B N 1
ATOM 4156 C CA . THR B 1 200 ? -19.828 0.264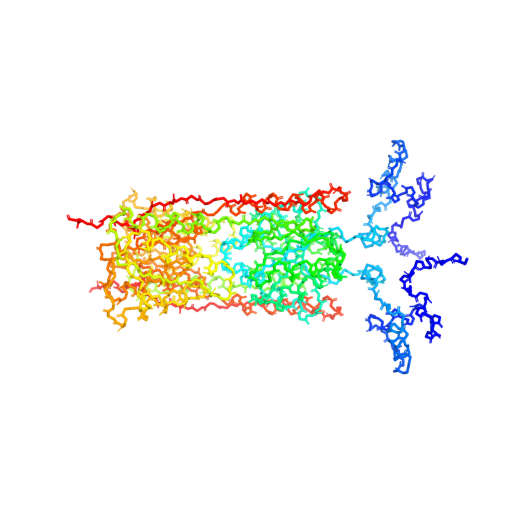 4.395 1 94.75 200 THR B CA 1
ATOM 4157 C C . THR B 1 200 ? -20.281 1.72 4.461 1 94.75 200 THR B C 1
ATOM 4159 O O . THR B 1 200 ? -20.609 2.23 5.535 1 94.75 200 THR B O 1
ATOM 4162 N N . GLY B 1 201 ? -20.312 2.342 3.283 1 96.25 201 GLY B N 1
ATOM 4163 C CA . GLY B 1 201 ? -20.766 3.725 3.236 1 96.25 201 GLY B CA 1
ATOM 4164 C C . GLY B 1 201 ? -22.188 3.91 3.734 1 96.25 201 GLY B C 1
ATOM 4165 O O . GLY B 1 201 ? -22.469 4.84 4.492 1 96.25 201 GLY B O 1
ATOM 4166 N N . LYS B 1 202 ? -23.062 3.016 3.361 1 96.5 202 LYS B N 1
ATOM 4167 C CA . LYS B 1 202 ? -24.453 3.088 3.771 1 96.5 202 LYS B CA 1
ATOM 4168 C C . LYS B 1 202 ? -24.594 2.932 5.281 1 96.5 202 LYS B C 1
ATOM 4170 O O . LYS B 1 202 ? -25.312 3.697 5.93 1 96.5 202 LYS B O 1
ATOM 4175 N N . ILE B 1 203 ? -23.906 2.012 5.816 1 97.31 203 ILE B N 1
ATOM 4176 C CA . ILE B 1 203 ? -24.016 1.72 7.238 1 97.31 203 ILE B CA 1
ATOM 4177 C C . ILE B 1 203 ? -23.484 2.896 8.055 1 97.31 203 ILE B C 1
ATOM 4179 O O . ILE B 1 203 ? -24.141 3.35 9 1 97.31 203 ILE B O 1
ATOM 4183 N N . ARG B 1 204 ? -22.312 3.408 7.699 1 98.5 204 ARG B N 1
ATOM 4184 C CA . ARG B 1 204 ? -21.734 4.508 8.453 1 98.5 204 ARG B CA 1
ATOM 4185 C C . ARG B 1 204 ? -22.594 5.758 8.375 1 98.5 204 ARG B C 1
ATOM 4187 O O . ARG B 1 204 ? -22.766 6.469 9.367 1 98.5 204 ARG B O 1
ATOM 4194 N N . TYR B 1 205 ? -23.156 5.957 7.23 1 98.69 205 TYR B N 1
ATOM 4195 C CA . TYR B 1 205 ? -24.047 7.094 7.062 1 98.69 205 TYR B CA 1
ATOM 4196 C C . TYR B 1 205 ? -25.312 6.918 7.895 1 98.69 205 TYR B C 1
ATOM 4198 O O . TYR B 1 205 ? -25.797 7.867 8.516 1 98.69 205 TYR B O 1
ATOM 4206 N N . GLN B 1 206 ? -25.875 5.738 7.898 1 98.62 206 GLN B N 1
ATOM 4207 C CA . GLN B 1 206 ? -27.047 5.445 8.711 1 98.62 206 GLN B CA 1
ATOM 4208 C C . GLN B 1 206 ? -26.766 5.691 10.195 1 98.62 206 GLN B C 1
ATOM 4210 O O . GLN B 1 206 ? -27.609 6.23 10.906 1 98.62 206 GLN B O 1
ATOM 4215 N N . VAL B 1 207 ? -25.625 5.273 10.617 1 98.88 207 VAL B N 1
ATOM 4216 C CA . VAL B 1 207 ? -25.25 5.465 12.016 1 98.88 207 VAL B CA 1
ATOM 4217 C C . VAL B 1 207 ? -25.141 6.957 12.328 1 98.88 207 VAL B C 1
ATOM 4219 O O . VAL B 1 207 ? -25.562 7.402 13.398 1 98.88 207 VAL B O 1
ATOM 4222 N N . TYR B 1 208 ? -24.578 7.734 11.367 1 98.81 208 TYR B N 1
ATOM 4223 C CA . TYR B 1 208 ? -24.531 9.188 11.492 1 98.81 208 TYR B CA 1
ATOM 4224 C C . TYR B 1 208 ? -25.922 9.766 11.703 1 98.81 208 TYR B C 1
ATOM 4226 O O . TYR B 1 208 ? -26.141 10.523 12.648 1 98.81 208 TYR B O 1
ATOM 4234 N N . GLN B 1 209 ? -26.828 9.359 10.875 1 98.75 209 GLN B N 1
ATOM 4235 C CA . GLN B 1 209 ? -28.203 9.844 10.945 1 98.75 209 GLN B CA 1
ATOM 4236 C C . GLN B 1 209 ? -28.844 9.461 12.273 1 98.75 209 GLN B C 1
ATOM 4238 O O . GLN B 1 209 ? -29.484 10.289 12.922 1 98.75 209 GLN B O 1
ATOM 4243 N N . GLN B 1 210 ? -28.719 8.234 12.641 1 98.56 210 GLN B N 1
ATOM 4244 C CA . GLN B 1 210 ? -29.328 7.699 13.852 1 98.56 210 GLN B CA 1
ATOM 4245 C C . GLN B 1 210 ? -28.781 8.391 15.094 1 98.56 210 GLN B C 1
ATOM 4247 O O . GLN B 1 210 ? -29.531 8.688 16.031 1 98.56 210 GLN B O 1
ATOM 4252 N N . ALA B 1 211 ? -27.484 8.594 15.133 1 98.62 211 ALA B N 1
ATOM 4253 C CA . ALA B 1 211 ? -26.844 9.242 16.281 1 98.62 211 ALA B CA 1
ATOM 4254 C C . ALA B 1 211 ? -27.391 10.648 16.484 1 98.62 211 ALA B C 1
ATOM 4256 O O . ALA B 1 211 ? -27.625 11.078 17.609 1 98.62 211 ALA B O 1
ATOM 4257 N N . LEU B 1 212 ? -27.578 11.367 15.414 1 98.31 212 LEU B N 1
ATOM 4258 C CA . LEU B 1 212 ? -28.172 12.695 15.5 1 98.31 212 LEU B CA 1
ATOM 4259 C C . LEU B 1 212 ? -29.609 12.625 16 1 98.31 212 LEU B C 1
ATOM 4261 O O . LEU B 1 212 ? -29.984 13.375 16.906 1 98.31 212 LEU B O 1
ATOM 4265 N N . HIS B 1 213 ? -30.312 11.719 15.445 1 98.06 213 HIS B N 1
ATOM 4266 C CA . HIS B 1 213 ? -31.719 11.555 15.805 1 98.06 213 HIS B CA 1
ATOM 4267 C C . HIS B 1 213 ? -31.875 11.266 17.297 1 98.06 213 HIS B C 1
ATOM 4269 O O . HIS B 1 213 ? -32.75 11.836 17.953 1 98.06 213 HIS B O 1
ATOM 4275 N N . GLU B 1 214 ? -31.062 10.406 17.781 1 97.81 214 GLU B N 1
ATOM 4276 C CA . GLU B 1 214 ? -31.125 10 19.188 1 97.81 214 GLU B CA 1
ATOM 4277 C C . GLU B 1 214 ? -30.828 11.172 20.109 1 97.81 214 GLU B C 1
ATOM 4279 O O . GLU B 1 214 ? -31.219 11.156 21.281 1 97.81 214 GLU B O 1
ATOM 4284 N N . GLN B 1 215 ? -30.172 12.203 19.625 1 97.19 215 GLN B N 1
ATOM 4285 C CA . GLN B 1 215 ? -29.859 13.398 20.406 1 97.19 215 GLN B CA 1
ATOM 4286 C C . GLN B 1 215 ? -30.859 14.508 20.141 1 97.19 215 GLN B C 1
ATOM 4288 O O . GLN B 1 215 ? -30.703 15.633 20.625 1 97.19 215 GLN B O 1
ATOM 4293 N N . GLY B 1 216 ? -31.812 14.25 19.281 1 97.38 216 GLY B N 1
ATOM 4294 C CA . GLY B 1 216 ? -32.844 15.242 18.938 1 97.38 216 GLY B CA 1
ATOM 4295 C C . GLY B 1 216 ? -32.344 16.281 17.953 1 97.38 216 GLY B C 1
ATOM 4296 O O . GLY B 1 216 ? -32.875 17.391 17.906 1 97.38 216 GLY B O 1
ATOM 4297 N N . ILE B 1 217 ? -31.297 15.977 17.266 1 96.75 217 ILE B N 1
ATOM 4298 C CA . ILE B 1 217 ? -30.719 16.906 16.281 1 96.75 217 ILE B CA 1
ATOM 4299 C C . ILE B 1 217 ? -31.281 16.609 14.898 1 96.75 217 ILE B C 1
ATOM 4301 O O . ILE B 1 217 ? -31.281 15.461 14.445 1 96.75 217 ILE B O 1
ATOM 4305 N N . GLU B 1 218 ? -31.781 17.609 14.211 1 95 218 GLU B N 1
ATOM 4306 C CA . GLU B 1 218 ? -32.344 17.438 12.867 1 95 218 GLU B CA 1
ATOM 4307 C C . GLU B 1 218 ? -31.219 17.281 11.836 1 95 218 GLU B C 1
ATOM 4309 O O . GLU B 1 218 ? -30.234 18 11.859 1 95 218 GLU B O 1
ATOM 4314 N N . LEU B 1 219 ? -31.453 16.359 10.984 1 94.81 219 LEU B N 1
ATOM 4315 C CA . LEU B 1 219 ? -30.531 16.141 9.883 1 94.81 219 LEU B CA 1
ATOM 4316 C C . LEU B 1 219 ? -30.641 17.25 8.852 1 94.81 219 LEU B C 1
ATOM 4318 O O . LEU B 1 219 ? -31.734 17.625 8.445 1 94.81 219 LEU B O 1
ATOM 4322 N N . SER B 1 220 ? -29.547 17.797 8.523 1 94.12 220 SER B N 1
ATOM 4323 C CA . SER B 1 220 ? -29.469 18.75 7.414 1 94.12 220 SER B CA 1
ATOM 4324 C C . SER B 1 220 ? -28.703 18.156 6.234 1 94.12 220 SER B C 1
ATOM 4326 O O . SER B 1 220 ? -27.516 17.875 6.34 1 94.12 220 SER B O 1
ATOM 4328 N N . SER B 1 221 ? -29.281 18.062 5.09 1 94 221 SER B N 1
ATOM 4329 C CA . SER B 1 221 ? -28.656 17.5 3.906 1 94 221 SER B CA 1
ATOM 4330 C C . SER B 1 221 ? -27.453 18.344 3.461 1 94 221 SER B C 1
ATOM 4332 O O . SER B 1 221 ? -26.531 17.828 2.832 1 94 221 SER B O 1
ATOM 4334 N N . SER B 1 222 ? -27.484 19.625 3.855 1 95.5 222 SER B N 1
ATOM 4335 C CA . SER B 1 222 ? -26.406 20.531 3.459 1 95.5 222 SER B CA 1
ATOM 4336 C C . SER B 1 222 ? -25.125 20.219 4.203 1 95.5 222 SER B C 1
ATOM 4338 O O . SER B 1 222 ? -24.047 20.656 3.793 1 95.5 222 SER B O 1
ATOM 4340 N N . LEU B 1 223 ? -25.234 19.422 5.293 1 97.25 223 LEU B N 1
ATOM 4341 C CA . LEU B 1 223 ? -24.062 19.062 6.094 1 97.25 223 LEU B CA 1
ATOM 4342 C C . LEU B 1 223 ? -23.484 17.719 5.648 1 97.25 223 LEU B C 1
ATOM 4344 O O . LEU B 1 223 ? -22.531 17.219 6.254 1 97.25 223 LEU B O 1
ATOM 4348 N N . VAL B 1 224 ? -24.047 17.172 4.562 1 98.31 224 VAL B N 1
ATOM 4349 C CA . VAL B 1 224 ? -23.625 15.852 4.125 1 98.31 224 VAL B CA 1
ATOM 4350 C C . VAL B 1 224 ? -23.078 15.93 2.699 1 98.31 224 VAL B C 1
ATOM 4352 O O . VAL B 1 224 ? -23.766 16.359 1.784 1 98.31 224 VAL B O 1
ATOM 4355 N N . ILE B 1 225 ? -21.828 15.562 2.512 1 98.5 225 ILE B N 1
ATOM 4356 C CA . ILE B 1 225 ? -21.203 15.461 1.192 1 98.5 225 ILE B CA 1
ATOM 4357 C C . ILE B 1 225 ? -20.656 14.055 0.987 1 98.5 225 ILE B C 1
ATOM 4359 O O . ILE B 1 225 ? -19.984 13.508 1.86 1 98.5 225 ILE B O 1
ATOM 4363 N N . GLU B 1 226 ? -21 13.438 -0.139 1 98.5 226 GLU B N 1
ATOM 4364 C CA . GLU B 1 226 ? -20.484 12.109 -0.457 1 98.5 226 GLU B CA 1
ATOM 4365 C C . GLU B 1 226 ? -19.047 12.188 -0.965 1 98.5 226 GLU B C 1
ATOM 4367 O O . GLU B 1 226 ? -18.75 12.945 -1.893 1 98.5 226 GLU B O 1
ATOM 4372 N N . GLY B 1 227 ? -18.156 11.469 -0.305 1 97.94 227 GLY B N 1
ATOM 4373 C CA . GLY B 1 227 ? -16.766 11.359 -0.731 1 97.94 227 GLY B CA 1
ATOM 4374 C C . GLY B 1 227 ? -16.453 10.047 -1.419 1 97.94 227 GLY B C 1
ATOM 4375 O O . GLY B 1 227 ? -17.359 9.328 -1.833 1 97.94 227 GLY B O 1
ATOM 4376 N N . ASP B 1 228 ? -15.07 9.781 -1.617 1 95.5 228 ASP B N 1
ATOM 4377 C CA . ASP B 1 228 ? -14.672 8.594 -2.363 1 95.5 228 ASP B CA 1
ATOM 4378 C C . ASP B 1 228 ? -13.555 7.84 -1.642 1 95.5 228 ASP B C 1
ATOM 4380 O O . ASP B 1 228 ? -12.812 7.082 -2.264 1 95.5 228 ASP B O 1
ATOM 4384 N N . ASN B 1 229 ? -13.344 8.148 -0.391 1 95.62 229 ASN B N 1
ATOM 4385 C CA . ASN B 1 229 ? -12.422 7.48 0.518 1 95.62 229 ASN B CA 1
ATOM 4386 C C . ASN B 1 229 ? -10.977 7.891 0.246 1 95.62 229 ASN B C 1
ATOM 4388 O O . ASN B 1 229 ? -10.047 7.297 0.796 1 95.62 229 ASN B O 1
ATOM 4392 N N . THR B 1 230 ? -10.734 8.875 -0.647 1 95.75 230 THR B N 1
ATOM 4393 C CA . THR B 1 230 ? -9.383 9.305 -0.97 1 95.75 230 THR B CA 1
ATOM 4394 C C . THR B 1 230 ? -9.078 10.648 -0.315 1 95.75 230 THR B C 1
ATOM 4396 O O . THR B 1 230 ? -9.992 11.367 0.105 1 95.75 230 THR B O 1
ATOM 4399 N N . LEU B 1 231 ? -7.816 10.961 -0.266 1 97.5 231 LEU B N 1
ATOM 4400 C CA . LEU B 1 231 ? -7.375 12.266 0.216 1 97.5 231 LEU B CA 1
ATOM 4401 C C . LEU B 1 231 ? -8.016 13.391 -0.59 1 97.5 231 LEU B C 1
ATOM 4403 O O . LEU B 1 231 ? -8.602 14.312 -0.018 1 97.5 231 LEU B O 1
ATOM 4407 N N . LEU B 1 232 ? -7.926 13.266 -1.871 1 97.94 232 LEU B N 1
ATOM 4408 C CA . LEU B 1 232 ? -8.477 14.281 -2.76 1 97.94 232 LEU B CA 1
ATOM 4409 C C . LEU B 1 232 ? -9.984 14.391 -2.59 1 97.94 232 LEU B C 1
ATOM 4411 O O . LEU B 1 232 ? -10.539 15.5 -2.572 1 97.94 232 LEU B O 1
ATOM 4415 N N . GLY B 1 233 ? -10.617 13.258 -2.477 1 98.19 233 GLY B N 1
ATOM 4416 C CA . GLY B 1 233 ? -12.062 13.266 -2.273 1 98.19 233 GLY B CA 1
ATOM 4417 C C . GLY B 1 233 ? -12.477 13.977 -0.999 1 98.19 233 GLY B C 1
ATOM 4418 O O . GLY B 1 233 ? -13.469 14.703 -0.985 1 98.19 233 GLY B O 1
ATOM 4419 N N . GLY B 1 234 ? -11.758 13.773 0.093 1 98.81 234 GLY B N 1
ATOM 4420 C CA . GLY B 1 234 ? -12.016 14.469 1.343 1 98.81 234 GLY B CA 1
ATOM 4421 C C . GLY B 1 234 ? -11.781 15.961 1.252 1 98.81 234 GLY B C 1
ATOM 4422 O O . GLY B 1 234 ? -12.562 16.75 1.783 1 98.81 234 GLY B O 1
ATOM 4423 N N . TYR B 1 235 ? -10.711 16.281 0.546 1 98.81 235 TYR B N 1
ATOM 4424 C CA . TYR B 1 235 ? -10.383 17.672 0.306 1 98.81 235 TYR B CA 1
ATOM 4425 C C . TYR B 1 235 ? -11.5 18.375 -0.446 1 98.81 235 TYR B C 1
ATOM 4427 O O . TYR B 1 235 ? -11.961 19.453 -0.033 1 98.81 235 TYR B O 1
ATOM 4435 N N . GLN B 1 236 ? -11.953 17.766 -1.49 1 98.81 236 GLN B N 1
ATOM 4436 C CA . GLN B 1 236 ? -12.992 18.344 -2.332 1 98.81 236 GLN B CA 1
ATOM 4437 C C . GLN B 1 236 ? -14.32 18.438 -1.579 1 98.81 236 GLN B C 1
ATOM 4439 O O . GLN B 1 236 ? -15.039 19.438 -1.701 1 98.81 236 GLN B O 1
ATOM 4444 N N . ALA B 1 237 ? -14.633 17.422 -0.83 1 98.75 237 ALA B N 1
ATOM 4445 C CA . ALA B 1 237 ? -15.859 17.422 -0.047 1 98.75 237 ALA B CA 1
ATOM 4446 C C . ALA B 1 237 ? -15.867 18.547 0.977 1 98.75 237 ALA B C 1
ATOM 4448 O O . ALA B 1 237 ? -16.875 19.25 1.134 1 98.75 237 ALA B O 1
ATOM 4449 N N . MET B 1 238 ? -14.812 18.75 1.645 1 98.69 238 MET B N 1
ATOM 4450 C CA . MET B 1 238 ? -14.719 19.812 2.645 1 98.69 238 MET B CA 1
ATOM 4451 C C . MET B 1 238 ? -14.781 21.188 1.988 1 98.69 238 MET B C 1
ATOM 4453 O O . MET B 1 238 ? -15.398 22.109 2.523 1 98.69 238 MET B O 1
ATOM 4457 N N . GLN B 1 239 ? -14.109 21.281 0.823 1 98.5 239 GLN B N 1
ATOM 4458 C CA . GLN B 1 239 ? -14.211 22.531 0.065 1 98.5 239 GLN B CA 1
ATOM 4459 C C . GLN B 1 239 ? -15.664 22.875 -0.221 1 98.5 239 GLN B C 1
ATOM 4461 O O . GLN B 1 239 ? -16.062 24.031 -0.073 1 98.5 239 GLN B O 1
ATOM 4466 N N . GLN B 1 240 ? -16.391 21.938 -0.613 1 97.81 240 GLN B N 1
ATOM 4467 C CA . GLN B 1 240 ? -17.797 22.141 -0.909 1 97.81 240 GLN B CA 1
ATOM 4468 C C . GLN B 1 240 ? -18.562 22.594 0.333 1 97.81 240 GLN B C 1
ATOM 4470 O O . GLN B 1 240 ? -19.375 23.5 0.265 1 97.81 240 GLN B O 1
ATOM 4475 N N . LEU B 1 241 ? -18.328 21.953 1.488 1 97.62 241 LEU B N 1
ATOM 4476 C CA . LEU B 1 241 ? -18.969 22.328 2.746 1 97.62 241 LEU B CA 1
ATOM 4477 C C . LEU B 1 241 ? -18.641 23.781 3.111 1 97.62 241 LEU B C 1
ATOM 4479 O O . LEU B 1 241 ? -19.531 24.531 3.516 1 97.62 241 LEU B O 1
ATOM 4483 N N . LEU B 1 242 ? -17.422 24.172 2.926 1 97.19 242 LEU B N 1
ATOM 4484 C CA . LEU B 1 242 ? -16.969 25.5 3.307 1 97.19 242 LEU B CA 1
ATOM 4485 C C . LEU B 1 242 ? -17.531 26.562 2.367 1 97.19 242 LEU B C 1
ATOM 4487 O O . LEU B 1 242 ? -17.891 27.656 2.805 1 97.19 242 LEU B O 1
ATOM 4491 N N . GLN B 1 243 ? -17.609 26.219 1.14 1 94.88 243 GLN B N 1
ATOM 4492 C CA . GLN B 1 243 ? -18.125 27.156 0.145 1 94.88 243 GLN B CA 1
ATOM 4493 C C . GLN B 1 243 ? -19.609 27.438 0.373 1 94.88 243 GLN B C 1
ATOM 4495 O O . GLN B 1 243 ? -20.094 28.531 0.075 1 94.88 243 GLN B O 1
ATOM 4500 N N . GLN B 1 244 ? -20.297 26.516 0.885 1 91.44 244 GLN B N 1
ATOM 4501 C CA . GLN B 1 244 ? -21.719 26.656 1.15 1 91.44 244 GLN B CA 1
ATOM 4502 C C . GLN B 1 244 ? -21.969 27.516 2.393 1 91.44 244 GLN B C 1
ATOM 4504 O O . GLN B 1 244 ? -23.094 27.938 2.648 1 91.44 244 GLN B O 1
ATOM 4509 N N . GLY B 1 245 ? -20.938 27.875 3.104 1 85.81 245 GLY B N 1
ATOM 4510 C CA . GLY B 1 245 ? -21.062 28.719 4.289 1 85.81 245 GLY B CA 1
ATOM 4511 C C . GLY B 1 245 ? -21.781 28.031 5.434 1 85.81 245 GLY B C 1
ATOM 4512 O O . GLY B 1 245 ? -22.438 28.688 6.234 1 85.81 245 GLY B O 1
ATOM 4513 N N . ILE B 1 246 ? -21.656 26.828 5.496 1 79.62 246 ILE B N 1
ATOM 4514 C CA . ILE B 1 246 ? -22.375 26.047 6.496 1 79.62 246 ILE B CA 1
ATOM 4515 C C . ILE B 1 246 ? -21.641 26.094 7.828 1 79.62 246 ILE B C 1
ATOM 4517 O O . ILE B 1 246 ? -20.422 25.938 7.871 1 79.62 246 ILE B O 1
ATOM 4521 N N . SER B 1 247 ? -22.391 26.391 8.797 1 89.94 247 SER B N 1
ATOM 4522 C CA . SER B 1 247 ? -21.812 26.391 10.141 1 89.94 247 SER B CA 1
ATOM 4523 C C . SER B 1 247 ? -21.688 24.984 10.688 1 89.94 247 SER B C 1
ATOM 4525 O O . SER B 1 247 ? -22.656 24.203 10.641 1 89.94 247 SER B O 1
ATOM 4527 N N . MET B 1 248 ? -20.562 24.594 11.07 1 96.25 248 MET B N 1
ATOM 4528 C CA . MET B 1 248 ? -20.297 23.297 11.695 1 96.25 248 MET B CA 1
ATOM 4529 C C . MET B 1 248 ? -19.203 23.422 12.75 1 96.25 248 MET B C 1
ATOM 4531 O O . MET B 1 248 ? -18.328 24.281 12.656 1 96.25 248 MET B O 1
ATOM 4535 N N . THR B 1 249 ? -19.344 22.578 13.719 1 97.88 249 THR B N 1
ATOM 4536 C CA . THR B 1 249 ? -18.328 22.578 14.766 1 97.88 249 THR B CA 1
ATOM 4537 C C . THR B 1 249 ? -17.531 21.266 14.75 1 97.88 249 THR B C 1
ATOM 4539 O O . THR B 1 249 ? -16.516 21.141 15.438 1 97.88 249 THR B O 1
ATOM 4542 N N . ALA B 1 250 ? -18.016 20.297 13.945 1 98.69 250 ALA B N 1
ATOM 4543 C CA . ALA B 1 250 ? -17.312 19.031 13.828 1 98.69 250 ALA B CA 1
ATOM 4544 C C . ALA B 1 250 ? -17.594 18.359 12.484 1 98.69 250 ALA B C 1
ATOM 4546 O O . ALA B 1 250 ? -18.609 18.656 11.844 1 98.69 250 ALA B O 1
ATOM 4547 N N . VAL B 1 251 ? -16.672 17.531 12.07 1 98.88 251 VAL B N 1
ATOM 4548 C CA . VAL B 1 251 ? -16.828 16.734 10.859 1 98.88 251 VAL B CA 1
ATOM 4549 C C . VAL B 1 251 ? -16.562 15.258 11.188 1 98.88 251 VAL B C 1
ATOM 4551 O O . VAL B 1 251 ? -15.555 14.922 11.805 1 98.88 251 VAL B O 1
ATOM 4554 N N . PHE B 1 252 ? -17.5 14.422 10.867 1 98.94 252 PHE B N 1
ATOM 4555 C CA . PHE B 1 252 ? -17.297 12.984 10.781 1 98.94 252 PHE B CA 1
ATOM 4556 C C . PHE B 1 252 ? -16.922 12.578 9.359 1 98.94 252 PHE B C 1
ATOM 4558 O O . PHE B 1 252 ? -17.781 12.516 8.477 1 98.94 252 PHE B O 1
ATOM 4565 N N . ALA B 1 253 ? -15.633 12.344 9.094 1 98.94 253 ALA B N 1
ATOM 4566 C CA . ALA B 1 253 ? -15.188 11.75 7.832 1 98.94 253 ALA B CA 1
ATOM 4567 C C . ALA B 1 253 ? -15.141 10.234 7.93 1 98.94 253 ALA B C 1
ATOM 4569 O O . ALA B 1 253 ? -14.516 9.68 8.836 1 98.94 253 ALA B O 1
ATOM 4570 N N . CYS B 1 254 ? -15.617 9.562 6.969 1 98.75 254 CYS B N 1
ATOM 4571 C CA . CYS B 1 254 ? -15.867 8.133 7.066 1 98.75 254 CYS B CA 1
ATOM 4572 C C . CYS B 1 254 ? -14.57 7.344 6.926 1 98.75 254 CYS B C 1
ATOM 4574 O O . CYS B 1 254 ? -14.555 6.121 7.09 1 98.75 254 CYS B O 1
ATOM 4576 N N . ASN B 1 255 ? -13.453 7.945 6.645 1 97.94 255 ASN B N 1
ATOM 4577 C CA . ASN B 1 255 ? -12.133 7.336 6.793 1 97.94 255 ASN B CA 1
ATOM 4578 C C . ASN B 1 255 ? -11.047 8.391 6.992 1 97.94 255 ASN B C 1
ATOM 4580 O O . ASN B 1 255 ? -11.305 9.586 6.836 1 97.94 255 ASN B O 1
ATOM 4584 N N . ASP B 1 256 ? -9.891 7.941 7.32 1 98.31 256 ASP B N 1
ATOM 4585 C CA . ASP B 1 256 ? -8.797 8.836 7.691 1 98.31 256 ASP B CA 1
ATOM 4586 C C . ASP B 1 256 ? -8.32 9.641 6.488 1 98.31 256 ASP B C 1
ATOM 4588 O O . ASP B 1 256 ? -8.016 10.828 6.613 1 98.31 256 ASP B O 1
ATOM 4592 N N . ASP B 1 257 ? -8.227 9.016 5.328 1 97.56 257 ASP B N 1
ATOM 4593 C CA . ASP B 1 257 ? -7.75 9.734 4.152 1 97.56 257 ASP B CA 1
ATOM 4594 C C . ASP B 1 257 ? -8.625 10.953 3.865 1 97.56 257 ASP B C 1
ATOM 4596 O O . ASP B 1 257 ? -8.109 12.055 3.65 1 97.56 257 ASP B O 1
ATOM 4600 N N . MET B 1 258 ? -9.891 10.758 3.879 1 98.62 258 MET B N 1
ATOM 4601 C CA . MET B 1 258 ? -10.789 11.883 3.633 1 98.62 258 MET B CA 1
ATOM 4602 C C . MET B 1 258 ? -10.688 12.914 4.75 1 98.62 258 MET B C 1
ATOM 4604 O O . MET B 1 258 ? -10.773 14.117 4.5 1 98.62 258 MET B O 1
ATOM 4608 N N . ALA B 1 259 ? -10.523 12.438 5.996 1 98.94 259 ALA B N 1
ATOM 4609 C CA . ALA B 1 259 ? -10.352 13.367 7.109 1 98.94 259 ALA B CA 1
ATOM 4610 C C . ALA B 1 259 ? -9.117 14.234 6.918 1 98.94 259 ALA B C 1
ATOM 4612 O O . ALA B 1 259 ? -9.164 15.453 7.109 1 98.94 259 ALA B O 1
ATOM 4613 N N . LEU B 1 260 ? -8.039 13.609 6.516 1 98.69 260 LEU B N 1
ATOM 4614 C CA . LEU B 1 260 ? -6.789 14.336 6.297 1 98.69 260 LEU B CA 1
ATOM 4615 C C . LEU B 1 260 ? -6.926 15.312 5.137 1 98.69 260 LEU B C 1
ATOM 4617 O O . LEU B 1 260 ? -6.441 16.438 5.215 1 98.69 260 LEU B O 1
ATOM 4621 N N . GLY B 1 261 ? -7.578 14.867 4.066 1 98.88 261 GLY B N 1
ATOM 4622 C CA . GLY B 1 261 ? -7.879 15.781 2.98 1 98.88 261 GLY B CA 1
ATOM 4623 C C . GLY B 1 261 ? -8.727 16.969 3.418 1 98.88 261 GLY B C 1
ATOM 4624 O O . GLY B 1 261 ? -8.477 18.094 3.006 1 98.88 261 GLY B O 1
ATOM 4625 N N . ALA B 1 262 ? -9.68 16.719 4.242 1 98.94 262 ALA B N 1
ATOM 4626 C CA . ALA B 1 262 ? -10.555 17.766 4.773 1 98.94 262 ALA B CA 1
ATOM 4627 C C . ALA B 1 262 ? -9.773 18.75 5.633 1 98.94 262 ALA B C 1
ATOM 4629 O O . ALA B 1 262 ? -10.008 19.953 5.574 1 98.94 262 ALA B O 1
ATOM 4630 N N . MET B 1 263 ? -8.883 18.266 6.453 1 98.88 263 MET B N 1
ATOM 4631 C CA . MET B 1 263 ? -8.039 19.125 7.277 1 98.88 263 MET B CA 1
ATOM 4632 C C . MET B 1 263 ? -7.238 20.094 6.414 1 98.88 263 MET B C 1
ATOM 4634 O O . MET B 1 263 ? -7.074 21.25 6.77 1 98.88 263 MET B O 1
ATOM 4638 N N . ARG B 1 264 ? -6.746 19.594 5.289 1 98.75 264 ARG B N 1
ATOM 4639 C CA . ARG B 1 264 ? -6.02 20.453 4.352 1 98.75 264 ARG B CA 1
ATOM 4640 C C . ARG B 1 264 ? -6.906 21.578 3.838 1 98.75 264 ARG B C 1
ATOM 4642 O O . ARG B 1 264 ? -6.488 22.75 3.816 1 98.75 264 ARG B O 1
ATOM 4649 N N . ALA B 1 265 ? -8.094 21.234 3.43 1 98.69 265 ALA B N 1
ATOM 4650 C CA . ALA B 1 265 ? -9.039 22.234 2.938 1 98.69 265 ALA B CA 1
ATOM 4651 C C . ALA B 1 265 ? -9.336 23.281 4.004 1 98.69 265 ALA B C 1
ATOM 4653 O O . ALA B 1 265 ? -9.344 24.469 3.721 1 98.69 265 ALA B O 1
ATOM 4654 N N . MET B 1 266 ? -9.57 22.875 5.242 1 98.5 266 MET B N 1
ATOM 4655 C CA . MET B 1 266 ? -9.844 23.797 6.34 1 98.5 266 MET B CA 1
ATOM 4656 C C . MET B 1 266 ? -8.656 24.719 6.582 1 98.5 266 MET B C 1
ATOM 4658 O O . MET B 1 266 ? -8.828 25.922 6.734 1 98.5 266 MET B O 1
ATOM 4662 N N . HIS B 1 267 ? -7.477 24.141 6.562 1 98.38 267 HIS B N 1
ATOM 4663 C CA . HIS B 1 267 ? -6.258 24.922 6.742 1 98.38 267 HIS B CA 1
ATOM 4664 C C . HIS B 1 267 ? -6.156 26.031 5.699 1 98.38 267 HIS B C 1
ATOM 4666 O O . HIS B 1 267 ? -5.836 27.172 6.035 1 98.38 267 HIS B O 1
ATOM 4672 N N . GLU B 1 268 ? -6.465 25.688 4.492 1 97.94 268 GLU B N 1
ATOM 4673 C CA . GLU B 1 268 ? -6.355 26.641 3.395 1 97.94 268 GLU B CA 1
ATOM 4674 C C . GLU B 1 268 ? -7.387 27.766 3.537 1 97.94 268 GLU B C 1
ATOM 4676 O O . GLU B 1 268 ? -7.207 28.859 2.986 1 97.94 268 GLU B O 1
ATOM 4681 N N . HIS B 1 269 ? -8.391 27.547 4.289 1 97.38 269 HIS B N 1
ATOM 4682 C CA . HIS B 1 269 ? -9.438 28.531 4.5 1 97.38 269 HIS B CA 1
ATOM 4683 C C . HIS B 1 269 ? -9.258 29.25 5.836 1 97.38 269 HIS B C 1
ATOM 4685 O O . HIS B 1 269 ? -10.141 29.984 6.273 1 97.38 269 HIS B O 1
ATOM 4691 N N . GLY B 1 270 ? -8.211 28.953 6.488 1 96.62 270 GLY B N 1
ATOM 4692 C CA . GLY B 1 270 ? -7.914 29.609 7.75 1 96.62 270 GLY B CA 1
ATOM 4693 C C . GLY B 1 270 ? -8.727 29.062 8.906 1 96.62 270 GLY B C 1
ATOM 4694 O O . GLY B 1 270 ? -8.867 29.734 9.938 1 96.62 270 GLY B O 1
ATOM 4695 N N . ILE B 1 271 ? -9.312 27.891 8.75 1 97.44 271 ILE B N 1
ATOM 4696 C CA . ILE B 1 271 ? -10.094 27.266 9.805 1 97.44 271 ILE B CA 1
ATOM 4697 C C . ILE B 1 271 ? -9.188 26.375 10.664 1 97.44 271 ILE B C 1
ATOM 4699 O O . ILE B 1 271 ? -8.531 25.469 10.148 1 97.44 271 ILE B O 1
ATOM 4703 N N . HIS B 1 272 ? -9.211 26.562 11.945 1 96.94 272 HIS B N 1
ATOM 4704 C CA . HIS B 1 272 ? -8.312 25.859 12.852 1 96.94 272 HIS B CA 1
ATOM 4705 C C . HIS B 1 272 ? -8.953 24.578 13.383 1 96.94 272 HIS B C 1
ATOM 4707 O O . HIS B 1 272 ? -10.031 24.625 13.977 1 96.94 272 HIS B O 1
ATOM 4713 N N . VAL B 1 273 ? -8.344 23.516 13.172 1 98.19 273 VAL B N 1
ATOM 4714 C CA . VAL B 1 273 ? -8.672 22.234 13.805 1 98.19 273 VAL B CA 1
ATOM 4715 C C . VAL B 1 273 ? -7.809 22.047 15.047 1 98.19 273 VAL B C 1
ATOM 4717 O O . VAL B 1 273 ? -6.582 22.156 14.984 1 98.19 273 VAL B O 1
ATOM 4720 N N . PRO B 1 274 ? -8.336 21.75 16.172 1 97.81 274 PRO B N 1
ATOM 4721 C CA . PRO B 1 274 ? -9.742 21.469 16.453 1 97.81 274 PRO B CA 1
ATOM 4722 C C . PRO B 1 274 ? -10.5 22.688 16.969 1 97.81 274 PRO B C 1
ATOM 4724 O O . PRO B 1 274 ? -11.703 22.594 17.234 1 97.81 274 PRO B O 1
ATOM 4727 N N . LYS B 1 275 ? -9.867 23.797 17.109 1 96.94 275 LYS B N 1
ATOM 4728 C CA . LYS B 1 275 ? -10.414 24.922 17.875 1 96.94 275 LYS B CA 1
ATOM 4729 C C . LYS B 1 275 ? -11.734 25.406 17.266 1 96.94 275 LYS B C 1
ATOM 4731 O O . LYS B 1 275 ? -12.672 25.75 17.984 1 96.94 275 LYS B O 1
ATOM 4736 N N . GLN B 1 276 ? -11.828 25.5 15.984 1 96.94 276 GLN B N 1
ATOM 4737 C CA . GLN B 1 276 ? -13.047 25.938 15.32 1 96.94 276 GLN B CA 1
ATOM 4738 C C . GLN B 1 276 ? -13.891 24.766 14.844 1 96.94 276 GLN B C 1
ATOM 4740 O O . GLN B 1 276 ? -15.117 24.781 14.945 1 96.94 276 GLN B O 1
ATOM 4745 N N . VAL B 1 277 ? -13.219 23.766 14.289 1 98.31 277 VAL B N 1
ATOM 4746 C CA . VAL B 1 277 ? -13.914 22.578 13.805 1 98.31 277 VAL B CA 1
ATOM 4747 C C . VAL B 1 277 ? -13.141 21.312 14.203 1 98.31 277 VAL B C 1
ATOM 4749 O O . VAL B 1 277 ? -11.984 21.141 13.805 1 98.31 277 VAL B O 1
ATOM 4752 N N . SER B 1 278 ? -13.758 20.438 15 1 98.88 278 SER B N 1
ATOM 4753 C CA . SER B 1 278 ? -13.211 19.109 15.281 1 98.88 278 SER B CA 1
ATOM 4754 C C . SER B 1 278 ? -13.422 18.156 14.109 1 98.88 278 SER B C 1
ATOM 4756 O O . SER B 1 278 ? -14.367 18.328 13.328 1 98.88 278 SER B O 1
ATOM 4758 N N . ILE B 1 279 ? -12.531 17.156 14 1 98.94 279 ILE B N 1
ATOM 4759 C CA . ILE B 1 279 ? -12.719 16.188 12.922 1 98.94 279 ILE B CA 1
ATOM 4760 C C . ILE B 1 279 ? -12.211 14.82 13.375 1 98.94 279 ILE B C 1
ATOM 4762 O O . ILE B 1 279 ? -11.203 14.727 14.078 1 98.94 279 ILE B O 1
ATOM 4766 N N . ILE B 1 280 ? -12.922 13.773 12.992 1 98.94 280 ILE B N 1
ATOM 4767 C CA . ILE B 1 280 ? -12.57 12.391 13.312 1 98.94 280 ILE B CA 1
ATOM 4768 C C . ILE B 1 280 ? -12.695 11.523 12.062 1 98.94 280 ILE B C 1
ATOM 4770 O O . ILE B 1 280 ? -13.531 11.789 11.195 1 98.94 280 ILE B O 1
ATOM 4774 N N . GLY B 1 281 ? -11.773 10.57 11.938 1 98.88 281 GLY B N 1
ATOM 4775 C CA . GLY B 1 281 ? -11.836 9.594 10.859 1 98.88 281 GLY B CA 1
ATOM 4776 C C . GLY B 1 281 ? -11.953 8.164 11.359 1 98.88 281 GLY B C 1
ATOM 4777 O O . GLY B 1 281 ? -12.336 7.934 12.508 1 98.88 281 GLY B O 1
ATOM 4778 N N . ILE B 1 282 ? -11.773 7.211 10.477 1 98.75 282 ILE B N 1
ATOM 4779 C CA . ILE B 1 282 ? -11.773 5.777 10.75 1 98.75 282 ILE B CA 1
ATOM 4780 C C . ILE B 1 282 ? -10.602 5.117 10.031 1 98.75 282 ILE B C 1
ATOM 4782 O O . ILE B 1 282 ? -10.281 5.473 8.898 1 98.75 282 ILE B O 1
ATOM 4786 N N . ASP B 1 283 ? -9.992 4.07 10.672 1 97.38 283 ASP B N 1
ATOM 4787 C CA . ASP B 1 283 ? -8.93 3.205 10.156 1 97.38 283 ASP B CA 1
ATOM 4788 C C . ASP B 1 283 ? -7.711 3.227 11.07 1 97.38 283 ASP B C 1
ATOM 4790 O O . ASP B 1 283 ? -7.066 2.195 11.281 1 97.38 283 ASP B O 1
ATOM 4794 N N . ASN B 1 284 ? -7.41 4.465 11.57 1 97.81 284 ASN B N 1
ATOM 4795 C CA . ASN B 1 284 ? -6.184 4.715 12.32 1 97.81 284 ASN B CA 1
ATOM 4796 C C . ASN B 1 284 ? -4.945 4.461 11.469 1 97.81 284 ASN B C 1
ATOM 4798 O O . ASN B 1 284 ? -4.062 3.693 11.859 1 97.81 284 ASN B O 1
ATOM 4802 N N . GLU B 1 285 ? -4.961 5.055 10.32 1 95.12 285 GLU B N 1
ATOM 4803 C CA . GLU B 1 285 ? -3.789 4.938 9.461 1 95.12 285 GLU B CA 1
ATOM 4804 C C . GLU B 1 285 ? -2.566 5.59 10.102 1 95.12 285 GLU B C 1
ATOM 4806 O O . GLU B 1 285 ? -2.697 6.508 10.914 1 95.12 285 GLU B O 1
ATOM 4811 N N . PRO B 1 286 ? -1.355 5.195 9.672 1 94.06 286 PRO B N 1
ATOM 4812 C CA . PRO B 1 286 ? -0.139 5.727 10.289 1 94.06 286 PRO B CA 1
ATOM 4813 C C . PRO B 1 286 ? -0.049 7.25 10.195 1 94.06 286 PRO B C 1
ATOM 4815 O O . PRO B 1 286 ? 0.365 7.902 11.156 1 94.06 286 PRO B O 1
ATOM 4818 N N . ALA B 1 287 ? -0.472 7.781 9.148 1 95.44 287 ALA B N 1
ATOM 4819 C CA . ALA B 1 287 ? -0.384 9.227 8.93 1 95.44 287 ALA B CA 1
ATOM 4820 C C . ALA B 1 287 ? -1.225 9.984 9.953 1 95.44 287 ALA B C 1
ATOM 4822 O O . ALA B 1 287 ? -0.948 11.148 10.258 1 95.44 287 ALA B O 1
ATOM 4823 N N . AL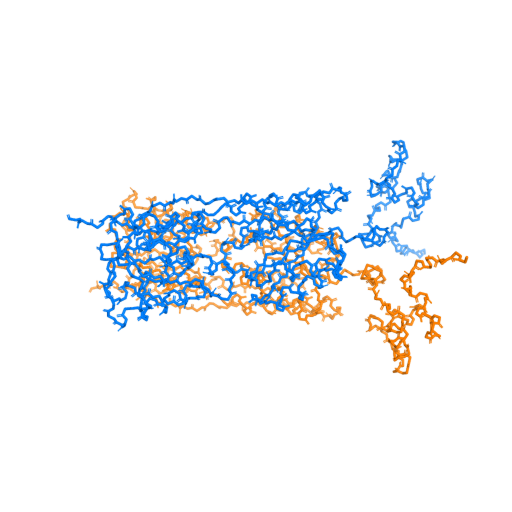A B 1 288 ? -2.25 9.336 10.477 1 97.75 288 ALA B N 1
ATOM 4824 C CA . ALA B 1 288 ? -3.162 9.984 11.414 1 97.75 288 ALA B CA 1
ATOM 4825 C C . ALA B 1 288 ? -2.418 10.469 12.656 1 97.75 288 ALA B C 1
ATOM 4827 O O . ALA B 1 288 ? -2.637 11.594 13.117 1 97.75 288 ALA B O 1
ATOM 4828 N N . ALA B 1 289 ? -1.481 9.688 13.133 1 97.94 289 ALA B N 1
ATOM 4829 C CA . ALA B 1 289 ? -0.752 10.008 14.359 1 97.94 289 ALA B CA 1
ATOM 4830 C C . ALA B 1 289 ? 0.273 11.109 14.109 1 97.94 289 ALA B C 1
ATOM 4832 O O . ALA B 1 289 ? 0.646 11.836 15.039 1 97.94 289 ALA B O 1
ATOM 4833 N N . PHE B 1 290 ? 0.645 11.305 12.859 1 97.88 290 PHE B N 1
ATOM 4834 C CA . PHE B 1 290 ? 1.742 12.219 12.57 1 97.88 290 PHE B CA 1
ATOM 4835 C C . PHE B 1 290 ? 1.229 13.492 11.914 1 97.88 290 PHE B C 1
ATOM 4837 O O . PHE B 1 290 ? 2 14.422 11.648 1 97.88 290 PHE B O 1
ATOM 4844 N N . ALA B 1 291 ? -0.042 13.523 11.641 1 98.25 291 ALA B N 1
ATOM 4845 C CA . ALA B 1 291 ? -0.646 14.711 11.055 1 98.25 291 ALA B CA 1
ATOM 4846 C C . ALA B 1 291 ? -0.575 15.898 12.023 1 98.25 291 ALA B C 1
ATOM 4848 O O . ALA B 1 291 ? -0.303 15.719 13.211 1 98.25 291 ALA B O 1
ATOM 4849 N N . ILE B 1 292 ? -0.743 17.156 11.508 1 97.94 292 ILE B N 1
ATOM 4850 C CA . ILE B 1 292 ? -0.792 18.375 12.305 1 97.94 292 ILE B CA 1
ATOM 4851 C C . ILE B 1 292 ? -2.102 19.109 12.039 1 97.94 292 ILE B C 1
ATOM 4853 O O . ILE B 1 292 ? -2.281 19.719 10.969 1 97.94 292 ILE B O 1
ATOM 4857 N N . PRO B 1 293 ? -2.982 19.141 13.023 1 98.25 293 PRO B N 1
ATOM 4858 C CA . PRO B 1 293 ? -2.959 18.344 14.258 1 98.25 293 PRO B CA 1
ATOM 4859 C C . PRO B 1 293 ? -3.119 16.859 14 1 98.25 293 PRO B C 1
ATOM 4861 O O . PRO B 1 293 ? -3.572 16.453 12.922 1 98.25 293 PRO B O 1
ATOM 4864 N N . SER B 1 294 ? -2.682 15.984 14.992 1 98.75 294 SER B N 1
ATOM 4865 C CA . SER B 1 294 ? -2.893 14.547 14.852 1 98.75 294 SER B CA 1
ATOM 4866 C C . SER B 1 294 ? -4.379 14.211 14.828 1 98.75 294 SER B C 1
ATOM 4868 O O . SER B 1 294 ? -5.18 14.844 15.516 1 98.75 294 SER B O 1
ATOM 4870 N N . LEU B 1 295 ? -4.711 13.211 14.094 1 98.88 295 LEU B N 1
ATOM 4871 C CA . LEU B 1 295 ? -6.102 12.938 13.742 1 98.88 295 LEU B CA 1
ATOM 4872 C C . LEU B 1 295 ? -6.707 11.914 14.695 1 98.88 295 LEU B C 1
ATOM 4874 O O . LEU B 1 295 ? -6.184 10.805 14.828 1 98.88 295 LEU B O 1
ATOM 4878 N N . SER B 1 296 ? -7.812 12.258 15.375 1 98.94 296 SER B N 1
ATOM 4879 C CA . SER B 1 296 ? -8.641 11.273 16.062 1 98.94 296 SER B CA 1
ATOM 4880 C C . SER B 1 296 ? -9.25 10.273 15.094 1 98.94 296 SER B C 1
ATOM 4882 O O . SER B 1 296 ? -9.695 10.656 14.008 1 98.94 296 SER B O 1
ATOM 4884 N N . SER B 1 297 ? -9.203 9.016 15.469 1 98.94 297 SER B N 1
ATOM 4885 C CA . SER B 1 297 ? -9.664 7.969 14.555 1 98.94 297 SER B CA 1
ATOM 4886 C C . SER B 1 297 ? -10.195 6.762 15.32 1 98.94 297 SER B C 1
ATOM 4888 O O . SER B 1 297 ? -9.945 6.621 16.516 1 98.94 297 SER B O 1
ATOM 4890 N N . VAL B 1 298 ? -11.047 6 14.711 1 98.94 298 VAL B N 1
ATOM 4891 C CA . VAL B 1 298 ? -11.383 4.672 15.211 1 98.94 298 VAL B CA 1
ATOM 4892 C C . VAL B 1 298 ? -10.484 3.629 14.547 1 98.94 298 VAL B C 1
ATOM 4894 O O . VAL B 1 298 ? -10.453 3.514 13.32 1 98.94 298 VAL B O 1
ATOM 4897 N N . SER B 1 299 ? -9.75 2.938 15.352 1 98.75 299 SER B N 1
ATOM 4898 C CA . SER B 1 299 ? -8.812 1.926 14.867 1 98.75 299 SER B CA 1
ATOM 4899 C C . SER B 1 299 ? -9.539 0.63 14.516 1 98.75 299 SER B C 1
ATOM 4901 O O . SER B 1 299 ? -10.43 0.193 15.25 1 98.75 299 SER B O 1
ATOM 4903 N N . LEU B 1 300 ? -9.242 0.1 13.383 1 98.19 300 LEU B N 1
ATOM 4904 C CA . LEU B 1 300 ? -9.773 -1.181 12.938 1 98.19 300 LEU B CA 1
ATOM 4905 C C . LEU B 1 300 ? -8.742 -2.289 13.102 1 98.19 300 LEU B C 1
ATOM 4907 O O . LEU B 1 300 ? -7.574 -2.113 12.742 1 98.19 300 LEU B O 1
ATOM 4911 N N . PRO B 1 301 ? -9.078 -3.402 13.625 1 97.69 301 PRO B N 1
ATOM 4912 C CA . PRO B 1 301 ? -8.125 -4.5 13.82 1 97.69 301 PRO B CA 1
ATOM 4913 C C . PRO B 1 301 ? -7.93 -5.34 12.562 1 97.69 301 PRO B C 1
ATOM 4915 O O . PRO B 1 301 ? -8.117 -6.559 12.594 1 97.69 301 PRO B O 1
ATOM 4918 N N . ILE B 1 302 ? -7.422 -4.793 11.531 1 96.31 302 ILE B N 1
ATOM 4919 C CA . ILE B 1 302 ? -7.332 -5.414 10.211 1 96.31 302 ILE B CA 1
ATOM 4920 C C . ILE B 1 302 ? -6.258 -6.496 10.227 1 96.31 302 ILE B C 1
ATOM 4922 O O . ILE B 1 302 ? -6.383 -7.508 9.531 1 96.31 302 ILE B O 1
ATOM 4926 N N . GLY B 1 303 ? -5.156 -6.277 10.969 1 95.81 303 GLY B N 1
ATOM 4927 C CA . GLY B 1 303 ? -4.141 -7.309 11.109 1 95.81 303 GLY B CA 1
ATOM 4928 C C . GLY B 1 303 ? -4.684 -8.609 11.672 1 95.81 303 GLY B C 1
ATOM 4929 O O . GLY B 1 303 ? -4.516 -9.672 11.062 1 95.81 303 GLY B O 1
ATOM 4930 N N . GLU B 1 304 ? -5.352 -8.5 12.742 1 97.56 304 GLU B N 1
ATOM 4931 C CA . GLU B 1 304 ? -5.938 -9.664 13.391 1 97.56 304 GLU B CA 1
ATOM 4932 C C . GLU B 1 304 ? -6.973 -10.344 12.5 1 97.56 304 GLU B C 1
ATOM 4934 O O . GLU B 1 304 ? -6.965 -11.562 12.344 1 97.56 304 GLU B O 1
ATOM 4939 N N . LEU B 1 305 ? -7.832 -9.562 11.938 1 98.06 305 LEU B N 1
ATOM 4940 C CA . LEU B 1 305 ? -8.859 -10.055 11.031 1 98.06 305 LEU B CA 1
ATOM 4941 C C . LEU B 1 305 ? -8.234 -10.859 9.891 1 98.06 305 LEU B C 1
ATOM 4943 O O . LEU B 1 305 ? -8.641 -11.992 9.625 1 98.06 305 LEU B O 1
ATOM 4947 N N . THR B 1 306 ? -7.234 -10.32 9.273 1 98.31 306 THR B N 1
ATOM 4948 C CA . THR B 1 306 ? -6.625 -10.945 8.102 1 98.31 306 THR B CA 1
ATOM 4949 C C . THR B 1 306 ? -5.859 -12.203 8.492 1 98.31 306 THR B C 1
ATOM 4951 O O . THR B 1 306 ? -5.871 -13.195 7.762 1 98.31 306 THR B O 1
ATOM 4954 N N . GLN B 1 307 ? -5.172 -12.164 9.617 1 98.25 307 GLN B N 1
ATOM 4955 C CA . GLN B 1 307 ? -4.461 -13.336 10.117 1 98.25 307 GLN B CA 1
ATOM 4956 C C . GLN B 1 307 ? -5.406 -14.516 10.305 1 98.25 307 GLN B C 1
ATOM 4958 O O . GLN B 1 307 ? -5.086 -15.648 9.922 1 98.25 307 GLN B O 1
ATOM 4963 N N . GLN B 1 308 ? -6.555 -14.25 10.828 1 98.19 308 GLN B N 1
ATOM 4964 C CA . GLN B 1 308 ? -7.527 -15.312 11.055 1 98.19 308 GLN B CA 1
ATOM 4965 C C . GLN B 1 308 ? -8.148 -15.781 9.742 1 98.19 308 GLN B C 1
ATOM 4967 O O . GLN B 1 308 ? -8.383 -16.984 9.555 1 98.19 308 GLN B O 1
ATOM 4972 N N . ALA B 1 309 ? -8.391 -14.852 8.852 1 98.44 309 ALA B N 1
ATOM 4973 C CA . ALA B 1 309 ? -8.969 -15.195 7.555 1 98.44 309 ALA B CA 1
ATOM 4974 C C . ALA B 1 309 ? -8.023 -16.078 6.746 1 98.44 309 ALA B C 1
ATOM 4976 O O . ALA B 1 309 ? -8.438 -17.078 6.164 1 98.44 309 ALA B O 1
ATOM 4977 N N . ILE B 1 310 ? -6.738 -15.672 6.707 1 98.19 310 ILE B N 1
ATOM 4978 C CA . ILE B 1 310 ? -5.766 -16.438 5.938 1 98.19 310 ILE B CA 1
ATOM 4979 C C . ILE B 1 310 ? -5.547 -17.797 6.594 1 98.19 310 ILE B C 1
ATOM 4981 O O . ILE B 1 310 ? -5.316 -18.797 5.906 1 98.19 310 ILE B O 1
ATOM 4985 N N . SER B 1 311 ? -5.605 -17.891 7.898 1 97.38 311 SER B N 1
ATOM 4986 C CA . SER B 1 311 ? -5.516 -19.172 8.586 1 97.38 311 SER B CA 1
ATOM 4987 C C . SER B 1 311 ? -6.633 -20.109 8.141 1 97.38 311 SER B C 1
ATOM 4989 O O . SER B 1 311 ? -6.391 -21.297 7.867 1 97.38 311 SER B O 1
ATOM 4991 N N . LEU B 1 312 ? -7.812 -19.594 8.07 1 97.44 312 LEU B N 1
ATOM 4992 C CA . LEU B 1 312 ? -8.93 -20.406 7.598 1 97.44 312 LEU B CA 1
ATOM 4993 C C . LEU B 1 312 ? -8.727 -20.828 6.148 1 97.44 312 LEU B C 1
ATOM 4995 O O . LEU B 1 312 ? -8.977 -21.984 5.793 1 97.44 312 LEU B O 1
ATOM 4999 N N . ALA B 1 313 ? -8.312 -19.875 5.301 1 96.94 313 ALA B N 1
ATOM 5000 C CA . ALA B 1 313 ? -8.078 -20.188 3.895 1 96.94 313 ALA B CA 1
ATOM 5001 C C . ALA B 1 313 ? -7.09 -21.328 3.738 1 96.94 313 ALA B C 1
ATOM 5003 O O . ALA B 1 313 ? -7.273 -22.203 2.896 1 96.94 313 ALA B O 1
ATOM 5004 N N . VAL B 1 314 ? -6.059 -21.297 4.57 1 95.44 314 VAL B N 1
ATOM 5005 C CA . VAL B 1 314 ? -5.035 -22.344 4.535 1 95.44 314 VAL B CA 1
ATOM 5006 C C . VAL B 1 314 ? -5.633 -23.672 4.98 1 95.44 314 VAL B C 1
ATOM 5008 O O . VAL B 1 314 ? -5.359 -24.719 4.387 1 95.44 314 VAL B O 1
ATOM 5011 N N . GLU B 1 315 ? -6.465 -23.625 6.012 1 94.88 315 GLU B N 1
ATOM 5012 C CA . GLU B 1 315 ? -7.133 -24.844 6.469 1 94.88 315 GLU B CA 1
ATOM 5013 C C . GLU B 1 315 ? -8.023 -25.422 5.379 1 94.88 315 GLU B C 1
ATOM 5015 O O . GLU B 1 315 ? -8.031 -26.641 5.156 1 94.88 315 GLU B O 1
ATOM 5020 N N . ILE B 1 316 ? -8.742 -24.562 4.742 1 92.94 316 ILE B N 1
ATOM 5021 C CA . ILE B 1 316 ? -9.625 -24.969 3.652 1 92.94 316 ILE B CA 1
ATOM 5022 C C . ILE B 1 316 ? -8.789 -25.578 2.521 1 92.94 316 ILE B C 1
ATOM 5024 O O . ILE B 1 316 ? -9.133 -26.625 1.987 1 92.94 316 ILE B O 1
ATOM 5028 N N . ALA B 1 317 ? -7.727 -24.891 2.189 1 88.75 317 ALA B N 1
ATOM 5029 C CA . ALA B 1 317 ? -6.832 -25.344 1.124 1 88.75 317 ALA B CA 1
ATOM 5030 C C . ALA B 1 317 ? -6.258 -26.719 1.425 1 88.75 317 ALA B C 1
ATOM 5032 O O . ALA B 1 317 ? -5.984 -27.5 0.508 1 88.75 317 ALA B O 1
ATOM 5033 N N . ASN B 1 318 ? -6.125 -27 2.703 1 84.69 318 ASN B N 1
ATOM 5034 C CA . ASN B 1 318 ? -5.59 -28.281 3.127 1 84.69 318 ASN B CA 1
ATOM 5035 C C . ASN B 1 318 ? -6.699 -29.312 3.305 1 84.69 318 ASN B C 1
ATOM 5037 O O . ASN B 1 318 ? -6.484 -30.359 3.92 1 84.69 318 ASN B O 1
ATOM 5041 N N . LYS B 1 319 ? -7.883 -29.016 2.826 1 80.81 319 LYS B N 1
ATOM 5042 C CA . LYS B 1 319 ? -9.039 -29.922 2.766 1 80.81 319 LYS B CA 1
ATOM 5043 C C . LYS B 1 319 ? -9.5 -30.312 4.164 1 80.81 319 LYS B C 1
ATOM 5045 O O . LYS B 1 319 ? -9.875 -31.453 4.402 1 80.81 319 LYS B O 1
ATOM 5050 N N . LYS B 1 320 ? -9.289 -29.453 5.016 1 76.88 320 LYS B N 1
ATOM 5051 C CA . LYS B 1 320 ? -9.906 -29.609 6.328 1 76.88 320 LYS B CA 1
ATOM 5052 C C . LYS B 1 320 ? -11.32 -29.031 6.352 1 76.88 320 LYS B C 1
ATOM 5054 O O . LYS B 1 320 ? -11.531 -27.875 6.008 1 76.88 320 LYS B O 1
ATOM 5059 N N . PRO B 1 321 ? -12.219 -29.922 6.539 1 70.75 321 PRO B N 1
ATOM 5060 C CA . PRO B 1 321 ? -13.594 -29.422 6.559 1 70.75 321 PRO B CA 1
ATOM 5061 C C . PRO B 1 321 ? -13.797 -28.312 7.582 1 70.75 321 PRO B C 1
ATOM 5063 O O . PRO B 1 321 ? -13.258 -28.375 8.688 1 70.75 321 PRO B O 1
ATOM 5066 N N . GLN B 1 322 ? -14.406 -27.281 7.078 1 76.88 322 GLN B N 1
ATOM 5067 C CA . GLN B 1 322 ? -14.703 -26.203 8 1 76.88 322 GLN B CA 1
ATOM 5068 C C . GLN B 1 322 ? -16.156 -25.734 7.859 1 76.88 322 GLN B C 1
ATOM 5070 O O . GLN B 1 322 ? -16.656 -25.609 6.742 1 76.88 322 GLN B O 1
ATOM 5075 N N . ASP B 1 323 ? -16.828 -25.719 8.977 1 87.31 323 ASP B N 1
ATOM 5076 C CA . ASP B 1 323 ? -18.094 -25.016 8.992 1 87.31 323 ASP B CA 1
ATOM 5077 C C . ASP B 1 323 ? -17.906 -23.531 8.656 1 87.31 323 ASP B C 1
ATOM 5079 O O . ASP B 1 323 ? -16.812 -22.984 8.852 1 87.31 323 ASP B O 1
ATOM 5083 N N . ALA B 1 324 ? -19.016 -23.047 8.102 1 92.38 324 ALA B N 1
ATOM 5084 C CA . ALA B 1 324 ? -18.953 -21.625 7.793 1 92.38 324 ALA B CA 1
ATOM 5085 C C . ALA B 1 324 ? -18.609 -20.797 9.031 1 92.38 324 ALA B C 1
ATOM 5087 O O . ALA B 1 324 ? -19.125 -21.047 10.117 1 92.38 324 ALA B O 1
ATOM 5088 N N . GLN B 1 325 ? -17.656 -19.938 8.875 1 95.19 325 GLN B N 1
ATOM 5089 C CA . GLN B 1 325 ? -17.281 -19 9.938 1 95.19 325 GLN B CA 1
ATOM 5090 C C . GLN B 1 325 ? -17.734 -17.594 9.609 1 95.19 325 GLN B C 1
ATOM 5092 O O . GLN B 1 325 ? -17.547 -17.109 8.492 1 95.19 325 GLN B O 1
ATOM 5097 N N . HIS B 1 326 ? -18.469 -17.047 10.555 1 97.31 326 HIS B N 1
ATOM 5098 C CA . HIS B 1 326 ? -18.859 -15.641 10.508 1 97.31 326 HIS B CA 1
ATOM 5099 C C . HIS B 1 326 ? -18.297 -14.875 11.703 1 97.31 326 HIS B C 1
ATOM 5101 O O . HIS B 1 326 ? -18.844 -14.945 12.805 1 97.31 326 HIS B O 1
ATOM 5107 N N . ARG B 1 327 ? -17.219 -14.133 11.484 1 97.62 327 ARG B N 1
ATOM 5108 C CA . ARG B 1 327 ? -16.578 -13.398 12.57 1 97.62 327 ARG B CA 1
ATOM 5109 C C . ARG B 1 327 ? -16.719 -11.891 12.367 1 97.62 327 ARG B C 1
ATOM 5111 O O . ARG B 1 327 ? -16.594 -11.398 11.242 1 97.62 327 ARG B O 1
ATOM 5118 N N . LEU B 1 328 ? -17.047 -11.234 13.406 1 97.62 328 LEU B N 1
ATOM 5119 C CA . LEU B 1 328 ? -17.188 -9.789 13.414 1 97.62 328 LEU B CA 1
ATOM 5120 C C . LEU B 1 328 ? -16.188 -9.148 14.375 1 97.62 328 LEU B C 1
ATOM 5122 O O . LEU B 1 328 ? -16.062 -9.578 15.523 1 97.62 328 LEU B O 1
ATOM 5126 N N . TYR B 1 329 ? -15.461 -8.148 13.914 1 98.44 329 TYR B N 1
ATOM 5127 C CA . TYR B 1 329 ? -14.445 -7.473 14.711 1 98.44 329 TYR B CA 1
ATOM 5128 C C . TYR B 1 329 ? -14.867 -6.047 15.039 1 98.44 329 TYR B C 1
ATOM 5130 O O . TYR B 1 329 ? -15.516 -5.383 14.234 1 98.44 329 TYR B O 1
ATOM 5138 N N . GLN B 1 330 ? -14.5 -5.578 16.188 1 98.5 330 GLN B N 1
ATOM 5139 C CA . GLN B 1 330 ? -14.852 -4.246 16.656 1 98.5 330 GLN B CA 1
ATOM 5140 C C . GLN B 1 330 ? -13.641 -3.318 16.641 1 98.5 330 GLN B C 1
ATOM 5142 O O . GLN B 1 330 ? -12.5 -3.781 16.609 1 98.5 330 GLN B O 1
ATOM 5147 N N . GLY B 1 331 ? -13.969 -2.033 16.516 1 98.5 331 GLY B N 1
ATOM 5148 C CA . GLY B 1 331 ? -12.922 -1.028 16.547 1 98.5 331 GLY B CA 1
ATOM 5149 C C . GLY B 1 331 ? -12.711 -0.425 17.922 1 98.5 331 GLY B C 1
ATOM 5150 O O . GLY B 1 331 ? -13.398 -0.798 18.875 1 98.5 331 GLY B O 1
ATOM 5151 N N . SER B 1 332 ? -11.695 0.399 18.031 1 98.81 332 SER B N 1
ATOM 5152 C CA . SER B 1 332 ? -11.406 1.145 19.25 1 98.81 332 SER B CA 1
ATOM 5153 C C . SER B 1 332 ? -11.102 2.607 18.953 1 98.81 332 SER B C 1
ATOM 5155 O O . SER B 1 332 ? -10.422 2.914 17.969 1 98.81 332 SER B O 1
ATOM 5157 N N . LEU B 1 333 ? -11.617 3.463 19.797 1 98.88 333 LEU B N 1
ATOM 5158 C CA . LEU B 1 333 ? -11.422 4.898 19.609 1 98.88 333 LEU B CA 1
ATOM 5159 C C . LEU B 1 333 ? -10.008 5.309 20.031 1 98.88 333 LEU B C 1
ATOM 5161 O O . LEU B 1 333 ? -9.531 4.906 21.094 1 98.88 333 LEU B O 1
ATOM 5165 N N . ILE B 1 334 ? -9.352 6.027 19.219 1 98.88 334 ILE B N 1
ATOM 5166 C CA . ILE B 1 334 ? -8.094 6.699 19.531 1 98.88 334 ILE B CA 1
ATOM 5167 C C . ILE B 1 334 ? -8.273 8.211 19.422 1 98.88 334 ILE B C 1
ATOM 5169 O O . ILE B 1 334 ? -8.203 8.773 18.328 1 98.88 334 ILE B O 1
ATOM 5173 N N . ALA B 1 335 ? -8.469 8.844 20.484 1 98.81 335 ALA B N 1
ATOM 5174 C CA . ALA B 1 335 ? -8.633 10.297 20.516 1 98.81 335 ALA B CA 1
ATOM 5175 C C . ALA B 1 335 ? -7.285 11 20.438 1 98.81 335 ALA B C 1
ATOM 5177 O O . ALA B 1 335 ? -6.348 10.641 21.156 1 98.81 335 ALA B O 1
ATOM 5178 N N . ARG B 1 336 ? -7.18 11.984 19.516 1 98.69 336 ARG B N 1
ATOM 5179 C CA . ARG B 1 336 ? -5.961 12.773 19.375 1 98.69 336 ARG B CA 1
ATOM 5180 C C . ARG B 1 336 ? -6.273 14.266 19.328 1 98.69 336 ARG B C 1
ATOM 5182 O O . ARG B 1 336 ? -7.238 14.711 19.953 1 98.69 336 ARG B O 1
ATOM 5189 N N . GLU B 1 337 ? -5.453 15.023 18.656 1 98.75 337 GLU B N 1
ATOM 5190 C CA . GLU B 1 337 ? -5.484 16.484 18.766 1 98.75 337 GLU B CA 1
ATOM 5191 C C . GLU B 1 337 ? -6.637 17.062 17.953 1 98.75 337 GLU B C 1
ATOM 5193 O O . GLU B 1 337 ? -7.062 18.188 18.203 1 98.75 337 GLU B O 1
ATOM 5198 N N . SER B 1 338 ? -7.215 16.312 17.016 1 98.88 338 SER B N 1
ATOM 5199 C CA . SER B 1 338 ? -8.117 16.906 16.031 1 98.88 338 SER B CA 1
ATOM 5200 C C . SER B 1 338 ? -9.531 17.047 16.578 1 98.88 338 SER B C 1
ATOM 5202 O O . SER B 1 338 ? -10.438 17.5 15.883 1 98.88 338 SER B O 1
ATOM 5204 N N . THR B 1 339 ? -9.75 16.609 17.812 1 98.81 339 THR B N 1
ATOM 5205 C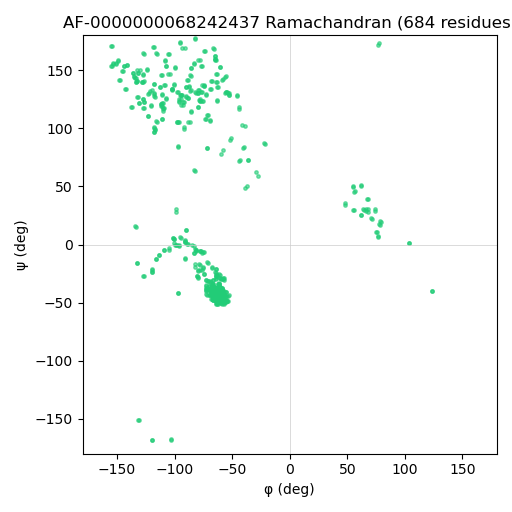 CA . THR B 1 339 ? -11.062 16.75 18.438 1 98.81 339 THR B CA 1
ATOM 5206 C C . THR B 1 339 ? -10.93 17.422 19.812 1 98.81 339 THR B C 1
ATOM 5208 O O . THR B 1 339 ? -9.977 17.172 20.547 1 98.81 339 THR B O 1
ATOM 5211 N N . ILE B 1 340 ? -11.898 18.312 20.062 1 98.31 340 ILE B N 1
ATOM 5212 C CA . ILE B 1 340 ? -11.891 19.016 21.344 1 98.31 340 ILE B CA 1
ATOM 5213 C C . ILE B 1 340 ? -13.32 19.234 21.828 1 98.31 340 ILE B C 1
ATOM 5215 O O . ILE B 1 340 ? -14.258 19.234 21.031 1 98.31 340 ILE B O 1
ATOM 5219 N N . ALA B 1 341 ? -13.508 19.344 23.141 1 97.44 341 ALA B N 1
ATOM 5220 C CA . ALA B 1 341 ? -14.812 19.641 23.719 1 97.44 341 ALA B CA 1
ATOM 5221 C C . ALA B 1 341 ? -15.234 21.078 23.391 1 97.44 341 ALA B C 1
ATOM 5223 O O . ALA B 1 341 ? -14.414 22 23.438 1 97.44 341 ALA B O 1
ATOM 5224 N N . LEU B 1 342 ? -16.469 21.188 22.969 1 91.62 342 LEU B N 1
ATOM 5225 C CA . LEU B 1 342 ? -16.984 22.531 22.766 1 91.62 342 LEU B CA 1
ATOM 5226 C C . LEU B 1 342 ? -17.172 23.25 24.094 1 91.62 342 LEU B C 1
ATOM 5228 O O . LEU B 1 342 ? -17.625 22.656 25.062 1 91.62 342 LEU B O 1
ATOM 5232 N N . LYS B 1 343 ? -16.297 24.266 24.438 1 72.25 343 LYS B N 1
ATOM 5233 C CA . LYS B 1 343 ? -16.484 25.031 25.672 1 72.25 343 LYS B CA 1
ATOM 5234 C C . LYS B 1 343 ? -17.906 25.578 25.766 1 72.25 343 LYS B C 1
ATOM 5236 O O . LYS B 1 343 ? -18.391 26.25 24.859 1 72.25 343 LYS B O 1
ATOM 5241 N N . LEU B 1 344 ? -18.844 24.75 26.391 1 49.5 344 LEU B N 1
ATOM 5242 C CA . LEU B 1 344 ? -20.125 25.344 26.75 1 49.5 344 LEU B CA 1
ATOM 5243 C C . LEU B 1 344 ? -19.906 26.578 27.625 1 49.5 344 LEU B C 1
ATOM 5245 O O . LEU B 1 344 ? -18.938 26.656 28.391 1 49.5 344 LEU B O 1
#

pLDDT: mean 91.08, std 13.01, range [26.97, 98.94]

Foldseek 3Di:
DPPPPPVLPADDCVQLCVQLVHDSVLLLCLVVVHDDDDPSSSVSSVVSCVVRVHDDDLVVNCVVVVANQEEEEEDQDDPAPLVVLLVVLLCVLSVVLVGHYHYDHLVQDPNSQLVSLVVVLVVRHQAYEGADWADDQVRVVVSCVVGVHAYAYEQDFYDDFSYAYQHAPLLQFLLQLLVVQVVLPWLFEAEAFAACNTPSRVNSVVSVCVSNVVVVHDDDVLSYDYFHQALCRLLVRLLSSVVVVDQGLEYEYAADSSQLSNCVNCVVVVHDFNQRYAYAHEQPGVVQCVDVQRHKYWHWPSNVSSNVSSVVSSCSSVVNDDTHHGDYGYTHTDDTRRHHRDPD/DPPPPPVLPADDCVQLCVQLVHDSVLLLCLVVVHDDDDPSSSVSSVVSCVVRVHDDDLVVNCVVVVANQEEEEEDQDDPAPLVVLLVVLLCVLSVVLVGHYHYDHLVQDPNSQLVSLVVVLVVRHQAYEGADWQDDQVRVVVSCVVGVHAYAYEQDFYDDFSYAYQHAPLLQFLLQLLCVQVVLPWLFEAEAFAACSTPSRVNSVVSVCVSNVVVVHDDDVLSYHYFHQALCRLLVRLLSSVVVVDQGLEYEYAADSSQLSNCVNCVVVVHDFNQRYAYAHEQPGVVQCVDVQRHKYWHWPSNVSSNVSSVVSSCSSVVNDDTHHGDYGYTHTDDTRRHHRDPD

Radius of gyration: 28.74 Å; Cα contacts (8 Å, |Δi|>4): 1478; chains: 2; bounding box: 72×87×67 Å

Solvent-accessible surface area (backbone atoms only — not comparable to full-atom values): 35044 Å² total; per-residue (Å²): 133,80,80,71,77,68,68,82,68,76,47,45,72,65,52,34,19,63,68,39,71,44,52,66,66,53,53,47,23,57,74,64,70,39,81,93,71,56,68,69,55,43,50,38,43,52,51,28,24,59,75,53,64,42,69,86,53,55,42,54,50,16,48,74,65,71,33,64,55,24,36,29,38,36,34,51,59,41,55,33,49,70,45,9,42,43,51,46,37,37,40,52,46,28,47,74,69,72,30,41,34,34,54,44,70,15,70,68,40,55,67,29,47,53,51,43,49,52,52,39,37,63,60,35,23,41,16,31,40,36,53,53,60,59,67,50,72,70,54,48,51,50,50,46,73,73,34,89,36,48,57,40,32,30,68,35,86,61,81,56,74,88,44,32,18,46,13,57,37,50,58,60,35,37,41,52,51,50,48,52,46,44,73,27,59,47,77,43,62,25,34,37,33,31,43,66,84,26,59,68,21,41,43,36,48,50,39,53,52,50,55,34,49,78,70,71,38,81,86,56,72,84,40,51,35,77,24,66,64,31,39,66,34,16,20,51,37,38,44,53,41,57,72,69,65,61,83,52,44,26,35,46,20,64,23,37,42,17,32,46,15,23,50,35,38,34,49,76,69,73,45,47,61,23,86,58,34,17,38,35,18,31,49,54,50,77,63,32,72,40,38,68,55,19,42,14,20,28,31,54,56,53,61,62,52,31,44,54,51,35,50,49,39,50,40,46,49,66,70,42,89,70,77,55,43,70,46,75,42,67,53,46,81,43,86,43,54,14,47,58,63,57,85,125,132,80,79,73,74,68,67,82,69,76,48,45,71,65,51,34,20,62,68,40,70,46,52,68,67,53,52,48,24,57,75,63,70,39,82,92,71,55,68,70,56,44,49,38,44,53,51,29,24,59,75,53,63,43,68,84,52,55,42,56,50,16,48,75,64,71,35,65,54,25,35,30,39,36,33,51,59,40,55,34,48,72,44,9,44,41,51,46,38,38,41,52,46,28,47,76,69,74,30,41,35,35,53,43,68,15,70,67,41,53,67,29,47,54,49,42,50,52,52,40,39,64,60,36,23,41,16,31,39,36,52,51,60,59,68,50,72,69,56,48,50,50,52,44,73,73,33,87,35,47,56,40,33,29,66,35,85,61,81,54,72,88,45,30,20,46,12,56,37,50,58,60,37,36,43,52,50,49,48,53,45,45,74,28,61,48,76,43,61,26,34,36,32,30,42,66,85,26,58,68,20,40,43,37,46,48,38,53,53,49,56,34,48,76,71,72,41,82,87,54,72,83,40,50,36,76,27,66,62,31,39,66,34,15,20,52,37,38,44,54,41,58,72,69,65,60,83,51,44,24,35,46,21,64,25,38,43,16,30,47,14,24,50,36,37,34,49,76,68,72,46,47,60,23,85,55,34,17,40,34,19,31,52,53,49,76,61,30,72,41,37,70,56,20,42,14,20,28,30,53,58,53,62,62,53,31,44,54,52,36,50,48,38,51,38,44,49,67,70,41,90,69,76,55,43,70,47,74,42,66,52,45,78,44,84,42,56,14,47,59,62,55,82,124

InterPro domains:
  IPR000843 LacI-type HTH domain [PF00356] (12-57)
  IPR000843 LacI-type HTH domain [PR00036] (12-22)
  IPR000843 LacI-type HTH domain [PR00036] (22-32)
  IPR000843 LacI-type HTH domain [PS50932] (11-65)
  IPR000843 LacI-type HTH domain [SM00354] (10-80)
  IPR000843 LacI-type HTH domain [cd01392] (15-65)
  IPR010982 Lambda repressor-like, DNA-binding domain superfamily [G3DSA:1.10.260.40] (12-68)
  IPR010982 Lambda repressor-like, DNA-binding domain superfamily [SSF47413] (10-69)
  IPR028082 Periplasmic binding protein-like I [SSF53822] (70-340)
  IPR046335 Transcriptional regulator LacI/GalR-like, sensor domain [PF13377] (179-339)

Secondary structure (DSSP, 8-state):
------------HHHHHHHHT--HHHHHHHHHT-S---HHHHHHHHHHHHHHT----HHHHHHHHT---EEEEEES-SSSHHHHHHHHHHHHHHHHTT-EEEEEE-TTSHHHHHHHHHHHHHTT-SEEEEE-SS--HHHHHHHHHH-SSPEEEES-----TT-EEEEE-HHHHHHHHHHHHHHTT--SEEEEEPPTTSHHHHHHHHHHHHHHHHTTPPP-GGGEEE--SSHHHHHHHHHHHHHTT---SEEEESSHHHHHHHHHHHHHTTPPTTTT-EEEEEE--HHHHHSSSPPEEEEP-HHHHHHHHHHHHHHHHTT------EEEE--EEE--TT------/------------HHHHHHHHT--HHHHHHHHHT-S---HHHHHHHHHHHHHHT----HHHHHHHHT---EEEEEES-SSSHHHHHHHHHHHHHHHHTT-EEEEEE-TTSHHHHHHHHHHHHHTT-SEEEEE-SS--HHHHHHHHHH-SSPEEEES-----TT-EEEEE-HHHHHHHHHHHHHHTT--SEEEEEPPTTSHHHHHHHHHHHHHHHHTTPPP-GGGEEE--SSHHHHHHHHHHHHHTT---SEEEESSHHHHHHHHHHHHHTTPPTTTT-EEEEEE--HHHHHSSSPPEEEEP-HHHHHHHHHHHHHHHHTT------EEEE--EEE--TT------

Organism: Vibrio cholerae serotype O1 (strain ATCC 39315 / El Tor Inaba N16961) (NCBI:txid243277)

Nearest PDB structures (foldseek):
  3oqo-assembly1_C  TM=9.012E-01  e=3.322E-28  Bacillus subtilis
  1rzr-assembly1_G  TM=9.022E-01  e=8.798E-28  Priestia megaterium
  3dbi-assembly2_B  TM=8.835E-01  e=1.853E-27  Escherichia coli K-12
  1zvv-assembly2_B  TM=9.075E-01  e=2.056E-26  Bacillus subtilis
  5ysz-assembly1_A-2  TM=7.601E-01  e=1.254E-28  Thermobifida fusca YX

Sequence (688 aa):
MRTQFEGLLMATINDVCKLAGVSKATVSRVLNETGQVKAQTREAVLAAMQQLGYQPNSLAQALATNTTNSIGLVLPHFESSYFGSILFEAEQGAQKAGKKLLVMNSKNSEQGEKEAVATLAAQRCDAILLYSRHLNEVQLLELQQQHPSPLVILNRRLHHPQLHSFGLDQTQIAQLAMQHLLNLGHRQIACITSPLVSETGKIRYQVYQQALHEQGIELSSSLVIEGDNTLLGGYQAMQQLLQQGISMTAVFACNDDMALGAMRAMHEHGIHVPKQVSIIGIDNEPAAAFAIPSLSSVSLPIGELTQQAISLAVEIANKKPQDAQHRLYQGSLIARESTIALKLMRTQFEGLLMATINDVCKLAGVSKATVSRVLNETGQVKAQTREAVLAAMQQLGYQPNSLAQALATNTTNSIGLVLPHFESSYFGSILFEAEQGAQKAGKKLLVMNSKNSEQGEKEAVATLAAQRCDAILLYSRHLNEVQLLELQQQHPSPLVILNRRLHHPQLHSFGLDQTQIAQLAMQHLLNLGHRQIACITSPLVSETGKIRYQVYQQALHEQGIELSSSLVIEGDNTLLGGYQAMQQLLQQGISMTAVFACNDDMALGAMRAMHEHGIHVPKQVSIIGIDNEPAAAFAIPSLSSVSLPIGELTQQAISLAVEIANKKPQDAQHRLYQGSLIARESTIALKL

=== Feature glossary ===
Key to the feature types in this record:

— What the protein is —

Primary structure: the covalent order of the twenty standard amino acids along the backbone. Two proteins with the same sequence will (almost always) fold to the same structure; two with 30% identity often share a fold but not the details.

Database cross-references. InterPro integrates a dozen domain/family signature databases into unified entries with residue-range hits. GO terms attach function/process/location labels with evidence codes. CATH codes position the fold in a four-level structural taxonomy. Organism is the NCBI-taxonomy species name.

— Where its atoms are —

The mmCIF block holds the 3D Cartesian coordinates of each backbone atom (N, Cα, C, O) in ångströms. mmCIF is the PDB's canonical archive format — a tagged-loop text representation of the atomic model.

Six rendered views show the 3D structure from the faces of a cube — i.e. along ±x, ±y, ±z. Rendering representation is drawn randomly per protein from cartoon (secondary-structure ribbons), sticks (backbone bonds), or molecular surface; coloring is either N→C rainbow (blue at the N-terminus through red at the C-terminus) or one color per chain.

— Local backbone conformation —

DSSP 8-state secondary structure assigns each residue one of H (α-helix), G (3₁₀-helix), I (π-helix), E (extended β-strand), B (isolated β-bridge), T (hydrogen-bonded turn), S (bend), or '-' (coil). The assignment is computed from backbone hydrogen-bond geometry via the Kabsch–Sander algorithm.

P-SEA three-state annotation labels each residue as helix, strand, or coil based purely on the geometry of the Cα trace. It serves as a fallback when the full backbone (and thus DSSP) is unavailable.

The φ/ψ torsion pair specifies the backbone conformation at each residue. φ rotates about the N–Cα bond, ψ about the Cα–C bond. Steric clashes forbid most of the (φ, ψ) plane — the allowed regions (α-helix basin, β-sheet basin, left-handed helix) are the Ramachandran-allowed regions.

— Global shape and packing —

The geometric summary reports three shape descriptors. Rg (radius of gyration) measures how spread out the Cα atoms are about their centre of mass; compact globular proteins have small Rg, elongated or unfolded ones large. Cα contacts (<8 Å, |i−j|>4) count long-range residue pairs in spatial proximity — high for tightly packed folds, near zero for rods or random coil. The bounding-box extents give the protein's footprint along x, y, z in Å.

Accessible surface area quantifies burial. A residue with SASA near zero is packed into the hydrophobic core; one with SASA >100 Å² sits on the surface. Computed here via the Shrake–Rupley numerical algorithm with a 1.4 Å probe.

Plot images: a contact map (which residues are close in 3D, as an N×N binary image), a Ramachandran scatter (backbone torsion angles, revealing secondary-structure composition at a glance), and — for AlphaFold structures — a PAE heatmap (pairwise prediction confidence).

— Structural neighborhood —

The Foldseek 3Di string encodes local tertiary geometry as a 20-letter alphabet — one character per residue — derived from the relative positions of nearby Cα atoms. Unlike the amino-acid sequence, 3Di is a direct function of the 3D structure, so two proteins with the same fold have similar 3Di strings even at low sequence identity.

Nearest PDB neighbors are the top structural matches found by Foldseek when searching this structure against the entire Protein Data Bank. Each hit reports a TM-score (0 to 1; >0.5 almost always implies the same fold) and an E-value. These are *structural* homologs — they may share no detectable sequence similarity.

— Confidence and disorder —

For AlphaFold models, the B-factor field carries pLDDT — the model's own estimate of local accuracy on a 0–100 scale. Regions with pLDDT<50 should be treated as essentially unmodeled; they often correspond to intrinsically disordered segments.

B-factor (Debye–Waller factor) reflects atomic displacement in the crystal lattice. It is an experimental observable (units Å²), not a prediction; low values mean the atom is pinned down, high values mean it moves or is heterogeneous across the crystal.

Predicted aligned error is AlphaFold's pairwise confidence. Unlike pLDDT (per-residue), PAE is per-residue-pair and captures whether two parts of the structure are correctly placed relative to each other. Units are ångströms of expected positional error.